Protein 8CDP (pdb70)

GO terms:
  GO:0005739 mitochondrion (C, HTP)
  GO:0005739 mitochondrion (C, IDA)
  GO:0020023 kinetoplast (C, IDA)
  GO:0000963 mitochondrial RNA processing (P, EXP)
  GO:0005739 mitochondrion (C, EXP)
  GO:0003729 mRNA binding (F, EXP)

Foldseek 3Di:
DAAAAEAEQEFQDDPDWDFAWDPVVTHTDTHGDDRRPVSLVVLLVLLVVRLVVCLVVQFKKKKKKKWAAKDFAPVLDDPPDPDDDRVSSRVSCPPPPRIDTDGFADPVCPVVCCVPQQVVDQWDWDDDAKFKKKWWWFDAPPFIKIFIAHPQGATPDIFGDKDWRYWYWYHYQQFTIMIITMTGTDDDDVVVRVVPRPARQWDDDPNATDGDDDVNRGDRAWMKMWIWIKIKDQDPPGWIKIWIWIFIATRHHNDPPHHGTHIMIMIMTISGSVVVVSDSVSVVSVVVVVSVVVVRVSRRVVCCVPPVRRDDD/DVPPDPDDDDDPPVCVVCVLVLWDADPPQARIEHEAEQQDAPDKDWDWDAPCPDVPPNPDGIDTDIHHDRSLVRVLVSLLVVVVVVLVVCQVPVWWKKKKKWKFDKDFDDPDPPPDDPDDDRPVVNVVCRVVVGMDTDGAADPVLVVLVVVLCVVVVWAQPDAFAKWKWWWFADPNQIWIFIAHPVQAGDFTFRDKHWNYKYFYQYPAGMTIIMTMTTTDDDDPPVRVVRRPDRAWDADPVGIDGPPPPPTHHIAWMKMWGWTWTWDQDPWRWIKIWIWIFIAGTDHDDPPPHDTHIMIMMMTTSDHPVVVIDSSVVSVRVSVVSVSSRVSRRVVPDPPPD

Radius of gyration: 32.25 Å; Cα contacts (8 Å, |Δi|>4): 1407; chains: 2; bounding box: 45×51×108 Å

Organism: Trypanosoma brucei brucei (strain 927/4 GUTat10.1) (NCBI:txid185431)

Nearest PDB structures (foldseek):
  8cdp-assembly1_A  TM=1.003E+00  e=1.173E-63  Trypanosoma brucei brucei
  8fn6-assembly1_1  TM=9.641E-01  e=9.365E-50  Trypanosoma brucei
  8fn4-assembly1_1  TM=9.757E-01  e=5.218E-45  Trypanosoma brucei
  8cdp-assembly1_B  TM=9.213E-01  e=4.831E-25  Trypanosoma brucei brucei
  8fn6-assembly1_2  TM=9.042E-01  e=4.157E-24  Trypanosoma brucei

InterPro domains:
  IPR057320 RESC1/2, CYTH-like domain [PF25477] (149-462)

Structure (mmCIF, N/CA/C/O backbone):
data_8CDP
#
_entry.id   8CDP
#
_cell.length_a   1.00
_cell.length_b   1.00
_cell.length_c   1.00
_cell.angle_alpha   90.00
_cell.angle_beta   90.00
_cell.angle_gamma   90.00
#
_symmetry.space_group_name_H-M   'P 1'
#
loop_
_entity.id
_entity.type
_entity.pdbx_description
1 polymer Guide_RNA_associated_protein_-_putative
2 polymer 'Mitochondrial guide RNA binding complex subunit 2'
#
loop_
_atom_site.group_PDB
_atom_site.id
_atom_site.type_symbol
_atom_site.label_atom_id
_atom_site.label_alt_id
_atom_site.label_comp_id
_atom_site.label_asym_id
_atom_site.label_entity_id
_atom_site.label_seq_id
_atom_site.pdbx_PDB_ins_code
_atom_site.Cartn_x
_atom_site.Cartn_y
_atom_site.Cartn_z
_atom_site.occupancy
_atom_site.B_iso_or_equiv
_atom_site.auth_seq_id
_atom_site.auth_comp_id
_atom_site.auth_asym_id
_atom_site.auth_atom_id
_atom_site.pdbx_PDB_model_num
ATOM 1 N N . MET A 1 154 ? 142.067 128.911 102.505 1.00 165.46 152 MET A N 1
ATOM 2 C CA . MET A 1 154 ? 142.061 130.236 101.898 1.00 165.46 152 MET A CA 1
ATOM 3 C C 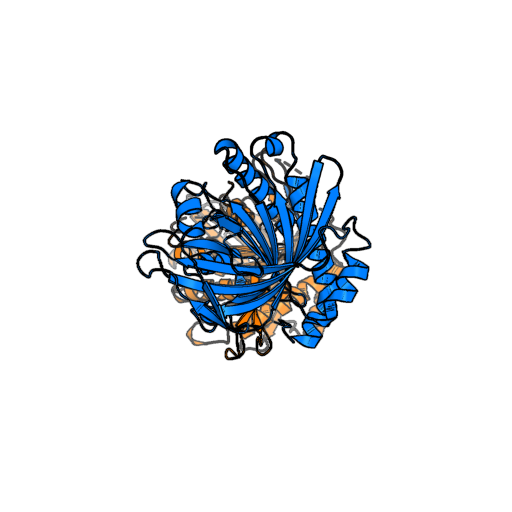. MET A 1 154 ? 140.823 131.022 102.313 1.00 165.46 152 MET A C 1
ATOM 4 O O . MET A 1 154 ? 140.837 132.252 102.338 1.00 165.46 152 MET A O 1
ATOM 9 N N . VAL A 1 155 ? 139.754 130.305 102.642 1.00 158.10 153 VAL A N 1
ATOM 10 C CA . VAL A 1 155 ? 138.493 130.930 103.029 1.00 158.10 153 VAL A CA 1
ATOM 11 C C . VAL A 1 155 ? 137.790 130.048 104.055 1.00 158.10 153 VAL A C 1
ATOM 12 O O . VAL A 1 155 ? 137.743 128.820 103.892 1.00 158.10 153 VAL A O 1
ATOM 16 N N . PRO A 1 156 ? 137.266 130.617 105.136 1.00 146.79 154 PRO A N 1
ATOM 17 C CA . PRO A 1 156 ? 136.534 129.804 106.111 1.00 146.79 154 PRO A CA 1
ATOM 18 C C . PRO A 1 156 ? 135.261 129.228 105.516 1.00 146.79 154 PRO A C 1
ATOM 19 O O . PRO A 1 156 ? 134.642 129.811 104.623 1.00 146.79 154 PRO A O 1
ATOM 23 N N . LYS A 1 157 ? 134.875 128.064 106.027 1.00 135.82 155 LYS A N 1
ATOM 24 C CA . LYS A 1 157 ? 133.647 127.397 105.625 1.00 135.82 155 LYS A CA 1
ATOM 25 C C . LYS A 1 157 ? 132.863 127.013 106.868 1.00 135.82 155 LYS A C 1
ATOM 26 O O . LYS A 1 157 ? 133.440 126.759 107.928 1.00 135.82 155 LYS A O 1
ATOM 32 N N . ALA A 1 158 ? 131.542 126.972 106.733 1.00 130.68 156 ALA A N 1
ATOM 33 C CA . ALA A 1 158 ? 130.662 126.739 107.866 1.00 130.68 156 ALA A CA 1
ATOM 34 C C . ALA A 1 158 ? 129.720 125.581 107.580 1.00 130.68 156 ALA A C 1
ATOM 35 O O . ALA A 1 158 ? 129.169 125.470 106.481 1.00 130.68 156 ALA A O 1
ATOM 37 N N . PHE A 1 159 ? 129.539 124.727 108.581 1.00 129.46 157 PHE A N 1
ATOM 38 C CA . PHE A 1 159 ? 128.609 123.609 108.528 1.00 129.46 157 PHE A CA 1
ATOM 39 C C . PHE A 1 159 ? 127.639 123.746 109.690 1.00 129.46 157 PHE A C 1
ATOM 40 O O . PHE A 1 159 ? 128.058 124.023 110.818 1.00 129.46 157 PHE A O 1
ATOM 48 N N . GLN A 1 160 ? 126.349 123.563 109.419 1.00 133.60 158 GLN A N 1
ATOM 49 C CA . GLN A 1 160 ? 125.327 123.707 110.445 1.00 133.60 158 GLN A CA 1
ATOM 50 C C . GLN A 1 160 ? 124.255 122.646 110.270 1.00 133.60 158 GLN A C 1
ATOM 51 O O . GLN A 1 160 ? 123.825 122.367 109.148 1.00 133.60 158 GLN A O 1
ATOM 57 N N . LEU A 1 161 ? 123.823 122.063 111.382 1.00 123.69 159 LEU A N 1
ATOM 58 C CA . LEU A 1 161 ? 122.656 121.186 111.417 1.00 123.69 159 LEU A CA 1
ATOM 59 C C . LEU A 1 161 ? 121.610 121.880 112.281 1.00 123.69 159 LEU A C 1
ATOM 60 O O . LEU A 1 161 ? 121.650 121.796 113.511 1.00 123.69 159 LEU A O 1
ATOM 65 N N . LEU A 1 162 ? 120.676 122.571 111.631 1.00 131.70 160 LEU A N 1
ATOM 66 C CA . LEU A 1 162 ? 119.674 123.373 112.327 1.00 131.70 160 LEU A CA 1
ATOM 67 C C . LEU A 1 162 ? 118.377 122.574 112.406 1.00 131.70 160 LEU A C 1
ATOM 68 O O . LEU A 1 162 ? 117.461 122.733 111.601 1.00 131.70 160 LEU A O 1
ATOM 73 N N . VAL A 1 163 ? 118.310 121.696 113.405 1.00 139.19 161 VAL A N 1
ATOM 74 C CA . VAL A 1 163 ? 117.111 120.899 113.622 1.00 139.19 161 VAL A CA 1
ATOM 75 C C . VAL A 1 163 ? 115.984 121.793 114.121 1.00 139.19 161 VAL A C 1
ATOM 76 O O . VAL A 1 163 ? 116.183 122.655 114.988 1.00 139.19 161 VAL A O 1
ATOM 80 N N . SER A 1 164 ? 114.793 121.601 113.564 1.00 148.63 162 SER A N 1
ATOM 81 C CA . SER A 1 164 ? 113.652 122.431 113.911 1.00 148.63 162 SER A CA 1
ATOM 82 C C . SER A 1 164 ? 113.097 122.045 115.279 1.00 148.63 162 SER A C 1
ATOM 83 O O . SER A 1 164 ? 113.432 121.004 115.850 1.00 148.63 162 SER A O 1
ATOM 86 N N . ASP A 1 165 ? 112.233 122.916 115.806 1.00 157.67 163 ASP A N 1
ATOM 87 C CA . ASP A 1 165 ? 111.541 122.699 117.078 1.00 157.67 163 ASP A CA 1
ATOM 88 C C . ASP A 1 165 ? 112.515 122.529 118.240 1.00 157.67 163 ASP A C 1
ATOM 89 O O . ASP A 1 165 ? 112.214 121.843 119.219 1.00 157.67 163 ASP A O 1
ATOM 94 N N . THR A 1 166 ? 113.686 123.149 118.144 1.00 157.40 164 THR A N 1
ATOM 95 C CA . THR A 1 166 ? 114.668 123.131 119.218 1.00 157.40 164 THR A CA 1
ATOM 96 C C . THR A 1 166 ? 115.040 124.559 119.578 1.00 157.40 164 THR A C 1
ATOM 97 O O . THR A 1 166 ? 115.236 125.399 118.696 1.00 157.40 164 THR A O 1
ATOM 101 N N . ALA A 1 167 ? 115.143 124.825 120.877 1.00 149.90 165 ALA A N 1
ATOM 102 C CA . ALA A 1 167 ? 115.460 126.154 121.394 1.00 149.90 165 ALA A CA 1
ATOM 103 C C . ALA A 1 167 ? 116.639 126.031 122.346 1.00 149.90 165 ALA A C 1
ATOM 104 O O . ALA A 1 167 ? 116.468 126.049 123.571 1.00 149.90 165 ALA A O 1
ATOM 106 N N . PRO A 1 168 ? 117.859 125.907 121.815 1.00 152.94 166 PRO A N 1
ATOM 107 C CA . PRO A 1 168 ? 119.036 125.752 122.683 1.00 152.94 166 PRO A CA 1
ATOM 108 C C . PRO A 1 168 ? 119.364 126.983 123.510 1.00 152.94 166 PRO A C 1
ATOM 109 O O . PRO A 1 168 ? 120.247 126.908 124.371 1.00 152.94 166 PRO A O 1
ATOM 113 N N . ASP A 1 169 ? 118.691 128.104 123.282 1.00 162.84 167 ASP A N 1
ATOM 114 C CA . ASP A 1 169 ? 118.997 129.360 123.946 1.00 162.84 167 ASP A CA 1
ATOM 115 C C . ASP A 1 169 ? 117.965 129.664 125.025 1.00 162.84 167 ASP A C 1
ATOM 116 O O . ASP A 1 169 ? 116.861 129.113 125.036 1.00 162.84 167 ASP A O 1
ATOM 121 N N . VAL A 1 170 ? 118.343 130.554 125.940 1.00 158.91 168 VAL A N 1
ATOM 122 C CA . VAL A 1 170 ? 117.488 130.958 127.049 1.00 158.91 168 VAL A CA 1
ATOM 123 C C . VAL A 1 170 ? 117.500 132.475 127.159 1.00 158.91 168 VAL A C 1
ATOM 124 O O . VAL A 1 170 ? 118.554 133.110 127.040 1.00 158.91 168 VAL A O 1
ATOM 128 N N . VAL A 1 171 ? 116.325 133.054 127.381 1.00 164.25 169 VAL A N 1
ATOM 129 C CA . VAL A 1 171 ? 116.195 134.498 127.529 1.00 164.25 169 VAL A CA 1
ATOM 130 C C . VAL A 1 171 ? 116.707 134.905 128.903 1.00 164.25 169 VAL A C 1
ATOM 131 O O . VAL A 1 171 ? 116.314 134.326 129.923 1.00 164.25 169 VAL A O 1
ATOM 135 N N . VAL A 1 172 ? 117.588 135.901 128.932 1.00 170.25 170 VAL A N 1
ATOM 136 C CA . VAL A 1 172 ? 118.167 136.401 130.179 1.00 170.25 170 VAL A CA 1
ATOM 137 C C . VAL A 1 172 ? 117.304 137.582 130.613 1.00 170.25 170 VAL A C 1
ATOM 138 O O . VAL A 1 172 ? 117.527 138.725 130.215 1.00 170.25 170 VAL A O 1
ATOM 142 N N . SER A 1 173 ? 116.293 137.303 131.435 1.00 179.75 171 SER A N 1
ATOM 143 C CA . SER A 1 173 ? 115.357 138.330 131.871 1.00 179.75 171 SER A CA 1
ATOM 144 C C . SER A 1 173 ? 115.834 138.913 133.196 1.00 179.75 171 SER A C 1
ATOM 145 O O . SER A 1 173 ? 115.914 138.199 134.200 1.00 179.75 171 SER A O 1
ATOM 148 N N . ARG A 1 174 ? 116.163 140.201 133.192 1.00 188.26 172 ARG A N 1
ATOM 149 C CA . ARG A 1 174 ? 116.599 140.860 134.413 1.00 188.26 172 ARG A CA 1
ATOM 150 C C . ARG A 1 174 ? 115.426 141.058 135.366 1.00 188.26 172 ARG A C 1
ATOM 151 O O . ARG A 1 174 ? 114.284 141.267 134.950 1.00 188.26 172 ARG A O 1
ATOM 159 N N . VAL A 1 175 ? 115.720 140.984 136.661 1.00 190.86 173 VAL A N 1
ATOM 160 C CA . VAL A 1 175 ? 114.733 141.201 137.712 1.00 190.86 173 VAL A CA 1
ATOM 161 C C . VAL A 1 175 ? 115.267 142.265 138.661 1.00 190.86 173 VAL A C 1
ATOM 162 O O . VAL A 1 175 ? 116.442 142.235 139.044 1.00 190.86 173 VAL A O 1
ATOM 166 N N . ASN A 1 176 ? 114.410 143.219 139.014 1.00 200.94 174 ASN A N 1
ATOM 167 C CA . ASN A 1 176 ? 114.801 144.278 139.930 1.00 200.94 174 ASN A CA 1
ATOM 168 C C . ASN A 1 176 ? 114.854 143.761 141.364 1.00 200.94 174 ASN A C 1
ATOM 169 O O . ASN A 1 176 ? 114.181 142.792 141.727 1.00 200.94 174 ASN A O 1
ATOM 174 N N . THR A 1 177 ? 115.666 144.422 142.182 1.00 203.85 175 THR A N 1
ATOM 175 C CA . THR A 1 177 ? 115.809 144.048 143.584 1.00 203.85 175 THR A CA 1
ATOM 176 C C . THR A 1 177 ? 114.932 144.922 144.474 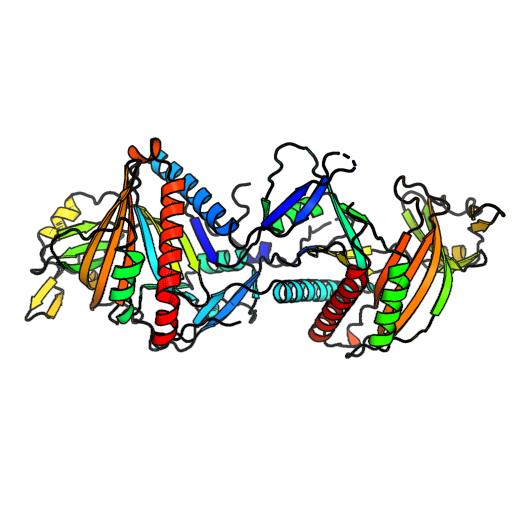1.00 203.85 175 THR A C 1
ATOM 177 O O . THR A 1 177 ? 115.434 145.678 145.305 1.00 203.85 175 THR A O 1
ATOM 181 N N . THR A 1 187 ? 126.174 143.995 140.873 1.00 201.04 185 THR A N 1
ATOM 182 C CA . THR A 1 187 ? 125.651 144.843 139.810 1.00 201.04 185 THR A CA 1
ATOM 183 C C . THR A 1 187 ? 124.280 144.360 139.352 1.00 201.04 185 THR A C 1
ATOM 184 O O . THR A 1 187 ? 123.346 144.272 140.148 1.00 201.04 185 THR A O 1
ATOM 188 N N . GLU A 1 188 ? 124.165 144.045 138.066 1.00 198.25 186 GLU A N 1
ATOM 189 C CA . GLU A 1 188 ? 122.904 143.582 137.516 1.00 198.25 186 GLU A CA 1
ATOM 190 C C . GLU A 1 188 ? 122.605 142.160 137.983 1.00 198.25 186 GLU A C 1
ATOM 191 O O . GLU A 1 188 ? 123.482 141.428 138.443 1.00 198.25 186 GLU A O 1
ATOM 197 N N . CYS A 1 189 ? 121.339 141.776 137.858 1.00 187.89 187 CYS A N 1
ATOM 198 C CA . CYS A 1 189 ? 120.882 140.445 138.226 1.00 187.89 187 CYS A CA 1
ATOM 199 C C . CYS A 1 189 ? 119.867 139.980 137.195 1.00 187.89 187 CYS A C 1
ATOM 200 O O . CYS A 1 189 ? 119.241 140.788 136.506 1.00 187.89 187 CYS A O 1
ATOM 203 N N . TYR A 1 190 ? 119.705 138.663 137.092 1.00 177.71 188 TYR A N 1
ATOM 204 C CA . TYR A 1 190 ? 118.834 138.121 136.060 1.00 177.71 188 TYR A CA 1
ATOM 205 C C . TYR A 1 190 ? 118.406 136.711 136.429 1.00 177.71 188 TYR A C 1
ATOM 206 O O . TYR A 1 190 ? 118.968 136.080 137.327 1.00 177.71 188 TYR A O 1
ATOM 215 N N . THR A 1 191 ? 117.397 136.230 135.709 1.00 172.36 189 THR A N 1
ATOM 216 C CA . THR A 1 191 ? 116.974 134.842 135.754 1.00 172.36 189 THR A CA 1
ATOM 217 C C . THR A 1 191 ? 116.762 134.348 134.329 1.00 172.36 189 THR A C 1
ATOM 218 O O . THR A 1 191 ? 116.578 135.138 133.396 1.00 172.36 189 THR A O 1
ATOM 222 N N . LEU A 1 192 ? 116.800 133.032 134.164 1.00 157.74 190 LEU A N 1
ATOM 223 C CA . LEU A 1 192 ? 116.660 132.448 132.840 1.00 157.74 190 LEU A CA 1
ATOM 224 C C . LEU A 1 192 ? 115.204 132.105 132.554 1.00 157.74 190 LEU A C 1
ATOM 225 O O . LEU A 1 192 ? 114.444 131.720 133.447 1.00 157.74 190 LEU A O 1
ATOM 230 N N . GLY A 1 193 ? 114.820 132.254 131.289 1.00 159.17 191 GLY A N 1
ATOM 231 C CA . GLY A 1 193 ? 113.473 131.937 130.868 1.00 159.17 191 GLY A CA 1
ATOM 232 C C . GLY A 1 193 ? 113.486 131.250 129.518 1.00 159.17 191 GLY A C 1
ATOM 233 O O . GLY A 1 193 ? 114.449 131.346 128.755 1.00 159.17 191 GLY A O 1
ATOM 234 N N . ALA A 1 194 ? 112.390 130.554 129.235 1.00 159.47 192 ALA A N 1
ATOM 235 C CA . ALA A 1 194 ? 112.284 129.781 128.005 1.00 159.47 192 ALA A CA 1
ATOM 236 C C . ALA A 1 194 ? 112.242 130.709 126.799 1.00 159.47 192 ALA A C 1
ATOM 237 O O . ALA A 1 194 ? 111.360 131.568 126.697 1.00 159.47 192 ALA A O 1
ATOM 239 N N . SER A 1 195 ? 113.195 130.538 125.888 1.00 164.13 193 SER A N 1
ATOM 240 C CA . SER A 1 195 ? 113.196 131.295 124.648 1.00 164.13 193 SER A CA 1
ATOM 241 C C . SER A 1 195 ? 112.132 130.749 123.698 1.00 164.13 193 SER A C 1
ATOM 242 O O . SER A 1 195 ? 111.463 129.751 123.975 1.00 164.13 193 SER A O 1
ATOM 245 N N . GLU A 1 196 ? 111.979 131.421 122.561 1.00 163.64 194 GLU A N 1
ATOM 246 C CA . GLU A 1 196 ? 110.983 131.001 121.590 1.00 163.64 194 GLU A CA 1
ATOM 247 C C . GLU A 1 196 ? 111.440 129.713 120.901 1.00 163.64 194 GLU A C 1
ATOM 248 O O . GLU A 1 196 ? 112.605 129.314 120.977 1.00 163.64 194 GLU A O 1
ATOM 254 N N . LYS A 1 197 ? 110.494 129.058 120.223 1.00 156.86 195 LYS A N 1
ATOM 255 C CA . LYS A 1 197 ? 110.700 127.688 119.762 1.00 156.86 195 LYS A CA 1
ATOM 256 C C . LYS A 1 197 ? 111.901 127.571 118.829 1.00 156.86 195 LYS A C 1
ATOM 257 O O . LYS A 1 197 ? 112.750 126.690 119.006 1.00 156.86 195 LYS A O 1
ATOM 263 N N . ASP A 1 198 ? 111.995 128.448 117.825 1.00 152.35 196 ASP A N 1
ATOM 264 C CA . ASP A 1 198 ? 113.013 128.268 116.796 1.00 152.35 196 ASP A CA 1
ATOM 265 C C . ASP A 1 198 ? 113.665 129.584 116.383 1.00 152.35 196 ASP A C 1
ATOM 266 O O . ASP A 1 198 ? 114.064 129.742 115.224 1.00 152.35 196 ASP A O 1
ATOM 271 N N . VAL A 1 199 ? 113.783 130.537 117.307 1.00 146.74 197 VAL A N 1
ATOM 272 C CA . VAL A 1 199 ? 114.467 131.786 116.987 1.00 146.74 197 VAL A CA 1
ATOM 273 C C . VAL A 1 199 ? 115.958 131.551 116.775 1.00 146.74 197 VAL A C 1
ATOM 274 O O . VAL A 1 199 ? 116.578 132.178 115.903 1.00 146.74 197 VAL A O 1
ATOM 278 N N . ALA A 1 200 ? 116.554 130.640 117.549 1.00 141.75 198 ALA A N 1
ATOM 279 C CA . ALA A 1 200 ? 117.995 130.421 117.474 1.00 141.75 198 ALA A CA 1
ATOM 280 C C . ALA A 1 200 ? 118.417 129.947 116.089 1.00 141.75 198 ALA A C 1
ATOM 281 O O . ALA A 1 200 ? 119.490 130.319 115.601 1.00 141.75 198 ALA A O 1
ATOM 283 N N . ILE A 1 201 ? 117.595 129.115 115.448 1.00 142.86 199 ILE A N 1
ATOM 284 C CA . ILE A 1 201 ? 117.909 128.643 114.101 1.00 142.86 199 ILE A CA 1
ATOM 285 C C . ILE A 1 201 ? 118.070 129.822 113.151 1.00 142.86 199 ILE A C 1
ATOM 286 O O . ILE A 1 201 ? 119.066 129.932 112.422 1.00 142.86 199 ILE A O 1
ATOM 291 N N . ARG A 1 202 ? 117.088 130.725 113.152 1.00 141.18 200 ARG A N 1
ATOM 292 C CA . ARG A 1 202 ? 117.144 131.887 112.275 1.00 141.18 200 ARG A CA 1
ATOM 293 C C . ARG A 1 202 ? 118.321 132.781 112.629 1.00 141.18 200 ARG A C 1
ATOM 294 O O . ARG A 1 202 ? 118.975 133.337 111.740 1.00 141.18 200 ARG A O 1
ATOM 302 N N . SER A 1 203 ? 118.606 132.936 113.924 1.00 137.90 201 SER A N 1
ATOM 303 C CA . SER A 1 203 ? 119.735 133.763 114.334 1.00 137.90 201 SER A CA 1
ATOM 304 C C . SER A 1 203 ? 121.046 133.214 113.784 1.00 137.90 201 SER A C 1
ATOM 305 O O . SER A 1 203 ? 121.847 133.955 113.196 1.00 137.90 201 SER A O 1
ATOM 308 N N . ARG A 1 204 ? 121.276 131.910 113.957 1.00 137.77 202 ARG A N 1
ATOM 309 C CA . ARG A 1 204 ? 122.495 131.294 113.438 1.00 137.77 202 ARG A CA 1
ATOM 310 C C . ARG A 1 204 ? 122.579 131.441 111.928 1.00 137.77 202 ARG A C 1
ATOM 311 O O . ARG A 1 204 ? 123.626 131.816 111.384 1.00 137.77 202 ARG A O 1
ATOM 319 N N . TYR A 1 205 ? 121.480 131.142 111.231 1.00 137.73 203 TYR A N 1
ATOM 320 C CA . TYR A 1 205 ? 121.497 131.203 109.776 1.00 137.73 203 TYR A CA 1
ATOM 321 C C . TYR A 1 205 ? 121.825 132.609 109.296 1.00 137.73 203 TYR A C 1
ATOM 322 O O . TYR A 1 205 ? 122.695 132.798 108.440 1.00 137.73 203 TYR A O 1
ATOM 331 N N . SER A 1 206 ? 121.141 133.612 109.849 1.00 136.81 204 SER A N 1
ATOM 332 C CA . SER A 1 206 ? 121.360 134.985 109.416 1.00 136.81 204 SER A CA 1
ATOM 333 C C . SER A 1 206 ? 122.780 135.441 109.716 1.00 136.81 204 SER A C 1
ATOM 334 O O . SER A 1 206 ? 123.429 136.065 108.867 1.00 136.81 204 SER A O 1
ATOM 337 N N . LYS A 1 207 ? 123.287 135.139 110.915 1.00 139.68 205 LYS A N 1
ATOM 338 C CA . LYS A 1 207 ? 124.626 135.595 111.268 1.00 139.68 205 LYS A CA 1
ATOM 339 C C . LYS A 1 207 ? 125.680 134.953 110.378 1.00 139.68 205 LYS A C 1
ATOM 340 O O . LYS A 1 207 ? 126.590 135.636 109.883 1.00 139.68 205 LYS A O 1
ATOM 346 N N . VAL A 1 208 ? 125.570 133.643 110.144 1.00 136.27 206 VAL A N 1
ATOM 347 C CA . VAL A 1 208 ? 126.570 132.975 109.322 1.00 136.27 206 VAL A CA 1
ATOM 348 C C . VAL A 1 208 ? 126.468 133.441 107.874 1.00 136.27 206 VAL A C 1
ATOM 349 O O . VAL A 1 208 ? 127.488 133.617 107.196 1.00 136.27 206 VAL A O 1
ATOM 353 N N . LEU A 1 209 ? 125.245 133.674 107.383 1.00 136.58 207 LEU A N 1
ATOM 354 C CA . LEU A 1 209 ? 125.080 134.195 106.031 1.00 136.58 207 LEU A CA 1
ATOM 355 C C . LEU A 1 209 ? 125.745 135.552 105.889 1.00 136.58 207 LEU A C 1
ATOM 356 O O . LEU A 1 209 ? 126.474 135.799 104.924 1.00 136.58 207 LEU A O 1
ATOM 361 N N . GLN A 1 210 ? 125.507 136.447 106.849 1.00 147.96 208 GLN A N 1
ATOM 362 C CA . GLN A 1 210 ? 126.098 137.776 106.767 1.00 147.96 208 GLN A CA 1
ATOM 363 C C . GLN A 1 210 ? 127.617 137.704 106.809 1.00 147.96 208 GLN A C 1
ATOM 364 O O . GLN A 1 210 ? 128.299 138.371 106.021 1.00 147.96 208 GLN A O 1
ATOM 370 N N . TRP A 1 211 ? 128.170 136.877 107.700 1.00 153.36 209 TRP A N 1
ATOM 371 C CA . TRP A 1 211 ? 129.623 136.824 107.805 1.00 153.36 209 TRP A CA 1
ATOM 372 C C . TRP A 1 211 ? 130.255 136.232 106.549 1.00 153.36 209 TRP A C 1
ATOM 373 O O . TRP A 1 211 ? 131.242 136.772 106.032 1.00 153.36 209 TRP A O 1
ATOM 384 N N . CYS A 1 212 ? 129.703 135.130 106.032 1.00 166.21 210 CYS A N 1
ATOM 385 C CA . CYS A 1 212 ? 130.291 134.533 104.837 1.00 166.21 210 CYS A CA 1
ATOM 386 C C . CYS A 1 212 ? 130.094 135.418 103.613 1.00 166.21 210 CYS A C 1
ATOM 387 O O . CYS A 1 212 ? 130.965 135.460 102.738 1.00 166.21 210 CYS A O 1
ATOM 390 N N . CYS A 1 213 ? 128.969 136.133 103.528 1.00 164.97 211 CYS A N 1
ATOM 391 C CA . CYS A 1 213 ? 128.785 137.082 102.437 1.00 164.97 211 CYS A CA 1
ATOM 392 C C . CYS A 1 213 ? 129.798 138.213 102.522 1.00 164.97 211 CYS A C 1
ATOM 393 O O . CYS A 1 213 ? 130.303 138.677 101.494 1.00 164.97 211 CYS A O 1
ATOM 396 N N . LEU A 1 214 ? 130.104 138.675 103.737 1.00 164.66 212 LEU A N 1
ATOM 397 C CA . LEU A 1 214 ? 131.174 139.653 103.899 1.00 164.66 212 LEU A CA 1
ATOM 398 C C . LEU A 1 214 ? 132.506 139.088 103.422 1.00 164.66 212 LEU A C 1
ATOM 399 O O . LEU A 1 214 ? 133.275 139.778 102.740 1.00 164.66 212 LEU A O 1
ATOM 404 N N . ASN A 1 215 ? 132.792 137.833 103.773 1.00 165.12 213 ASN A N 1
ATOM 405 C CA . ASN A 1 215 ? 134.017 137.190 103.303 1.00 165.12 213 ASN A CA 1
ATOM 406 C C . ASN A 1 215 ? 134.078 137.179 101.781 1.00 165.12 213 ASN A C 1
ATOM 407 O O . ASN A 1 215 ? 135.114 137.496 101.185 1.00 165.12 213 ASN A O 1
ATOM 412 N N . MET A 1 216 ? 132.970 136.812 101.137 1.00 169.67 214 MET A N 1
ATOM 413 C CA . MET A 1 216 ? 132.914 136.818 99.678 1.00 169.67 214 MET A CA 1
ATOM 414 C C . MET A 1 216 ? 133.149 138.216 99.124 1.00 169.67 214 MET A C 1
ATOM 415 O O . MET A 1 216 ? 133.891 138.396 98.152 1.00 169.67 214 MET A O 1
ATOM 420 N N . SER A 1 217 ? 132.512 139.219 99.730 1.00 175.94 215 SER A N 1
ATOM 421 C CA . SER A 1 217 ? 132.641 140.587 99.242 1.00 175.94 215 SER A CA 1
ATOM 422 C C . SER A 1 217 ? 134.083 141.060 99.318 1.00 175.94 215 SER A C 1
ATOM 423 O O . SER A 1 217 ? 134.578 141.721 98.398 1.00 175.94 215 SER A O 1
ATOM 426 N N . ASN A 1 218 ? 134.777 140.731 100.408 1.00 176.74 216 ASN A N 1
ATOM 427 C CA . ASN A 1 218 ? 136.192 141.071 100.490 1.00 176.74 216 ASN A CA 1
ATOM 428 C C . ASN A 1 218 ? 137.019 140.271 99.492 1.00 176.74 216 ASN A C 1
ATOM 429 O O . ASN A 1 218 ? 138.143 140.667 99.162 1.00 176.74 216 ASN A O 1
ATOM 434 N N . LEU A 1 219 ? 136.488 139.153 99.001 1.00 176.57 217 LEU A N 1
ATOM 435 C CA . LEU A 1 219 ? 137.167 138.324 98.015 1.00 176.57 217 LEU A CA 1
ATOM 436 C C . LEU A 1 219 ? 136.636 138.530 96.602 1.00 176.57 217 LEU A C 1
ATOM 437 O O . LEU A 1 219 ? 137.047 137.806 95.691 1.00 176.57 217 LEU A O 1
ATOM 442 N N . GLN A 1 220 ? 135.748 139.507 96.407 1.00 184.08 218 GLN A N 1
ATOM 443 C CA . GLN A 1 220 ? 135.116 139.821 95.118 1.00 184.08 218 GLN A CA 1
ATOM 444 C C . GLN A 1 220 ? 134.745 138.558 94.341 1.00 184.08 218 GLN A C 1
ATOM 445 O O . GLN A 1 220 ? 135.009 138.420 93.145 1.00 184.08 218 GLN A O 1
ATOM 451 N N . MET A 1 221 ? 134.098 137.630 95.038 1.00 183.83 219 MET A N 1
ATOM 452 C CA . MET A 1 221 ? 133.651 136.374 94.457 1.00 183.83 219 MET A CA 1
ATOM 453 C C . MET A 1 221 ? 132.133 136.359 94.366 1.00 183.83 219 MET A C 1
ATOM 454 O O . MET A 1 221 ? 131.443 136.793 95.293 1.00 183.83 219 MET A O 1
ATOM 459 N N . ASP A 1 222 ? 131.616 135.874 93.242 1.00 177.08 220 ASP A N 1
ATOM 460 C CA . ASP A 1 222 ? 130.181 135.691 93.107 1.00 177.08 220 ASP A CA 1
ATOM 461 C C . ASP A 1 222 ? 129.720 134.507 93.953 1.00 177.08 220 ASP A C 1
ATOM 462 O O . ASP A 1 222 ? 130.505 133.633 94.329 1.00 177.08 220 ASP A O 1
ATOM 467 N N . GLY A 1 223 ? 128.421 134.486 94.252 1.00 164.38 221 GLY A N 1
ATOM 468 C CA . GLY A 1 223 ? 127.860 133.426 95.063 1.00 164.38 221 GLY A CA 1
ATOM 469 C C . GLY A 1 223 ? 126.396 133.211 94.752 1.00 164.38 221 GLY A C 1
ATOM 470 O O . GLY A 1 223 ? 125.755 134.013 94.069 1.00 164.38 221 GLY A O 1
ATOM 471 N N . GLU A 1 224 ? 125.873 132.104 95.270 1.00 151.15 222 GLU A N 1
ATOM 472 C CA . GLU A 1 224 ? 124.484 131.734 95.045 1.00 151.15 222 GLU A CA 1
ATOM 473 C C . GLU A 1 224 ? 123.934 131.083 96.303 1.00 151.15 222 GLU A C 1
ATOM 474 O O . GLU A 1 224 ? 124.574 130.195 96.875 1.00 151.15 222 GLU A O 1
ATOM 480 N N . LEU A 1 225 ? 122.762 131.538 96.733 1.00 140.77 223 LEU A N 1
ATOM 481 C CA . LEU A 1 225 ? 122.063 130.922 97.851 1.00 140.77 223 LEU A CA 1
ATOM 482 C C . LEU A 1 225 ? 121.130 129.853 97.298 1.00 140.77 223 LEU A C 1
ATOM 483 O O . LEU A 1 225 ? 120.107 130.170 96.682 1.00 140.77 223 LEU A O 1
ATOM 488 N N . TYR A 1 226 ? 121.487 128.589 97.507 1.00 139.79 224 TYR A N 1
ATOM 489 C CA . TYR A 1 226 ? 120.800 127.458 96.898 1.00 139.79 224 TYR A CA 1
ATOM 490 C C . TYR A 1 226 ? 120.072 126.682 97.985 1.00 139.79 224 TYR A C 1
ATOM 491 O O . TYR A 1 226 ? 120.694 126.230 98.949 1.00 139.79 224 TYR A O 1
ATOM 500 N N . VAL A 1 227 ? 118.765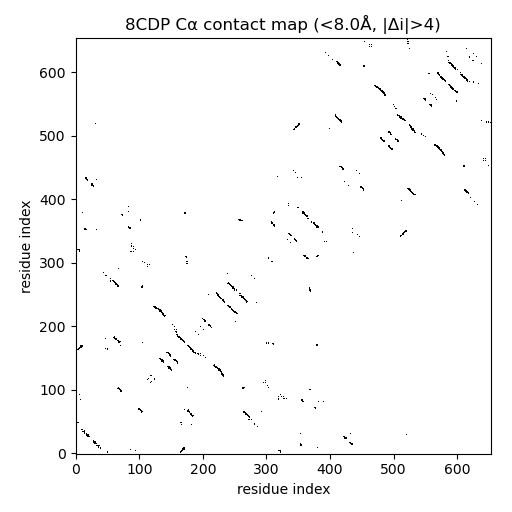 126.509 97.824 1.00 132.21 225 VAL A N 1
ATOM 501 C CA . VAL A 1 227 ? 117.946 125.803 98.799 1.00 132.21 225 VAL A CA 1
ATOM 502 C C . VAL A 1 227 ? 117.216 124.684 98.077 1.00 132.21 225 VAL A C 1
ATOM 503 O O . VAL A 1 227 ? 116.577 124.924 97.050 1.00 132.21 225 VAL A O 1
ATOM 507 N N . ASP A 1 228 ? 117.300 123.472 98.611 1.00 134.34 226 ASP A N 1
ATOM 508 C CA . ASP A 1 228 ? 116.609 122.339 98.016 1.00 134.34 226 ASP A CA 1
ATOM 509 C C . ASP A 1 228 ? 115.930 121.511 99.098 1.00 134.34 226 ASP A C 1
ATOM 510 O O . ASP A 1 228 ? 116.254 121.603 100.285 1.00 134.34 226 ASP A O 1
ATOM 515 N N . PHE A 1 229 ? 114.951 120.722 98.670 1.00 133.70 227 PHE A N 1
ATOM 516 C CA . PHE A 1 229 ? 114.083 119.980 99.572 1.00 133.70 227 PHE A CA 1
ATOM 517 C C . PHE A 1 229 ? 114.294 118.490 99.368 1.00 133.70 227 PHE A C 1
ATOM 518 O O . PHE A 1 229 ? 114.208 117.993 98.241 1.00 133.70 227 PHE A O 1
ATOM 526 N N . GLY A 1 230 ? 114.563 117.786 100.458 1.00 139.29 228 GLY A N 1
ATOM 527 C CA . GLY A 1 230 ? 114.794 116.359 100.388 1.00 139.29 228 GLY A CA 1
ATOM 528 C C . GLY A 1 230 ? 115.074 115.821 101.771 1.00 139.29 228 GLY A C 1
ATOM 529 O O . GLY A 1 230 ? 115.034 116.554 102.759 1.00 139.29 228 GLY A O 1
ATOM 530 N N . LYS A 1 231 ? 115.380 114.534 101.832 1.00 131.06 229 LYS A N 1
ATOM 531 C CA . LYS A 1 231 ? 115.592 113.866 103.108 1.00 131.06 229 LYS A CA 1
ATOM 532 C C . LYS A 1 231 ? 117.081 113.747 103.403 1.00 131.06 229 LYS A C 1
ATOM 533 O O . LYS A 1 231 ? 117.865 113.345 102.537 1.00 131.06 229 LYS A O 1
ATOM 539 N N . LEU A 1 232 ? 117.464 114.105 104.624 1.00 125.88 230 LEU A N 1
ATOM 540 C CA . LEU A 1 232 ? 118.831 113.936 105.101 1.00 125.88 230 LEU A CA 1
ATOM 541 C C . LEU A 1 232 ? 118.873 112.670 105.947 1.00 125.88 230 LEU A C 1
ATOM 542 O O . LEU A 1 232 ? 118.334 112.641 107.058 1.00 125.88 230 LEU A O 1
ATOM 547 N N . LEU A 1 233 ? 119.508 111.628 105.422 1.00 129.13 231 LEU A N 1
ATOM 548 C CA . LEU A 1 233 ? 119.592 110.334 106.082 1.00 129.13 231 LEU A CA 1
ATOM 549 C C . LEU A 1 233 ? 120.996 110.162 106.639 1.00 129.13 231 LEU A C 1
ATOM 550 O O . LEU A 1 233 ? 121.971 110.164 105.881 1.00 129.13 231 LEU A O 1
ATOM 555 N N . LEU A 1 234 ? 121.095 110.011 107.954 1.00 140.42 232 LEU A N 1
ATOM 556 C CA . LEU A 1 234 ? 122.388 109.824 108.588 1.00 140.42 232 LEU A CA 1
ATOM 557 C C . LEU A 1 234 ? 122.762 108.349 108.578 1.00 140.42 232 LEU A C 1
ATOM 558 O O . LEU A 1 234 ? 121.904 107.475 108.736 1.00 140.42 232 LEU A O 1
ATOM 563 N N . LYS A 1 235 ? 124.045 108.075 108.379 1.00 143.83 233 LYS A N 1
ATOM 564 C CA . LYS A 1 235 ? 124.513 106.700 108.423 1.00 143.83 233 LYS A CA 1
ATOM 565 C C . LYS A 1 235 ? 124.329 106.141 109.831 1.00 143.83 233 LYS A C 1
ATOM 566 O O . LYS A 1 235 ? 124.468 106.877 110.813 1.00 143.83 233 LYS A O 1
ATOM 572 N N . PRO A 1 236 ? 124.011 104.852 109.968 1.00 140.51 234 PRO A N 1
ATOM 573 C CA . PRO A 1 236 ? 123.833 104.284 111.313 1.00 140.51 234 PRO A CA 1
ATOM 574 C C . PRO A 1 236 ? 125.079 104.361 112.174 1.00 140.51 234 PRO A C 1
ATOM 575 O O . PRO A 1 236 ? 124.974 104.241 113.400 1.00 140.51 234 PRO A O 1
ATOM 579 N N . SER A 1 237 ? 126.251 104.563 111.579 1.00 142.12 235 SER A N 1
ATOM 580 C CA . SER A 1 237 ? 127.492 104.659 112.334 1.00 142.12 235 SER A CA 1
ATOM 581 C C . SER A 1 237 ? 127.671 106.002 113.027 1.00 142.12 235 SER A C 1
ATOM 582 O O . SER A 1 237 ? 128.701 106.207 113.677 1.00 142.12 235 SER A O 1
ATOM 585 N N . VAL A 1 238 ? 126.715 106.924 112.900 1.00 145.07 236 VAL A N 1
ATOM 586 C CA . VAL A 1 238 ? 126.852 108.216 113.565 1.00 145.07 236 VAL A CA 1
ATOM 587 C C . VAL A 1 238 ? 126.707 108.062 115.075 1.00 145.07 236 VAL A C 1
ATOM 588 O O . VAL A 1 238 ? 127.385 108.748 115.849 1.00 145.07 236 VAL A O 1
ATOM 592 N N . MET A 1 239 ? 125.831 107.164 115.520 1.00 154.70 237 MET A N 1
ATOM 593 C CA . MET A 1 239 ? 125.627 106.963 116.947 1.00 154.70 237 MET A CA 1
ATOM 594 C C . MET A 1 239 ? 126.842 106.299 117.579 1.00 154.70 237 MET A C 1
ATOM 595 O O . MET A 1 239 ? 127.476 105.424 116.983 1.00 154.70 237 MET A O 1
ATOM 600 N N . ARG A 1 240 ? 127.165 106.722 118.797 1.00 153.70 238 ARG A N 1
ATOM 601 C CA . ARG A 1 240 ? 128.209 106.102 119.599 1.00 153.70 238 ARG A CA 1
ATOM 602 C C . ARG A 1 240 ? 127.589 105.570 120.881 1.00 153.70 238 ARG A C 1
ATOM 603 O O . ARG A 1 240 ? 126.814 106.274 121.537 1.00 153.70 238 ARG A O 1
ATOM 611 N N . LYS A 1 241 ? 127.919 104.325 121.222 1.00 155.54 239 LYS A N 1
ATOM 612 C CA . LYS A 1 241 ? 127.432 103.658 122.427 1.00 155.54 239 LYS A CA 1
ATOM 613 C C . LYS A 1 241 ? 125.913 103.533 122.449 1.00 155.54 239 LYS A C 1
ATOM 614 O O . LYS A 1 241 ? 125.322 103.337 123.516 1.00 155.54 239 LYS A O 1
ATOM 620 N N . ASN A 1 242 ? 125.272 103.644 121.285 1.00 155.30 240 ASN A N 1
ATOM 621 C CA . ASN A 1 242 ? 123.824 103.489 121.147 1.00 155.30 240 ASN A CA 1
ATOM 622 C C . ASN A 1 242 ? 123.075 104.481 122.040 1.00 155.30 240 ASN A C 1
ATOM 623 O O . ASN A 1 242 ? 122.345 104.109 122.959 1.00 155.30 240 ASN A O 1
ATOM 628 N N . ARG A 1 243 ? 123.273 105.764 121.750 1.00 150.62 241 ARG A N 1
ATOM 629 C CA . ARG A 1 243 ? 122.590 106.846 122.448 1.00 150.62 241 ARG A CA 1
ATOM 630 C C . ARG A 1 243 ? 121.574 107.477 121.506 1.00 150.62 241 ARG A C 1
ATOM 631 O O . ARG A 1 243 ? 121.951 108.068 120.489 1.00 150.62 241 ARG A O 1
ATOM 639 N N . ARG A 1 244 ? 120.291 107.350 121.847 1.00 149.33 242 ARG A N 1
ATOM 640 C CA . ARG A 1 244 ? 119.251 107.985 121.044 1.00 149.33 242 ARG A CA 1
ATOM 641 C C . ARG A 1 244 ? 119.348 109.502 121.119 1.00 149.33 242 ARG A C 1
ATOM 642 O O . ARG A 1 244 ? 119.005 110.202 120.160 1.00 149.33 242 ARG A O 1
ATOM 650 N N . ILE A 1 245 ? 119.809 110.026 122.250 1.00 142.02 243 ILE A N 1
ATOM 651 C CA . ILE A 1 245 ? 119.823 111.458 122.519 1.00 142.02 243 ILE A CA 1
ATOM 652 C C . ILE A 1 245 ? 121.270 111.919 122.599 1.00 142.02 243 ILE A C 1
ATOM 653 O O . ILE A 1 245 ? 122.078 111.325 123.323 1.00 142.02 243 ILE A O 1
ATOM 658 N N . VAL A 1 246 ? 121.599 112.974 121.854 1.00 142.72 244 VAL A N 1
ATOM 659 C CA . VAL A 1 246 ? 122.971 113.458 121.766 1.00 142.72 244 VAL A CA 1
ATOM 660 C C . VAL A 1 246 ? 122.947 114.975 121.640 1.00 142.72 244 VAL A C 1
ATOM 661 O O . VAL A 1 246 ? 121.957 115.564 121.200 1.00 142.72 244 VAL A O 1
ATOM 665 N N . SER A 1 247 ? 124.046 115.608 122.046 1.00 148.95 245 SER A N 1
ATOM 666 C CA . SER A 1 247 ? 124.165 117.055 121.945 1.00 148.95 245 SER A CA 1
ATOM 667 C C . SER A 1 247 ? 124.286 117.491 120.490 1.00 148.95 245 SER A C 1
ATOM 668 O O . SER A 1 247 ? 124.938 116.829 119.678 1.00 148.95 245 SER A O 1
ATOM 671 N N . SER A 1 248 ? 123.650 118.619 120.166 1.00 150.95 246 SER A N 1
ATOM 672 C CA . SER A 1 248 ? 123.673 119.120 118.794 1.00 150.95 246 SER A CA 1
ATOM 673 C C . SER A 1 248 ? 125.085 119.490 118.357 1.00 150.95 246 SER A C 1
ATOM 674 O O . SER A 1 248 ? 125.476 119.230 117.213 1.00 150.95 246 SER A O 1
ATOM 677 N N . TYR A 1 249 ? 125.859 120.113 119.249 1.00 152.05 247 TYR A N 1
ATOM 678 C CA . TYR A 1 249 ? 127.240 120.459 118.924 1.00 152.05 247 TYR A CA 1
ATOM 679 C C . TYR A 1 249 ? 128.048 119.209 118.594 1.00 152.05 247 TYR A C 1
ATOM 680 O O . TYR A 1 249 ? 128.785 119.168 117.598 1.00 152.05 247 TYR A O 1
ATOM 689 N N . THR A 1 250 ? 127.907 118.171 119.421 1.00 151.22 248 THR A N 1
ATOM 690 C CA . THR A 1 250 ? 128.597 116.915 119.160 1.00 151.22 248 THR A CA 1
ATOM 691 C C . THR A 1 250 ? 128.116 116.284 117.862 1.00 151.22 248 THR A C 1
ATOM 692 O O . THR A 1 250 ? 128.916 115.732 117.102 1.00 151.22 248 THR A O 1
ATOM 696 N N . LEU A 1 251 ? 126.811 116.355 117.590 1.00 141.58 249 LEU A N 1
ATOM 697 C CA . LEU A 1 251 ? 126.288 115.778 116.356 1.00 141.58 249 LEU A CA 1
ATOM 698 C C . LEU A 1 251 ? 126.874 116.468 115.132 1.00 141.58 249 LEU A C 1
ATOM 699 O O . LEU A 1 251 ? 127.255 115.807 114.160 1.00 141.58 249 LEU A O 1
ATOM 704 N N . GLN A 1 252 ? 126.959 117.799 115.163 1.00 143.07 250 GLN A N 1
ATOM 705 C CA . GLN A 1 252 ? 127.537 118.521 114.035 1.00 143.07 250 GLN A CA 1
ATOM 706 C C . GLN A 1 252 ? 129.018 118.202 113.872 1.00 143.07 250 GLN A C 1
ATOM 707 O O . GLN A 1 252 ? 129.493 117.981 112.748 1.00 143.07 250 GLN A O 1
ATOM 713 N N . GLN A 1 253 ? 129.766 118.177 114.978 1.00 148.52 251 GLN A N 1
ATOM 714 C CA . GLN A 1 253 ? 131.186 117.860 114.877 1.00 148.52 251 GLN A CA 1
ATOM 715 C C . GLN A 1 253 ? 131.408 116.424 114.417 1.00 148.52 251 GLN A C 1
ATOM 716 O O . GLN A 1 253 ? 132.441 116.123 113.809 1.00 148.52 251 GLN A O 1
ATOM 722 N N . ARG A 1 254 ? 130.456 115.532 114.694 1.00 147.71 252 ARG A N 1
ATOM 723 C CA . ARG A 1 254 ? 130.549 114.166 114.190 1.00 147.71 252 ARG A CA 1
ATOM 724 C C . ARG A 1 254 ? 130.242 114.110 112.701 1.00 147.71 252 ARG A C 1
ATOM 725 O O . ARG A 1 254 ? 130.895 113.374 111.954 1.00 147.71 252 ARG A O 1
ATOM 733 N N . LEU A 1 255 ? 129.237 114.864 112.255 1.00 142.75 253 LEU A N 1
ATOM 734 C CA . LEU A 1 255 ? 128.891 114.854 110.839 1.00 142.75 253 LEU A CA 1
ATOM 735 C C . LEU A 1 255 ? 130.006 115.452 109.994 1.00 142.75 253 LEU A C 1
ATOM 736 O O . LEU A 1 255 ? 130.223 115.032 108.852 1.00 142.75 253 LEU A O 1
ATOM 741 N N . GLN A 1 256 ? 130.723 116.437 110.535 1.00 148.30 254 GLN A N 1
ATOM 742 C CA . GLN A 1 256 ? 131.729 117.118 109.725 1.00 148.30 254 GLN A CA 1
ATOM 743 C C . GLN A 1 256 ? 132.954 116.249 109.456 1.00 148.30 254 GLN A C 1
ATOM 744 O O . GLN A 1 256 ? 133.620 116.432 108.432 1.00 148.30 254 GLN A O 1
ATOM 750 N N . VAL A 1 257 ? 133.276 115.312 110.352 1.00 147.02 255 VAL A N 1
ATOM 751 C CA . VAL A 1 257 ? 134.597 114.687 110.310 1.00 147.02 255 VAL A CA 1
ATOM 752 C C . VAL A 1 257 ? 134.738 113.749 109.113 1.00 147.02 255 VAL A C 1
ATOM 753 O O . VAL A 1 257 ? 135.777 113.740 108.442 1.00 147.02 255 VAL A O 1
ATOM 757 N N . ASN A 1 258 ? 133.711 112.947 108.817 1.00 149.12 256 ASN A N 1
ATOM 758 C CA . ASN A 1 258 ? 133.873 111.857 107.865 1.00 149.12 256 ASN A CA 1
ATOM 759 C C . ASN A 1 258 ? 132.719 111.676 106.889 1.00 149.12 256 ASN A C 1
ATOM 760 O O . ASN A 1 258 ? 132.647 110.625 106.243 1.00 149.12 256 ASN A O 1
ATOM 765 N N . HIS A 1 259 ? 131.821 112.652 106.762 1.00 147.24 257 HIS A N 1
ATOM 766 C CA . HIS A 1 259 ? 130.700 112.583 105.829 1.00 147.24 257 HIS A CA 1
ATOM 767 C C . HIS A 1 259 ? 129.840 111.346 106.080 1.00 147.24 257 HIS A C 1
ATOM 768 O O . HIS A 1 259 ? 129.829 110.422 105.257 1.00 147.24 257 HIS A O 1
ATOM 775 N N . PRO A 1 260 ? 129.127 111.271 107.207 1.00 143.35 258 PRO A N 1
ATOM 776 C CA . PRO A 1 260 ? 128.193 110.158 107.404 1.00 143.35 258 PRO A CA 1
ATOM 777 C C . PRO A 1 260 ? 126.804 110.494 106.892 1.00 143.35 258 PRO A C 1
ATOM 778 O O . PRO A 1 260 ? 125.904 109.650 106.905 1.00 143.35 258 PRO A O 1
ATOM 782 N N . TYR A 1 261 ? 126.619 111.734 106.451 1.00 141.73 259 TYR A N 1
ATOM 783 C CA . TYR A 1 261 ? 125.304 112.178 106.014 1.00 141.73 259 TYR A CA 1
ATOM 784 C C . TYR A 1 261 ? 125.082 111.850 104.544 1.00 141.73 259 TYR A C 1
ATOM 785 O O . TYR A 1 261 ? 126.022 111.815 103.746 1.00 141.73 259 TYR A O 1
ATOM 794 N N . THR A 1 262 ? 123.823 111.603 104.193 1.00 134.30 260 THR A N 1
ATOM 795 C CA . THR A 1 262 ? 123.424 111.309 102.823 1.00 134.30 260 THR A CA 1
ATOM 796 C C . THR A 1 262 ? 122.233 112.185 102.475 1.00 134.30 260 THR A C 1
ATOM 797 O O . THR A 1 262 ? 121.184 112.096 103.121 1.00 134.30 260 THR A O 1
ATOM 801 N N . TRP A 1 263 ? 122.389 113.026 101.460 1.00 130.99 261 TRP A N 1
ATOM 802 C CA . TRP A 1 263 ? 121.342 113.949 101.049 1.00 130.99 261 TRP A CA 1
ATOM 803 C C . TRP A 1 263 ? 120.588 113.355 99.869 1.00 130.99 261 TRP A C 1
ATOM 804 O O . TRP A 1 263 ? 121.197 113.002 98.854 1.00 130.99 261 TRP A O 1
ATOM 815 N N . VAL A 1 264 ? 119.270 113.247 99.998 1.00 131.57 262 VAL A N 1
ATOM 816 C CA . VAL A 1 264 ? 118.438 112.702 98.931 1.00 131.57 262 VAL A CA 1
ATOM 817 C C . VAL A 1 264 ? 117.435 113.771 98.520 1.00 131.57 262 VAL A C 1
ATOM 818 O O . VAL A 1 264 ? 116.392 113.920 99.173 1.00 131.57 262 VAL A O 1
ATOM 822 N N . PRO A 1 265 ? 117.723 114.559 97.487 1.00 138.34 263 PRO A N 1
ATOM 823 C CA . PRO A 1 265 ? 116.742 115.541 97.014 1.00 138.34 263 PRO A CA 1
ATOM 824 C C . PRO A 1 265 ? 115.554 114.863 96.357 1.00 138.34 263 PRO A C 1
ATOM 825 O O . PRO A 1 265 ? 115.703 114.226 95.311 1.00 138.34 263 PRO A O 1
ATOM 829 N N . THR A 1 266 ? 114.373 114.992 96.952 1.00 137.54 264 THR A N 1
ATOM 830 C CA . THR A 1 266 ? 113.185 114.359 96.402 1.00 137.54 264 THR A CA 1
ATOM 831 C C . THR A 1 266 ? 111.952 115.058 96.951 1.00 137.54 264 THR A C 1
ATOM 832 O O . THR A 1 266 ? 112.022 115.830 97.910 1.00 137.54 264 THR A O 1
ATOM 836 N N . LEU A 1 267 ? 110.817 114.766 96.324 1.00 130.31 265 LEU A N 1
ATOM 837 C CA . LEU A 1 267 ? 109.525 115.314 96.708 1.00 130.31 265 LEU A CA 1
ATOM 838 C C . LEU A 1 267 ? 108.448 114.534 95.965 1.00 130.31 265 LEU A C 1
ATOM 839 O O . LEU A 1 267 ? 108.640 114.181 94.795 1.00 130.31 265 LEU A O 1
ATOM 844 N N . PRO A 1 268 ? 107.318 114.232 96.605 1.00 135.29 266 PRO A N 1
ATOM 845 C CA . PRO A 1 268 ? 106.327 113.350 95.976 1.00 135.29 266 PRO A CA 1
ATOM 846 C C . PRO A 1 268 ? 105.787 113.919 94.674 1.00 135.29 266 PRO A C 1
ATOM 847 O O . PRO A 1 268 ? 105.663 115.132 94.500 1.00 135.29 266 PRO A O 1
ATOM 851 N N . GLU A 1 269 ? 105.466 113.010 93.751 1.00 152.14 267 GLU A N 1
ATOM 852 C CA . GLU A 1 269 ? 104.981 113.414 92.437 1.00 152.14 267 GLU A CA 1
ATOM 853 C C . GLU A 1 269 ? 103.640 114.131 92.530 1.00 152.14 267 GLU A C 1
ATOM 854 O O . GLU A 1 269 ? 103.409 115.120 91.825 1.00 152.14 267 GLU A O 1
ATOM 860 N N . SER A 1 270 ? 102.743 113.649 93.391 1.00 153.18 268 SER A N 1
ATOM 861 C CA . SER A 1 270 ? 101.401 114.212 93.482 1.00 153.18 268 SER A CA 1
ATOM 862 C C . SER A 1 270 ? 101.377 115.610 94.085 1.00 153.18 268 SER A C 1
ATOM 863 O O . SER A 1 270 ? 100.330 116.264 94.039 1.00 153.18 268 SER A O 1
ATOM 866 N N . CYS A 1 271 ? 102.490 116.082 94.649 1.00 154.41 269 CYS A N 1
ATOM 867 C CA . CYS A 1 271 ? 102.492 117.376 95.322 1.00 154.41 269 CYS A CA 1
ATOM 868 C C . CYS A 1 271 ? 102.616 118.549 94.361 1.00 154.41 269 CYS A C 1
ATOM 869 O O . CYS A 1 271 ? 102.523 119.695 94.807 1.00 154.41 269 CYS A O 1
ATOM 872 N N . LEU A 1 272 ? 102.853 118.297 93.073 1.00 154.60 270 LEU A N 1
ATOM 873 C CA . LEU A 1 272 ? 103.176 119.381 92.149 1.00 154.60 270 LEU A CA 1
ATOM 874 C C . LEU A 1 272 ? 102.026 120.373 92.023 1.00 154.60 270 LEU A C 1
ATOM 875 O O . LEU A 1 272 ? 102.227 121.594 92.089 1.00 154.60 270 LEU A O 1
ATOM 880 N N . SER A 1 273 ? 100.806 119.862 91.842 1.00 158.67 271 SER A N 1
ATOM 881 C CA . SER A 1 273 ? 99.651 120.742 91.719 1.00 158.67 271 SER A CA 1
ATOM 882 C C . SER A 1 273 ? 99.433 121.539 92.996 1.00 158.67 271 SER A C 1
ATOM 883 O O . SER A 1 273 ? 99.124 122.735 92.946 1.00 158.67 271 SER A O 1
ATOM 886 N N . LYS A 1 274 ? 99.585 120.891 94.152 1.00 153.31 272 LYS A N 1
ATOM 887 C CA . LYS A 1 274 ? 99.397 121.591 95.417 1.00 153.31 272 LYS A CA 1
ATOM 888 C C . LYS A 1 274 ? 100.434 122.691 95.595 1.00 153.31 272 LYS A C 1
ATOM 889 O O . LYS A 1 274 ? 100.110 123.786 96.067 1.00 153.31 272 LYS A O 1
ATOM 895 N N . ILE A 1 275 ? 101.687 122.423 95.221 1.00 150.81 273 ILE A N 1
ATOM 896 C CA . ILE A 1 275 ? 102.721 123.451 95.316 1.00 150.81 273 ILE A CA 1
ATOM 897 C C . ILE A 1 275 ? 102.389 124.623 94.405 1.00 150.81 273 ILE A C 1
ATOM 898 O O . ILE A 1 275 ? 102.498 125.790 94.800 1.00 150.81 273 ILE A O 1
ATOM 903 N N . GLN A 1 276 ? 101.980 124.334 93.169 1.00 160.64 274 GLN A N 1
ATOM 904 C CA . GLN A 1 276 ? 101.697 125.423 92.239 1.00 160.64 274 GLN A CA 1
ATOM 905 C C . GLN A 1 276 ? 100.510 126.259 92.705 1.00 160.64 274 GLN A C 1
ATOM 906 O O . GLN A 1 276 ? 100.541 127.491 92.612 1.00 160.64 274 GLN A O 1
ATOM 912 N N . GLU A 1 277 ? 99.459 125.612 93.211 1.00 161.74 275 GLU A N 1
ATOM 913 C CA . GLU A 1 277 ? 98.250 126.343 93.578 1.00 161.74 275 GLU A CA 1
ATOM 914 C C . GLU A 1 277 ? 98.384 127.058 94.919 1.00 161.74 275 GLU A C 1
ATOM 915 O O . GLU A 1 277 ? 97.782 128.120 95.114 1.00 161.74 275 GLU A O 1
ATOM 921 N N . GLN A 1 278 ? 99.153 126.505 95.855 1.00 157.18 276 GLN A N 1
ATOM 922 C CA . GLN A 1 278 ? 99.181 127.036 97.210 1.00 157.18 276 GLN A CA 1
ATOM 923 C C . GLN A 1 278 ? 100.519 127.644 97.607 1.00 157.18 276 GLN A C 1
ATOM 924 O O . GLN A 1 278 ? 100.590 128.303 98.649 1.00 157.18 276 GLN A O 1
ATOM 930 N N . PHE A 1 279 ? 101.576 127.440 96.825 1.00 152.07 277 PHE A N 1
ATOM 931 C CA . PHE A 1 279 ? 102.856 128.077 97.112 1.00 152.07 277 PHE A CA 1
ATOM 932 C C . PHE A 1 279 ? 103.289 129.015 95.995 1.00 152.07 277 PHE A C 1
ATOM 933 O O . PHE A 1 279 ? 103.596 130.181 96.262 1.00 152.07 277 PHE A O 1
ATOM 941 N N . LEU A 1 280 ? 103.326 128.542 94.748 1.00 158.98 278 LEU A N 1
ATOM 942 C CA . LEU A 1 280 ? 103.789 129.388 93.653 1.00 158.98 278 LEU A CA 1
ATOM 943 C C . LEU A 1 280 ? 102.801 130.509 93.356 1.00 158.98 278 LEU A C 1
ATOM 944 O O . LEU A 1 280 ? 103.189 131.678 93.254 1.00 158.98 278 LEU A O 1
ATOM 949 N N . GLN A 1 281 ? 101.516 130.168 93.204 1.00 166.66 279 GLN A N 1
ATOM 950 C CA . GLN A 1 281 ? 100.525 131.187 92.860 1.00 166.66 279 GLN A CA 1
ATOM 951 C C . GLN A 1 281 ? 100.336 132.218 93.967 1.00 166.66 279 GLN A C 1
ATOM 952 O O . GLN A 1 281 ? 100.372 133.424 93.666 1.00 166.66 279 GLN A O 1
ATOM 958 N N . PRO A 1 282 ? 100.114 131.844 95.236 1.00 164.55 280 PRO A N 1
ATOM 959 C CA . PRO A 1 282 ? 99.963 132.885 96.269 1.00 164.55 280 PRO A CA 1
ATOM 960 C C . PRO A 1 282 ? 101.184 133.771 96.413 1.00 164.55 280 PRO A C 1
ATOM 961 O O . PRO A 1 282 ? 101.049 134.974 96.665 1.00 164.55 280 PRO A O 1
ATOM 965 N N . GLU A 1 283 ? 102.378 133.209 96.260 1.00 163.63 281 GLU A N 1
ATOM 966 C CA . GLU A 1 283 ? 103.582 134.018 96.258 1.00 163.63 281 GLU A CA 1
ATOM 967 C C . GLU A 1 283 ? 103.693 134.766 94.930 1.00 163.63 281 GLU A C 1
ATOM 968 O O . GLU A 1 283 ? 102.951 134.509 93.979 1.00 163.63 281 GLU A O 1
ATOM 974 N N . GLY A 1 284 ? 104.639 135.704 94.871 1.00 167.74 282 GLY A N 1
ATOM 975 C CA . GLY A 1 284 ? 104.843 136.451 93.640 1.00 167.74 282 GLY A CA 1
ATOM 976 C C . GLY A 1 284 ? 105.406 135.595 92.522 1.00 167.74 282 GLY A C 1
ATOM 977 O O . GLY A 1 284 ? 105.547 136.055 91.386 1.00 167.74 282 GLY A O 1
ATOM 978 N N . PHE A 1 285 ? 105.755 134.347 92.834 1.00 163.61 283 PHE A N 1
ATOM 979 C CA . PHE A 1 285 ? 106.260 133.387 91.860 1.00 163.61 283 PHE A CA 1
ATOM 980 C C . PHE A 1 285 ? 105.359 133.287 90.638 1.00 163.61 283 PHE A C 1
ATOM 981 O O . PHE A 1 285 ? 104.176 132.955 90.754 1.00 163.61 283 PHE A O 1
ATOM 989 N N . ALA A 1 286 ? 105.913 133.573 89.470 1.00 161.78 284 ALA A N 1
ATOM 990 C CA . ALA A 1 286 ? 105.216 133.470 88.200 1.00 161.78 284 ALA A CA 1
ATOM 991 C C . ALA A 1 286 ? 106.062 132.658 87.237 1.00 161.78 284 ALA A C 1
ATOM 992 O O . ALA A 1 286 ? 107.294 132.759 87.242 1.00 161.78 284 ALA A O 1
ATOM 994 N N . PRO A 1 287 ? 105.434 131.831 86.405 1.00 163.34 285 PRO A N 1
ATOM 995 C CA . PRO A 1 287 ? 106.205 131.021 85.456 1.00 163.34 285 PRO A CA 1
ATOM 996 C C . PRO A 1 287 ? 106.956 131.889 84.459 1.00 163.34 285 PRO A C 1
ATOM 997 O O . PRO A 1 287 ? 106.457 132.919 84.001 1.00 163.34 285 PRO A O 1
ATOM 1001 N N . ILE A 1 288 ? 108.170 131.458 84.129 1.00 173.76 286 ILE A N 1
ATOM 1002 C CA . ILE A 1 288 ? 109.004 132.100 83.128 1.00 173.76 286 ILE A CA 1
ATOM 1003 C C . ILE A 1 288 ? 109.522 131.025 82.179 1.00 173.76 286 ILE A C 1
ATOM 1004 O O . ILE A 1 288 ? 109.183 129.849 82.298 1.00 173.76 286 ILE A O 1
ATOM 1009 N N . GLY A 1 289 ? 110.349 131.444 81.229 1.00 189.78 287 GLY A N 1
ATOM 1010 C CA . GLY A 1 289 ? 110.891 130.514 80.262 1.00 189.78 287 GLY A CA 1
ATOM 1011 C C . GLY A 1 289 ? 109.847 130.069 79.253 1.00 189.78 287 GLY A C 1
ATOM 1012 O O . GLY A 1 289 ? 108.764 130.650 79.126 1.00 189.78 287 GLY A O 1
ATOM 1013 N N . LYS A 1 290 ? 110.187 129.009 78.525 1.00 200.29 288 LYS A N 1
ATOM 1014 C CA . LYS A 1 290 ? 109.341 128.471 77.462 1.00 200.29 288 LYS A CA 1
ATOM 1015 C C . LYS A 1 290 ? 108.922 127.057 77.853 1.00 200.29 288 LYS A C 1
ATOM 1016 O O . LYS A 1 290 ? 109.572 126.080 77.472 1.00 200.29 288 LYS A O 1
ATOM 1022 N N . GLY A 1 291 ? 107.826 126.956 78.602 1.00 196.68 289 GLY A N 1
ATOM 1023 C CA . GLY A 1 291 ? 107.303 125.652 78.977 1.00 196.68 289 GLY A CA 1
ATOM 1024 C C . GLY A 1 291 ? 108.316 124.842 79.760 1.00 196.68 289 GLY A C 1
ATOM 1025 O O . GLY A 1 291 ? 108.900 125.312 80.743 1.00 196.68 289 GLY A O 1
ATOM 1026 N N . VAL A 1 292 ? 108.533 123.606 79.320 1.00 186.27 290 VAL A N 1
ATOM 1027 C CA . VAL A 1 292 ? 109.482 122.690 79.940 1.00 186.27 290 VAL A CA 1
ATOM 1028 C C . VAL A 1 292 ? 110.650 122.498 78.986 1.00 186.27 290 VAL A C 1
ATOM 1029 O O . VAL A 1 292 ? 110.449 122.237 77.794 1.00 186.27 290 VAL A O 1
ATOM 1033 N N . GLN A 1 293 ? 111.865 122.628 79.506 1.00 184.27 291 GLN A N 1
ATOM 1034 C CA . GLN A 1 293 ? 113.080 122.483 78.717 1.00 184.27 291 GLN A CA 1
ATOM 1035 C C . GLN A 1 293 ? 113.823 121.232 79.159 1.00 184.27 291 GLN A C 1
ATOM 1036 O O . GLN A 1 293 ? 114.076 121.043 80.353 1.00 184.27 291 GLN A O 1
ATOM 1042 N N . LEU A 1 294 ? 114.172 120.383 78.196 1.00 181.95 292 LEU A N 1
ATOM 1043 C CA . LEU A 1 294 ? 114.898 119.153 78.473 1.00 181.95 292 LEU A CA 1
ATOM 1044 C C . LEU A 1 294 ? 116.395 119.408 78.367 1.00 181.95 292 LEU A C 1
ATOM 1045 O O . LEU A 1 294 ? 116.869 119.951 77.365 1.00 181.95 292 LEU A O 1
ATOM 1050 N N . THR A 1 295 ? 117.134 119.020 79.403 1.00 179.22 293 THR A N 1
ATOM 1051 C CA . THR A 1 295 ? 118.575 119.210 79.438 1.00 179.22 293 THR A CA 1
ATOM 1052 C C . THR A 1 295 ? 119.236 117.975 80.027 1.00 179.22 293 THR A C 1
ATOM 1053 O O . THR A 1 295 ? 118.618 117.220 80.783 1.00 179.22 293 THR A O 1
ATOM 1057 N N . TYR A 1 296 ? 120.501 117.777 79.670 1.00 179.12 294 TYR A N 1
ATOM 1058 C CA . TYR A 1 296 ? 121.315 116.683 80.187 1.00 179.12 294 TYR A CA 1
ATOM 1059 C C . TYR A 1 296 ? 122.395 117.282 81.078 1.00 179.12 294 TYR A C 1
ATOM 1060 O O . TYR A 1 296 ? 123.243 118.043 80.604 1.00 179.12 294 TYR A O 1
ATOM 1069 N N . SER A 1 297 ? 122.362 116.945 82.361 1.00 174.52 295 SER A N 1
ATOM 1070 C CA . SER A 1 297 ? 123.379 117.399 83.298 1.00 174.52 295 SER A CA 1
ATOM 1071 C C . SER A 1 297 ? 124.417 116.302 83.480 1.00 174.52 295 SER A C 1
ATOM 1072 O O . SER A 1 297 ? 124.076 115.175 83.851 1.00 174.52 295 SER A O 1
ATOM 1075 N N . GLY A 1 298 ? 125.676 116.630 83.220 1.00 170.58 296 GLY A N 1
ATOM 1076 C CA . GLY A 1 298 ? 126.746 115.661 83.319 1.00 170.58 296 GLY A CA 1
ATOM 1077 C C . GLY A 1 298 ? 127.881 116.180 84.174 1.00 170.58 296 GLY A C 1
ATOM 1078 O O . GLY A 1 298 ? 128.094 117.385 84.299 1.00 170.58 296 GLY A O 1
ATOM 1079 N N . THR A 1 299 ? 128.611 115.243 84.767 1.00 174.18 297 THR A N 1
ATOM 1080 C CA . THR A 1 299 ? 129.756 115.554 85.607 1.00 174.18 297 THR A CA 1
ATOM 1081 C C . THR A 1 299 ? 130.991 114.889 85.019 1.00 174.18 297 THR A C 1
ATOM 1082 O O . THR A 1 299 ? 131.000 113.673 84.798 1.00 174.18 297 THR A O 1
ATOM 1086 N N . ILE A 1 300 ? 132.022 115.686 84.762 1.00 180.87 298 ILE A N 1
ATOM 1087 C CA . ILE A 1 300 ? 133.258 115.209 84.158 1.00 180.87 298 ILE A CA 1
ATOM 1088 C C . ILE A 1 300 ? 134.351 115.313 85.209 1.00 180.87 298 ILE A C 1
ATOM 1089 O O . ILE A 1 300 ? 134.746 116.418 85.602 1.00 180.87 298 ILE A O 1
ATOM 1094 N N . LYS A 1 301 ? 134.841 114.167 85.666 1.00 192.60 299 LYS A N 1
ATOM 1095 C CA . LYS A 1 301 ? 135.959 114.148 86.594 1.00 192.60 299 LYS A CA 1
ATOM 1096 C C . LYS A 1 301 ? 137.266 114.250 85.824 1.00 192.60 299 LYS A C 1
ATOM 1097 O O . LYS A 1 301 ? 137.449 113.600 84.791 1.00 192.60 299 LYS A O 1
ATOM 1103 N N . ARG A 1 302 ? 138.177 115.076 86.330 1.00 196.50 300 ARG A N 1
ATOM 1104 C CA . ARG A 1 302 ? 139.461 115.263 85.671 1.00 196.50 300 ARG A CA 1
ATOM 1105 C C . ARG A 1 302 ? 140.597 114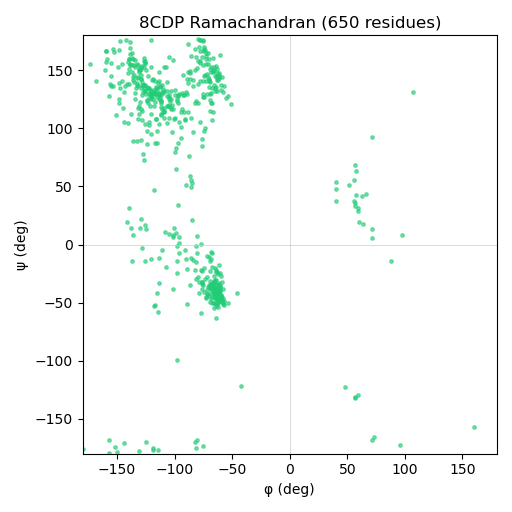.977 86.641 1.00 196.50 300 ARG A C 1
ATOM 1106 O O . ARG A 1 302 ? 140.368 114.447 87.733 1.00 196.50 300 ARG A O 1
ATOM 1114 N N . SER A 1 303 ? 141.826 115.311 86.244 1.00 199.69 301 SER A N 1
ATOM 1115 C CA . SER A 1 303 ? 142.989 114.967 87.054 1.00 199.69 301 SER A CA 1
ATOM 1116 C C . SER A 1 303 ? 142.911 115.603 88.436 1.00 199.69 301 SER A C 1
ATOM 1117 O O . SER A 1 303 ? 143.183 114.948 89.449 1.00 199.69 301 SER A O 1
ATOM 1120 N N . LYS A 1 304 ? 142.540 116.882 88.501 1.00 198.98 302 LYS A N 1
ATOM 1121 C CA . LYS A 1 304 ? 142.469 117.590 89.770 1.00 198.98 302 LYS A CA 1
ATOM 1122 C C . LYS A 1 304 ? 141.147 118.307 90.010 1.00 198.98 302 LYS A C 1
ATOM 1123 O O . LYS A 1 304 ? 140.971 118.891 91.084 1.00 198.98 302 LYS A O 1
ATOM 1129 N N . ASP A 1 305 ? 140.216 118.282 89.059 1.00 192.04 303 ASP A N 1
ATOM 1130 C CA . ASP A 1 305 ? 138.984 119.047 89.175 1.00 192.04 303 ASP A CA 1
ATOM 1131 C C . ASP A 1 305 ? 137.805 118.197 88.723 1.00 192.04 303 ASP A C 1
ATOM 1132 O O . ASP A 1 305 ? 137.967 117.155 88.084 1.00 192.04 303 ASP A O 1
ATOM 1137 N N . GLN A 1 306 ? 136.605 118.663 89.067 1.00 183.11 304 GLN A N 1
ATOM 1138 C CA . GLN A 1 306 ? 135.351 117.971 88.767 1.00 183.11 304 GLN A CA 1
ATOM 1139 C C . GLN A 1 306 ? 134.405 118.973 88.108 1.00 183.11 304 GLN A C 1
ATOM 1140 O O . GLN A 1 306 ? 133.636 119.655 88.791 1.00 183.11 304 GLN A O 1
ATOM 1146 N N . LEU A 1 307 ? 134.461 119.056 86.783 1.00 179.20 305 LEU A N 1
ATOM 1147 C CA . LEU A 1 307 ? 133.656 120.021 86.053 1.00 179.20 305 LEU A CA 1
ATOM 1148 C C . LEU A 1 307 ? 132.223 119.523 85.889 1.00 179.20 305 LEU A C 1
ATOM 1149 O O . LEU A 1 307 ? 131.939 118.325 85.955 1.00 179.20 305 LEU A O 1
ATOM 1154 N N . HIS A 1 308 ? 131.314 120.468 85.664 1.00 172.93 306 HIS A N 1
ATOM 1155 C CA . HIS A 1 308 ? 129.920 120.174 85.370 1.00 172.93 306 HIS A CA 1
ATOM 1156 C C . HIS A 1 308 ? 129.585 120.724 83.992 1.00 172.93 306 HIS A C 1
ATOM 1157 O O . HIS A 1 308 ? 130.073 121.789 83.605 1.00 172.93 306 HIS A O 1
ATOM 1164 N N . VAL A 1 309 ? 128.763 119.993 83.247 1.00 175.71 307 VAL A N 1
ATOM 1165 C CA . VAL A 1 309 ? 128.454 120.338 81.866 1.00 175.71 307 VAL A CA 1
ATOM 1166 C C . VAL A 1 309 ? 126.955 120.186 81.649 1.00 175.71 307 VAL A C 1
ATOM 1167 O O . VAL A 1 309 ? 126.331 119.254 82.168 1.00 175.71 307 VAL A O 1
ATOM 1171 N N . ASP A 1 310 ? 126.374 121.115 80.897 1.00 187.15 308 ASP A N 1
ATOM 1172 C CA . ASP A 1 310 ? 124.973 121.040 80.515 1.00 187.15 308 ASP A CA 1
ATOM 1173 C C . ASP A 1 310 ? 124.863 120.833 79.010 1.00 187.15 308 ASP A C 1
ATOM 1174 O O . ASP A 1 310 ? 125.626 121.419 78.235 1.00 187.15 308 ASP A O 1
ATOM 1179 N N . LEU A 1 311 ? 123.911 119.998 78.605 1.00 189.07 309 LEU A N 1
ATOM 1180 C CA . LEU A 1 311 ? 123.726 119.630 77.212 1.00 189.07 309 LEU A CA 1
ATOM 1181 C C . LEU A 1 311 ? 122.274 119.833 76.812 1.00 189.07 309 LEU A C 1
ATOM 1182 O O . LEU A 1 311 ? 121.358 119.618 77.610 1.00 189.07 309 LEU A O 1
ATOM 1187 N N . ASP A 1 312 ? 122.075 120.227 75.558 1.00 196.92 310 ASP A N 1
ATOM 1188 C CA . ASP A 1 312 ? 120.741 120.444 75.015 1.00 196.92 310 ASP A CA 1
ATOM 1189 C C . ASP A 1 312 ? 120.128 119.106 74.609 1.00 196.92 310 ASP A C 1
ATOM 1190 O O . ASP A 1 312 ? 120.631 118.032 74.950 1.00 196.92 310 ASP A O 1
ATOM 1195 N N . ASN A 1 313 ? 119.015 119.162 73.872 1.00 198.92 311 ASN A N 1
ATOM 1196 C CA . ASN A 1 313 ? 118.402 117.940 73.365 1.00 198.92 311 ASN A CA 1
ATOM 1197 C C . ASN A 1 313 ? 119.346 117.202 72.426 1.00 198.92 311 ASN A C 1
ATOM 1198 O O . ASN A 1 313 ? 119.451 115.972 72.481 1.00 198.92 311 ASN A O 1
ATOM 1203 N N . LYS A 1 314 ? 120.037 117.937 71.553 1.00 200.41 312 LYS A N 1
ATOM 1204 C CA . LYS A 1 314 ? 121.023 117.323 70.671 1.00 200.41 312 LYS A CA 1
ATOM 1205 C C . LYS A 1 314 ? 122.250 116.841 71.432 1.00 200.41 312 LYS A C 1
ATOM 1206 O O . LYS A 1 314 ? 122.952 115.945 70.951 1.00 200.41 312 LYS A O 1
ATOM 1212 N N . GLY A 1 315 ? 122.518 117.402 72.605 1.00 195.45 313 GLY A N 1
ATOM 1213 C CA . GLY A 1 315 ? 123.692 117.051 73.371 1.00 195.45 313 GLY A CA 1
ATOM 1214 C C . GLY A 1 315 ? 124.866 117.989 73.220 1.00 195.45 313 GLY A C 1
ATOM 1215 O O . GLY A 1 315 ? 125.953 117.672 73.715 1.00 195.45 313 GLY A O 1
ATOM 1216 N N . LYS A 1 316 ? 124.690 119.123 72.548 1.00 196.89 314 LYS A N 1
ATOM 1217 C CA . LYS A 1 316 ? 125.761 120.100 72.437 1.00 196.89 314 LYS A CA 1
ATOM 1218 C C . LYS A 1 316 ? 126.042 120.729 73.797 1.00 196.89 314 LYS A C 1
ATOM 1219 O O . LYS A 1 316 ? 125.162 120.826 74.655 1.00 196.89 314 LYS A O 1
ATOM 1225 N N . VAL A 1 317 ? 127.284 121.169 73.985 1.00 193.41 315 VAL A N 1
ATOM 1226 C CA . VAL A 1 317 ? 127.723 121.696 75.272 1.00 193.41 315 VAL A CA 1
ATOM 1227 C C . VAL A 1 317 ? 127.128 123.079 75.492 1.00 193.41 315 VAL A C 1
ATOM 1228 O O . VAL A 1 317 ? 127.620 124.075 74.950 1.00 193.41 315 VAL A O 1
ATOM 1232 N N . LEU A 1 318 ? 126.060 123.146 76.289 1.00 187.16 316 LEU A N 1
ATOM 1233 C CA . LEU A 1 318 ? 125.418 124.427 76.560 1.00 187.16 316 LEU A CA 1
ATOM 1234 C C . LEU A 1 318 ? 126.266 125.284 77.491 1.00 187.16 316 LEU A C 1
ATOM 1235 O O . LEU A 1 318 ? 126.453 126.482 77.249 1.00 187.16 316 LEU A O 1
ATOM 1240 N N . ALA A 1 319 ? 126.791 124.690 78.560 1.00 180.18 317 ALA A N 1
ATOM 1241 C CA . ALA A 1 319 ? 127.551 125.457 79.535 1.00 180.18 317 ALA A CA 1
ATOM 1242 C C . ALA A 1 319 ? 128.512 124.537 80.272 1.00 180.18 317 ALA A C 1
ATOM 1243 O O . ALA A 1 319 ? 128.203 123.372 80.536 1.00 180.18 317 ALA A O 1
ATOM 1245 N N . VAL A 1 320 ? 129.679 125.087 80.601 1.00 172.99 318 VAL A N 1
ATOM 1246 C CA . VAL A 1 320 ? 130.702 124.407 81.387 1.00 172.99 318 VAL A CA 1
ATOM 1247 C C . VAL A 1 320 ? 130.939 125.219 82.650 1.00 172.99 318 VAL A C 1
ATOM 1248 O O . VAL A 1 320 ? 131.190 126.428 82.578 1.00 172.99 318 VAL A O 1
ATOM 1252 N N . ASN A 1 321 ? 130.864 124.559 83.802 1.00 168.35 319 ASN A N 1
ATOM 1253 C CA . ASN A 1 321 ? 130.996 125.220 85.089 1.00 168.35 319 ASN A CA 1
ATOM 1254 C C . ASN A 1 321 ? 131.988 124.465 85.959 1.00 168.35 319 ASN A C 1
ATOM 1255 O O . ASN A 1 321 ? 132.131 123.244 85.855 1.00 168.35 319 ASN A O 1
ATOM 1260 N N . SER A 1 322 ? 132.684 125.208 86.813 1.00 162.53 320 SER A N 1
ATOM 1261 C CA . SER A 1 322 ? 133.634 124.598 87.725 1.00 162.53 320 SER A CA 1
ATOM 1262 C C . SER A 1 322 ? 132.897 123.965 88.901 1.00 162.53 320 SER A C 1
ATOM 1263 O O . SER A 1 322 ? 131.675 124.067 89.036 1.00 162.53 320 SER A O 1
ATOM 1266 N N . ALA A 1 323 ? 133.659 123.295 89.760 1.00 155.01 321 ALA A N 1
ATOM 1267 C CA . ALA A 1 323 ? 133.066 122.635 90.912 1.00 155.01 321 ALA A CA 1
ATOM 1268 C C . ALA A 1 323 ? 132.525 123.663 91.896 1.00 155.01 321 ALA A C 1
ATOM 1269 O O . ALA A 1 323 ? 133.185 124.658 92.208 1.00 155.01 321 ALA A O 1
ATOM 1271 N N . TRP A 1 324 ? 131.309 123.419 92.380 1.00 141.07 322 TRP A N 1
ATOM 1272 C CA . TRP A 1 324 ? 130.729 124.273 93.406 1.00 141.07 322 TRP A CA 1
ATOM 1273 C C . TRP A 1 324 ? 131.562 124.208 94.679 1.00 141.07 322 TRP A C 1
ATOM 1274 O O . TRP A 1 324 ? 131.917 123.123 95.148 1.00 141.07 322 TRP A O 1
ATOM 1285 N N . VAL A 1 325 ? 131.871 125.374 95.241 1.00 139.24 323 VAL A N 1
ATOM 1286 C CA . VAL A 1 325 ? 132.537 125.449 96.534 1.00 139.24 323 VAL A CA 1
ATOM 1287 C C . VAL A 1 325 ? 131.531 125.973 97.546 1.00 139.24 323 VAL A C 1
ATOM 1288 O O . VAL A 1 325 ? 131.027 127.092 97.409 1.00 139.24 323 VAL A O 1
ATOM 1292 N N . ASN A 1 326 ? 131.218 125.165 98.554 1.00 132.32 324 ASN A N 1
ATOM 1293 C CA . ASN A 1 326 ? 130.219 125.552 99.541 1.00 132.32 324 ASN A CA 1
ATOM 1294 C C . ASN A 1 326 ? 130.891 126.250 100.715 1.00 132.32 324 ASN A C 1
ATOM 1295 O O . ASN A 1 326 ? 131.662 125.632 101.456 1.00 132.32 324 ASN A O 1
ATOM 1300 N N . LEU A 1 327 ? 130.600 127.538 100.885 1.00 135.51 325 LEU A N 1
ATOM 1301 C CA . LEU A 1 327 ? 131.147 128.286 102.007 1.00 135.51 325 LEU A CA 1
ATOM 1302 C C . LEU A 1 327 ? 130.267 128.216 103.244 1.00 135.51 325 LEU A C 1
ATOM 1303 O O . LEU A 1 327 ? 130.761 128.445 104.354 1.00 135.51 325 LEU A O 1
ATOM 1308 N N . GLN A 1 328 ? 128.986 127.901 103.082 1.00 130.25 326 GLN A N 1
ATOM 1309 C CA . GLN A 1 328 ? 128.065 127.765 104.199 1.00 130.25 326 GLN A CA 1
ATOM 1310 C C . GLN A 1 328 ? 127.025 126.721 103.835 1.00 130.25 326 GLN A C 1
ATOM 1311 O O . GLN A 1 328 ? 126.322 126.871 102.833 1.00 130.25 326 GLN A O 1
ATOM 1317 N N . THR A 1 329 ? 126.931 125.669 104.643 1.00 127.02 327 THR A N 1
ATOM 1318 C CA . THR A 1 329 ? 126.041 124.547 104.367 1.00 127.02 327 THR A CA 1
ATOM 1319 C C . THR A 1 329 ? 125.188 124.287 105.599 1.00 127.02 327 THR A C 1
ATOM 1320 O O . THR A 1 329 ? 125.687 123.774 106.605 1.00 127.02 327 THR A O 1
ATOM 1324 N N . ALA A 1 330 ? 123.910 124.635 105.521 1.00 126.15 328 ALA A N 1
ATOM 1325 C CA . ALA A 1 330 ? 122.972 124.405 106.606 1.00 126.15 328 ALA A CA 1
ATOM 1326 C C . ALA A 1 330 ? 122.010 123.280 106.246 1.00 126.15 328 ALA A C 1
ATOM 1327 O O . ALA A 1 330 ? 121.723 123.027 105.074 1.00 126.15 328 ALA A O 1
ATOM 1329 N N . TRP A 1 331 ? 121.509 122.602 107.278 1.00 125.83 329 TRP A N 1
ATOM 1330 C CA . TRP A 1 331 ? 120.590 121.474 107.103 1.00 125.83 329 TRP A CA 1
ATOM 1331 C C . TRP A 1 331 ? 119.420 121.658 108.065 1.00 125.83 329 TRP A C 1
ATOM 1332 O O . TRP A 1 331 ? 119.451 121.165 109.194 1.00 125.83 329 TRP A O 1
ATOM 1343 N N . CYS A 1 332 ? 118.388 122.363 107.613 1.00 135.59 330 CYS A N 1
ATOM 1344 C CA . CYS A 1 332 ? 117.143 122.390 108.365 1.00 135.59 330 CYS A CA 1
ATOM 1345 C C . CYS A 1 332 ? 116.503 121.010 108.313 1.00 135.59 330 CYS A C 1
ATOM 1346 O O . CYS A 1 332 ? 116.373 120.417 107.239 1.00 135.59 330 CYS A O 1
ATOM 1349 N N . THR A 1 333 ? 116.112 120.494 109.473 1.00 137.77 331 THR A N 1
ATOM 1350 C CA . THR A 1 333 ? 115.602 119.135 109.577 1.00 137.77 331 THR A CA 1
ATOM 1351 C C . THR A 1 333 ? 114.268 119.155 110.303 1.00 137.77 331 THR A C 1
ATOM 1352 O O . THR A 1 333 ? 114.114 119.860 111.305 1.00 137.77 331 THR A O 1
ATOM 1356 N N . HIS A 1 334 ? 113.308 118.385 109.798 1.00 145.84 332 HIS A N 1
ATOM 1357 C CA . HIS A 1 334 ? 111.959 118.366 110.338 1.00 145.84 332 HIS A CA 1
ATOM 1358 C C . HIS A 1 334 ? 111.516 116.928 110.559 1.00 145.84 332 HIS A C 1
ATOM 1359 O O . HIS A 1 334 ? 111.960 116.010 109.866 1.00 145.84 332 HIS A O 1
ATOM 1366 N N . ALA A 1 335 ? 110.637 116.744 111.545 1.00 143.76 333 ALA A N 1
ATOM 1367 C CA . ALA A 1 335 ? 110.163 115.407 111.884 1.00 143.76 333 ALA A CA 1
ATOM 1368 C C . ALA A 1 335 ? 109.376 114.789 110.734 1.00 143.76 333 ALA A C 1
ATOM 1369 O O . ALA A 1 335 ? 109.779 113.770 110.163 1.00 143.76 333 ALA A O 1
ATOM 1371 N N . LYS A 1 336 ? 108.249 115.400 110.376 1.00 144.18 334 LYS A N 1
ATOM 1372 C CA . LYS A 1 336 ? 107.348 114.821 109.387 1.00 144.18 334 LYS A CA 1
ATOM 1373 C C . LYS A 1 336 ? 107.685 115.258 107.967 1.00 144.18 334 LYS A C 1
ATOM 1374 O O . LYS A 1 336 ? 107.815 114.419 107.071 1.00 144.18 334 LYS A O 1
ATOM 1380 N N . GLY A 1 337 ? 107.827 116.557 107.746 1.00 143.93 335 GLY A N 1
ATOM 1381 C CA . GLY A 1 337 ? 108.017 117.077 106.414 1.00 143.93 335 GLY A CA 1
ATOM 1382 C C . GLY A 1 337 ? 109.404 116.809 105.883 1.00 143.93 335 GLY A C 1
ATOM 1383 O O . GLY A 1 337 ? 110.323 116.390 106.602 1.00 143.93 335 GLY A O 1
ATOM 1384 N N . PRO A 1 338 ? 109.572 117.041 104.583 1.00 141.00 336 PRO A N 1
ATOM 1385 C CA . PRO A 1 338 ? 110.896 116.885 103.977 1.00 141.00 336 PRO A CA 1
ATOM 1386 C C . PRO A 1 338 ? 111.884 117.876 104.562 1.00 141.00 336 PRO A C 1
ATOM 1387 O O . PRO A 1 338 ? 111.542 119.019 104.869 1.00 141.00 336 PRO A O 1
ATOM 1391 N N . ASP A 1 339 ? 113.121 117.425 104.714 1.00 144.59 337 ASP A N 1
ATOM 1392 C CA . ASP A 1 339 ? 114.170 118.290 105.214 1.00 144.59 337 ASP A CA 1
ATOM 1393 C C . ASP A 1 339 ? 114.518 119.348 104.172 1.00 144.59 337 ASP A C 1
ATOM 1394 O O . ASP A 1 339 ? 114.245 119.199 102.978 1.00 144.59 337 ASP A O 1
ATOM 1399 N N . VAL A 1 340 ? 115.129 120.432 104.639 1.00 134.82 338 VAL A N 1
ATOM 1400 C CA . VAL A 1 340 ? 115.497 121.552 103.784 1.00 134.82 338 VAL A CA 1
ATOM 1401 C C . VAL A 1 340 ? 116.992 121.778 103.921 1.00 134.82 338 VAL A C 1
ATOM 1402 O O . VAL A 1 340 ? 117.486 122.019 105.029 1.00 134.82 338 VAL A O 1
ATOM 1406 N N . ARG A 1 341 ? 117.712 121.705 102.807 1.00 128.54 339 ARG A N 1
ATOM 1407 C CA . ARG A 1 341 ? 119.139 121.985 102.793 1.00 128.54 339 ARG A CA 1
ATOM 1408 C C . ARG A 1 341 ? 119.369 123.352 102.170 1.00 128.54 339 ARG A C 1
ATOM 1409 O O . ARG A 1 341 ? 118.926 123.612 101.045 1.00 128.54 339 ARG A O 1
ATOM 1417 N N . LEU A 1 342 ? 120.063 124.217 102.902 1.00 126.07 340 LEU A N 1
ATOM 1418 C CA . LEU A 1 342 ? 120.346 125.579 102.476 1.00 126.07 340 LEU A CA 1
ATOM 1419 C C . LEU A 1 342 ? 121.853 125.755 102.406 1.00 126.07 340 LEU A C 1
ATOM 1420 O O . LEU A 1 342 ? 122.564 125.425 103.361 1.00 126.07 340 LEU A O 1
ATOM 1425 N N . LEU A 1 343 ? 122.339 126.274 101.283 1.00 126.96 341 LEU A N 1
ATOM 1426 C CA . LEU A 1 343 ? 123.766 126.354 101.030 1.00 126.96 341 LEU A CA 1
ATOM 1427 C C . LEU A 1 343 ? 124.095 127.709 100.432 1.00 126.96 341 LEU A C 1
ATOM 1428 O O . LEU A 1 343 ? 123.256 128.345 99.790 1.00 126.96 341 LEU A O 1
ATOM 1433 N N . LEU A 1 344 ? 125.334 128.135 100.636 1.00 131.61 342 LEU A N 1
ATOM 1434 C CA . LEU A 1 344 ? 125.910 129.262 99.920 1.00 131.61 342 LEU A CA 1
ATOM 1435 C C . LEU A 1 344 ? 127.085 128.733 99.114 1.00 131.61 342 LEU A C 1
ATOM 1436 O O . LEU A 1 344 ? 128.014 128.143 99.678 1.00 131.61 342 LEU A O 1
ATOM 1441 N N . ARG A 1 345 ? 127.040 128.935 97.801 1.00 140.01 343 ARG A N 1
ATOM 1442 C CA . ARG A 1 345 ? 127.961 128.284 96.887 1.00 140.01 343 ARG A CA 1
ATOM 1443 C C . ARG A 1 345 ? 128.663 129.321 96.023 1.00 140.01 343 ARG A C 1
ATOM 1444 O O . ARG A 1 345 ? 128.165 130.429 95.814 1.00 140.01 343 ARG A O 1
ATOM 1452 N N . SER A 1 346 ? 129.837 128.945 95.524 1.00 147.62 344 SER A N 1
ATOM 1453 C CA . SER A 1 346 ? 130.613 129.804 94.644 1.00 147.62 344 SER A CA 1
ATOM 1454 C C . SER A 1 346 ? 131.216 128.975 93.521 1.00 147.62 344 SER A C 1
ATOM 1455 O O . SER A 1 346 ? 131.437 127.770 93.664 1.00 147.62 344 SER A O 1
ATOM 1458 N N . ARG A 1 347 ? 131.479 129.635 92.400 1.00 150.70 345 ARG A N 1
ATOM 1459 C CA . ARG A 1 347 ? 132.098 128.997 91.239 1.00 150.70 345 ARG A CA 1
ATOM 1460 C C . ARG A 1 347 ? 133.384 129.720 90.879 1.00 150.70 345 ARG A C 1
ATOM 1461 O O . ARG A 1 347 ? 133.329 130.841 90.338 1.00 150.70 345 ARG A O 1
ATOM 1469 N N . PRO A 1 348 ? 134.551 129.150 91.162 1.00 161.25 346 PRO A N 1
ATOM 1470 C CA . PRO A 1 348 ? 135.802 129.748 90.694 1.00 161.25 346 PRO A CA 1
ATOM 1471 C C . PRO A 1 348 ? 135.815 129.836 89.180 1.00 161.25 346 PRO A C 1
ATOM 1472 O O . PRO A 1 348 ? 135.260 128.963 88.496 1.00 161.25 346 PRO A O 1
ATOM 1476 N N . PRO A 1 349 ? 136.266 130.947 88.555 1.00 179.37 347 PRO A N 1
ATOM 1477 C CA . PRO A 1 349 ? 136.098 131.102 87.106 1.00 179.37 347 PRO A CA 1
ATOM 1478 C C . PRO A 1 349 ? 136.669 129.901 86.337 1.00 179.37 347 PRO A C 1
ATOM 1479 O O . PRO A 1 349 ? 137.822 129.573 86.555 1.00 179.37 347 PRO A O 1
ATOM 1483 N N . ILE A 1 350 ? 135.885 129.278 85.439 1.00 193.00 348 ILE A N 1
ATOM 1484 C CA . ILE A 1 350 ? 136.457 128.232 84.528 1.00 193.00 348 ILE A CA 1
ATOM 1485 C C . ILE A 1 350 ? 137.583 128.878 83.731 1.00 193.00 348 ILE A C 1
ATOM 1486 O O . ILE A 1 350 ? 137.347 129.927 83.122 1.00 193.00 348 ILE A O 1
ATOM 1491 N N . ARG A 1 351 ? 138.737 128.234 83.682 1.00 219.04 349 ARG A N 1
ATOM 1492 C CA . ARG A 1 351 ? 139.812 128.781 82.830 1.00 219.04 349 ARG A CA 1
ATOM 1493 C C . ARG A 1 351 ? 139.271 128.714 81.407 1.00 219.04 349 ARG A C 1
ATOM 1494 O O . ARG A 1 351 ? 138.655 127.701 81.054 1.00 219.04 349 ARG A O 1
ATOM 1502 N N . ARG A 1 352 ? 139.608 129.675 80.567 1.00 226.29 350 ARG A N 1
ATOM 1503 C CA . ARG A 1 352 ? 138.932 129.785 79.245 1.00 226.29 350 ARG A CA 1
ATOM 1504 C C . ARG A 1 352 ? 139.112 128.562 78.342 1.00 226.29 350 ARG A C 1
ATOM 1505 O O . ARG A 1 352 ? 138.121 128.177 77.692 1.00 226.29 350 ARG A O 1
ATOM 1513 N N . GLN A 1 353 ? 140.280 127.935 78.316 1.00 223.33 351 GLN A N 1
ATOM 1514 C CA . GLN A 1 353 ? 140.473 126.863 77.312 1.00 223.33 351 GLN A CA 1
ATOM 1515 C C . GLN A 1 353 ? 139.429 125.811 77.629 1.00 223.33 351 GLN A C 1
ATOM 1516 O O . GLN A 1 353 ? 138.828 125.335 76.694 1.00 223.33 351 GLN A O 1
ATOM 1522 N N . ASP A 1 354 ? 139.149 125.557 78.899 1.00 222.65 352 ASP A N 1
ATOM 1523 C CA . ASP A 1 354 ? 138.266 124.418 79.234 1.00 222.65 352 ASP A CA 1
ATOM 1524 C C . ASP A 1 354 ? 136.906 124.646 78.591 1.00 222.65 352 ASP A C 1
ATOM 1525 O O . ASP A 1 354 ? 136.347 123.665 78.072 1.00 222.65 352 ASP A O 1
ATOM 1530 N N . VAL A 1 355 ? 136.397 125.870 78.592 1.00 223.25 353 VAL A N 1
ATOM 1531 C CA . VAL A 1 355 ? 135.044 126.010 77.998 1.00 223.25 353 VAL A CA 1
ATOM 1532 C C . VAL A 1 355 ? 135.165 125.608 76.530 1.00 223.25 353 VAL A C 1
ATOM 1533 O O . VAL A 1 355 ? 134.312 124.833 76.049 1.00 223.25 353 VAL A O 1
ATOM 1537 N N . GLU A 1 356 ? 136.240 126.045 75.880 1.00 226.77 354 GLU A N 1
ATOM 1538 C CA . GLU A 1 356 ? 136.453 125.652 74.465 1.00 226.77 354 GLU A CA 1
ATOM 1539 C C . GLU A 1 356 ? 136.679 124.140 74.436 1.00 226.77 354 GLU A C 1
ATOM 1540 O O . GLU A 1 356 ? 135.956 123.440 73.700 1.00 226.77 354 GLU A O 1
ATOM 1546 N N . LEU A 1 357 ? 137.650 123.663 75.205 1.00 221.53 355 LEU A N 1
ATOM 1547 C CA . LEU A 1 357 ? 137.981 122.221 75.109 1.00 221.53 355 LEU A CA 1
ATOM 1548 C C . LEU A 1 357 ? 136.741 121.339 75.113 1.00 221.53 355 LEU A C 1
ATOM 1549 O O . LEU A 1 357 ? 136.698 120.389 74.312 1.00 221.53 355 LEU A O 1
ATOM 1554 N N . PHE A 1 358 ? 135.762 121.651 75.951 1.00 213.43 356 PHE A N 1
ATOM 1555 C CA . PHE A 1 358 ? 134.650 120.682 76.109 1.00 213.43 356 PHE A CA 1
ATOM 1556 C C . PHE A 1 358 ? 133.527 120.956 75.108 1.00 213.43 356 PHE A C 1
ATOM 1557 O O . PHE A 1 358 ? 132.687 120.071 74.923 1.00 213.43 356 PHE A O 1
ATOM 1565 N N . ALA A 1 359 ? 133.558 122.099 74.440 1.00 212.58 357 ALA A N 1
ATOM 1566 C CA . ALA A 1 359 ? 132.556 122.372 73.415 1.00 212.58 357 ALA A CA 1
ATOM 1567 C C . ALA A 1 359 ? 132.886 121.647 72.116 1.00 212.58 357 ALA A C 1
ATOM 1568 O O . ALA A 1 359 ? 131.993 121.101 71.457 1.00 212.58 357 ALA A O 1
ATOM 1570 N N . SER A 1 360 ? 134.164 121.634 71.730 1.00 215.19 358 SER A N 1
ATOM 1571 C CA . SER A 1 360 ? 134.555 120.987 70.481 1.00 215.19 358 SER A CA 1
ATOM 1572 C C . SER A 1 360 ? 134.369 119.475 70.555 1.00 215.19 358 SER A C 1
ATOM 1573 O O . SER A 1 360 ? 133.757 118.870 69.668 1.00 215.19 358 SER A O 1
ATOM 1576 N N . THR A 1 361 ? 134.888 118.851 71.605 1.00 212.37 359 THR A N 1
ATOM 1577 C CA . THR A 1 361 ? 134.840 117.397 71.704 1.00 212.37 359 THR A CA 1
ATOM 1578 C C . THR A 1 361 ? 133.432 116.939 72.066 1.00 212.37 359 THR A C 1
ATOM 1579 O O . THR A 1 361 ? 132.864 117.421 73.053 1.00 212.37 359 THR A O 1
ATOM 1583 N N . PRO A 1 362 ? 132.837 116.023 71.301 1.00 201.42 360 PRO A N 1
ATOM 1584 C CA . PRO A 1 362 ? 131.510 115.508 71.664 1.00 201.42 360 PRO A CA 1
ATOM 1585 C C . PRO A 1 362 ? 131.550 114.697 72.948 1.00 201.42 360 PRO A C 1
ATOM 1586 O O . PRO A 1 362 ? 132.171 113.630 72.999 1.00 201.42 360 PRO A O 1
ATOM 1590 N N . ILE A 1 363 ? 130.896 115.200 73.995 1.00 201.25 361 ILE A N 1
ATOM 1591 C CA . ILE A 1 363 ? 130.913 114.512 75.282 1.00 201.25 361 ILE A CA 1
ATOM 1592 C C . ILE A 1 363 ? 130.133 113.206 75.201 1.00 201.25 361 ILE A C 1
ATOM 1593 O O . ILE A 1 363 ? 130.601 112.155 75.654 1.00 201.25 361 ILE A O 1
ATOM 1598 N N . ILE A 1 364 ? 128.935 113.249 74.617 1.00 198.46 362 ILE A N 1
ATOM 1599 C CA . ILE A 1 364 ? 128.062 112.087 74.544 1.00 198.46 362 ILE A CA 1
ATOM 1600 C C . ILE A 1 364 ? 127.648 111.862 73.097 1.00 198.46 362 ILE A C 1
ATOM 1601 O O . ILE A 1 364 ? 127.736 112.755 72.251 1.00 198.46 362 ILE A O 1
ATOM 1606 N N . LYS A 1 365 ? 127.197 110.640 72.821 1.00 196.83 363 LYS A N 1
ATOM 1607 C CA . LYS A 1 365 ? 126.731 110.241 71.494 1.00 196.83 363 LYS A CA 1
ATOM 1608 C C . LYS A 1 365 ? 125.322 109.675 71.635 1.00 196.83 363 LYS A C 1
ATOM 1609 O O . LYS A 1 365 ? 125.144 108.544 72.096 1.00 196.83 363 LYS A O 1
ATOM 1615 N N . LEU A 1 366 ? 124.326 110.464 71.244 1.00 198.67 364 LEU A N 1
ATOM 1616 C CA . LEU A 1 366 ? 122.946 110.007 71.300 1.00 198.67 364 LEU A CA 1
ATOM 1617 C C . LEU A 1 366 ? 122.698 108.933 70.249 1.00 198.67 364 LEU A C 1
ATOM 1618 O O . LEU A 1 366 ? 123.200 109.020 69.124 1.00 198.67 364 LEU A O 1
ATOM 1623 N N . ALA A 1 367 ? 121.924 107.917 70.621 1.00 206.50 365 ALA A N 1
ATOM 1624 C CA . ALA A 1 367 ? 121.535 106.849 69.705 1.00 206.50 365 ALA A CA 1
ATOM 1625 C C . ALA A 1 367 ? 120.184 106.317 70.160 1.00 206.50 365 ALA A C 1
ATOM 1626 O O . ALA A 1 367 ? 120.099 105.676 71.211 1.00 206.50 365 ALA A O 1
ATOM 1628 N N . ASP A 1 368 ? 119.146 106.572 69.362 0.00 207.74 366 ASP A N 1
ATOM 1629 C CA . ASP A 1 368 ? 117.756 106.213 69.672 0.00 207.74 366 ASP A CA 1
ATOM 1630 C C . ASP A 1 368 ? 117.432 106.449 71.147 0.00 207.74 366 ASP A C 1
ATOM 1631 O O . ASP A 1 368 ? 116.966 105.562 71.865 0.00 207.74 366 ASP A O 1
ATOM 1636 N N . ASP A 1 369 ? 117.697 107.678 71.594 0.00 208.28 367 ASP A N 1
ATOM 1637 C CA . ASP A 1 369 ? 117.444 108.130 72.962 0.00 208.28 367 ASP A CA 1
ATOM 1638 C C . ASP A 1 369 ? 118.269 107.368 73.996 0.00 208.28 367 ASP A C 1
ATOM 1639 O O . ASP A 1 369 ? 117.950 107.394 75.189 0.00 208.28 367 ASP A O 1
ATOM 1644 N N . ASP A 1 370 ? 119.325 106.686 73.565 1.00 209.29 368 ASP A N 1
ATOM 1645 C CA . ASP A 1 370 ? 120.265 106.031 74.463 1.00 209.29 368 ASP A CA 1
ATOM 1646 C C . ASP A 1 370 ? 121.611 106.733 74.372 1.00 209.29 368 ASP A C 1
ATOM 1647 O O . ASP A 1 370 ? 122.086 107.044 73.275 1.00 209.29 368 ASP A O 1
ATOM 1652 N N . VAL A 1 371 ? 122.222 106.980 75.525 1.00 202.58 369 VAL A N 1
ATOM 1653 C CA . VAL A 1 371 ? 123.433 107.784 75.618 1.00 202.58 369 VAL A CA 1
ATOM 1654 C C . VAL A 1 371 ? 124.618 106.856 75.840 1.00 202.58 369 VAL A C 1
ATOM 1655 O O . VAL A 1 371 ? 124.636 106.076 76.800 1.00 202.58 369 VAL A O 1
ATOM 1659 N N . ALA A 1 372 ? 125.605 106.944 74.954 1.00 199.26 370 ALA A N 1
ATOM 1660 C CA . ALA A 1 372 ? 126.859 106.217 75.086 1.00 199.26 370 ALA A CA 1
ATOM 1661 C C . ALA A 1 372 ? 127.999 107.222 75.141 1.00 199.26 370 ALA A C 1
ATOM 1662 O O . ALA A 1 372 ? 128.103 108.094 74.272 1.00 199.26 370 ALA A O 1
ATOM 1664 N N . ASP A 1 373 ? 128.843 107.103 76.162 1.00 196.44 371 ASP A N 1
ATOM 1665 C CA . ASP A 1 373 ? 129.942 108.042 76.337 1.00 196.44 371 ASP A CA 1
ATOM 1666 C C . ASP A 1 373 ? 130.936 107.917 75.190 1.00 196.44 371 ASP A C 1
ATOM 1667 O O . ASP A 1 373 ? 131.313 106.809 74.795 1.00 196.44 371 ASP A O 1
ATOM 1672 N N . VAL A 1 374 ? 131.359 109.059 74.656 1.00 195.29 372 VAL A N 1
ATOM 1673 C CA . VAL A 1 374 ? 132.383 109.122 73.623 1.00 195.29 372 VAL A CA 1
ATOM 1674 C C . VAL A 1 374 ? 133.474 110.127 73.988 1.00 195.29 372 VAL A C 1
ATOM 1675 O O . VAL A 1 374 ? 134.270 110.516 73.141 1.00 195.29 372 VAL A O 1
ATOM 1679 N N . LEU A 1 375 ? 133.505 110.553 75.244 1.00 197.46 373 LEU A N 1
ATOM 1680 C CA . LEU A 1 375 ? 134.527 111.487 75.688 1.00 197.46 373 LEU A CA 1
ATOM 1681 C C . LEU A 1 375 ? 135.905 110.837 75.594 1.00 197.46 373 LEU A C 1
ATOM 1682 O O . LEU A 1 375 ? 136.067 109.669 75.968 1.00 197.46 373 LEU A O 1
ATOM 1687 N N . PRO A 1 376 ? 136.905 111.546 75.080 1.00 201.05 374 PRO A N 1
ATOM 1688 C CA . PRO A 1 376 ? 138.280 111.052 75.152 1.00 201.05 374 PRO A CA 1
ATOM 1689 C C . PRO A 1 376 ? 138.667 110.755 76.588 1.00 201.05 374 PRO A C 1
ATOM 1690 O O . PRO A 1 376 ? 138.535 111.622 77.466 1.00 201.05 374 PRO A O 1
ATOM 1694 N N . PRO A 1 377 ? 139.134 109.537 76.868 1.00 201.91 375 PRO A N 1
ATOM 1695 C CA . PRO A 1 377 ? 139.386 109.148 78.266 1.00 201.91 375 PRO A CA 1
ATOM 1696 C C . PRO A 1 377 ? 140.386 110.038 78.980 1.00 201.91 375 PRO A C 1
ATOM 1697 O O . PRO A 1 377 ? 140.264 110.234 80.196 1.00 201.91 375 PRO A O 1
ATOM 1701 N N . GLU A 1 378 ? 141.373 110.582 78.267 1.00 207.51 376 GLU A N 1
ATOM 1702 C CA . GLU A 1 378 ? 142.341 111.468 78.901 1.00 207.51 376 GLU A CA 1
ATOM 1703 C C . GLU A 1 378 ? 141.700 112.745 79.425 1.00 207.51 376 GLU A C 1
ATOM 1704 O O . GLU A 1 378 ? 142.253 113.373 80.334 1.00 207.51 376 GLU A O 1
ATOM 1710 N N . HIS A 1 379 ? 140.554 113.142 78.880 1.00 199.24 377 HIS A N 1
ATOM 1711 C CA . HIS A 1 379 ? 139.829 114.316 79.363 1.00 199.24 377 HIS A CA 1
ATOM 1712 C C . HIS A 1 379 ? 138.840 113.944 80.463 1.00 199.24 377 HIS A C 1
ATOM 1713 O O . HIS A 1 379 ? 137.662 114.293 80.413 1.00 199.24 377 HIS A O 1
ATOM 1720 N N . GLY A 1 380 ? 139.322 113.230 81.474 1.00 192.38 378 GLY A N 1
ATOM 1721 C CA . GLY A 1 380 ? 138.468 112.816 82.564 1.00 192.38 378 GLY A CA 1
ATOM 1722 C C . GLY A 1 380 ? 137.486 111.731 82.147 1.00 192.38 378 GLY A C 1
ATOM 1723 O O . GLY A 1 380 ? 137.580 111.127 81.079 1.00 192.38 378 GLY A O 1
ATOM 1724 N N . GLN A 1 381 ? 136.521 111.495 83.032 1.00 182.62 379 GLN A N 1
ATOM 1725 C CA . GLN A 1 381 ? 135.483 110.499 82.814 1.00 182.62 379 GLN A CA 1
ATOM 1726 C C . GLN A 1 381 ? 134.125 111.102 83.135 1.00 182.62 379 GLN A C 1
ATOM 1727 O O . GLN A 1 381 ? 133.995 111.901 84.066 1.00 182.62 379 GLN A O 1
ATOM 1733 N N . LEU A 1 382 ? 133.116 110.711 82.360 1.00 173.84 380 LEU A N 1
ATOM 1734 C CA . LEU A 1 382 ? 131.739 111.133 82.605 1.00 173.84 380 LEU A CA 1
ATOM 1735 C C . LEU A 1 382 ? 131.219 110.321 83.782 1.00 173.84 380 LEU A C 1
ATOM 1736 O O . LEU A 1 382 ? 130.588 109.275 83.621 1.00 173.84 380 LEU A O 1
ATOM 1741 N N . VAL A 1 383 ? 131.505 110.804 84.992 1.00 171.08 381 VAL A N 1
ATOM 1742 C CA . VAL A 1 383 ? 131.147 110.041 86.183 1.00 171.08 381 VAL A CA 1
ATOM 1743 C C . VAL A 1 383 ? 129.639 110.059 86.406 1.00 171.08 381 VAL A C 1
ATOM 1744 O O . VAL A 1 383 ? 129.046 109.045 86.791 1.00 171.08 381 VAL A O 1
ATOM 1748 N N . TYR A 1 384 ? 128.994 111.197 86.166 1.00 168.29 382 TYR A N 1
ATOM 1749 C CA . TYR A 1 384 ? 127.567 111.345 86.403 1.00 168.29 382 TYR A CA 1
ATOM 1750 C C . TYR A 1 384 ? 126.905 111.970 85.186 1.00 168.29 382 TYR A C 1
ATOM 1751 O O . TYR A 1 384 ? 127.493 112.826 84.520 1.00 168.29 382 TYR A O 1
ATOM 1760 N N . LEU A 1 385 ? 125.683 111.530 84.899 1.00 166.19 383 LEU A N 1
ATOM 1761 C CA . LEU A 1 385 ? 124.901 112.071 83.797 1.00 166.19 383 LEU A CA 1
ATOM 1762 C C . LEU A 1 385 ? 123.428 111.823 84.074 1.00 166.19 383 LEU A C 1
ATOM 1763 O O . LEU A 1 385 ? 123.051 110.741 84.528 1.00 166.19 383 LEU A O 1
ATOM 1768 N N . SER A 1 386 ? 122.597 112.823 83.793 1.00 171.18 384 SER A N 1
ATOM 1769 C CA . SER A 1 386 ? 121.174 112.701 84.065 1.00 171.18 384 SER A CA 1
ATOM 1770 C C . SER A 1 386 ? 120.379 113.519 83.059 1.00 171.18 384 SER A C 1
ATOM 1771 O O . SER A 1 386 ? 120.865 114.520 82.526 1.00 171.18 384 SER A O 1
ATOM 1774 N N . GLU A 1 387 ? 119.149 113.080 82.813 1.00 176.91 385 GLU A N 1
ATOM 1775 C CA . GLU A 1 387 ? 118.185 113.810 82.007 1.00 176.91 385 GLU A CA 1
ATOM 1776 C C . GLU A 1 387 ? 117.331 114.687 82.911 1.00 176.91 385 GLU A C 1
ATOM 1777 O O . GLU A 1 387 ? 116.768 114.211 83.902 1.00 176.91 385 GLU A O 1
ATOM 1783 N N . ASP A 1 388 ? 117.238 115.969 82.565 1.00 175.69 386 ASP A N 1
ATOM 1784 C CA . ASP A 1 388 ? 116.547 116.959 83.377 1.00 175.69 386 ASP A CA 1
ATOM 1785 C C . ASP A 1 388 ? 115.408 117.591 82.590 1.00 175.69 386 ASP A C 1
ATOM 1786 O O . ASP A 1 388 ? 115.590 118.006 81.442 1.00 175.69 386 ASP A O 1
ATOM 1791 N N . GLU A 1 389 ? 114.237 117.665 83.216 1.00 176.69 387 GLU A N 1
ATOM 1792 C CA . GLU A 1 389 ? 113.125 118.476 82.733 1.00 176.69 387 GLU A CA 1
ATOM 1793 C C . GLU A 1 389 ? 112.984 119.647 83.697 1.00 176.69 387 GLU A C 1
ATOM 1794 O O . GLU A 1 389 ? 112.641 119.451 84.867 1.00 176.69 387 GLU A O 1
ATOM 1800 N N . THR A 1 390 ? 113.250 120.855 83.211 1.00 175.45 388 THR A N 1
ATOM 1801 C CA . THR A 1 390 ? 113.370 122.034 84.057 1.00 175.45 388 THR A CA 1
ATOM 1802 C C . THR A 1 390 ? 112.234 123.008 83.778 1.00 175.45 388 THR A C 1
ATOM 1803 O O . THR A 1 390 ? 111.982 123.362 82.622 1.00 175.45 388 THR A O 1
ATOM 1807 N N . ARG A 1 391 ? 111.555 123.434 84.840 1.00 168.75 389 ARG A N 1
ATOM 1808 C CA . ARG A 1 391 ? 110.576 124.509 84.784 1.00 168.75 389 ARG A CA 1
ATOM 1809 C C . ARG A 1 391 ? 111.029 125.619 85.719 1.00 168.75 389 ARG A C 1
ATOM 1810 O O . ARG A 1 391 ? 111.358 125.361 86.882 1.00 168.75 389 ARG A O 1
ATOM 1818 N N . LEU A 1 392 ? 111.053 126.846 85.214 1.00 161.67 390 LEU A N 1
ATOM 1819 C CA . LEU A 1 392 ? 111.563 127.988 85.958 1.00 161.67 390 LEU A CA 1
ATOM 1820 C C . LEU A 1 392 ? 110.424 128.922 86.336 1.00 161.67 390 LEU A C 1
ATOM 1821 O O . LEU A 1 392 ? 109.566 129.236 85.504 1.00 161.67 390 LEU A O 1
ATOM 1826 N N . PHE A 1 393 ? 110.419 129.356 87.593 1.00 159.56 391 PHE A N 1
ATOM 1827 C CA . PHE A 1 393 ? 109.550 130.419 88.070 1.00 159.56 391 PHE A CA 1
ATOM 1828 C C . PHE A 1 393 ? 110.435 131.475 88.709 1.00 159.56 391 PHE A C 1
ATOM 1829 O O . PHE A 1 393 ? 111.500 131.161 89.239 1.00 159.56 391 PHE A O 1
ATOM 1837 N N . GLU A 1 394 ? 110.003 132.730 88.660 1.00 170.09 392 GLU A N 1
ATOM 1838 C CA . GLU A 1 394 ? 110.853 133.813 89.128 1.00 170.09 392 GLU A CA 1
ATOM 1839 C C . GLU A 1 394 ? 110.018 134.822 89.902 1.00 170.09 392 GLU A C 1
ATOM 1840 O O . GLU A 1 394 ? 108.820 134.989 89.662 1.00 170.09 392 GLU A O 1
ATOM 1846 N N . ARG A 1 395 ? 110.669 135.494 90.850 1.00 176.05 393 ARG A N 1
ATOM 1847 C CA . ARG A 1 395 ? 110.030 136.582 91.583 1.00 176.05 393 ARG A CA 1
ATOM 1848 C C . ARG A 1 395 ? 111.081 137.634 91.884 1.00 176.05 393 ARG A C 1
ATOM 1849 O O . ARG A 1 395 ? 112.060 137.351 92.586 1.00 176.05 393 ARG A O 1
ATOM 1857 N N . VAL A 1 396 ? 110.888 138.833 91.345 1.00 182.61 394 VAL A N 1
ATOM 1858 C CA . VAL A 1 396 ? 111.747 139.972 91.642 1.00 182.61 394 VAL A CA 1
ATOM 1859 C C . VAL A 1 396 ? 110.992 140.856 92.626 1.00 182.61 394 VAL A C 1
ATOM 1860 O O . VAL A 1 396 ? 110.143 141.660 92.232 1.00 182.61 394 VAL A O 1
ATOM 1864 N N . SER A 1 397 ? 111.285 140.694 93.912 1.00 199.86 395 SER A N 1
ATOM 1865 C CA . SER A 1 397 ? 110.631 141.498 94.930 1.00 199.86 395 SER A CA 1
ATOM 1866 C C . SER A 1 397 ? 111.268 142.879 95.006 1.00 199.86 395 SER A C 1
ATOM 1867 O O . SER A 1 397 ? 112.241 143.180 94.310 1.00 199.86 395 SER A O 1
ATOM 1870 N N . ASP A 1 398 ? 110.701 143.725 95.863 1.00 214.36 396 ASP A N 1
ATOM 1871 C CA . ASP A 1 398 ? 111.262 145.048 96.089 1.00 214.36 396 ASP A CA 1
ATOM 1872 C C . ASP A 1 398 ? 112.684 144.938 96.628 1.00 214.36 396 ASP A C 1
ATOM 1873 O O . ASP A 1 398 ? 113.114 143.882 97.102 1.00 214.36 396 ASP A O 1
ATOM 1878 N N . ARG A 1 399 ? 113.419 146.045 96.536 1.00 219.01 397 ARG A N 1
ATOM 1879 C CA . ARG A 1 399 ? 114.818 146.202 96.931 1.00 219.01 397 ARG A CA 1
ATOM 1880 C C . ARG A 1 399 ? 115.759 145.462 95.985 1.00 219.01 397 ARG A C 1
ATOM 1881 O O . ARG A 1 399 ? 116.938 145.295 96.320 1.00 219.01 397 ARG A O 1
ATOM 1889 N N . GLY A 1 400 ? 115.289 145.017 94.825 1.00 209.55 398 GLY A N 1
ATOM 1890 C CA . GLY A 1 400 ? 116.159 144.421 93.824 1.00 209.55 398 GLY A CA 1
ATOM 1891 C C . GLY A 1 400 ? 116.796 143.100 94.201 1.00 209.55 398 GLY A C 1
ATOM 1892 O O . GLY A 1 400 ? 117.993 142.904 93.954 1.00 209.55 398 GLY A O 1
ATOM 1893 N N . VAL A 1 401 ? 116.030 142.187 94.792 1.00 194.90 399 VAL A N 1
ATOM 1894 C CA . VAL A 1 401 ? 116.496 140.837 95.088 1.00 194.90 399 VAL A CA 1
ATOM 1895 C C . VAL A 1 401 ? 115.580 139.854 94.369 1.00 194.90 399 VAL A C 1
ATOM 1896 O O . VAL A 1 401 ? 114.349 139.959 94.451 1.00 194.90 399 VAL A O 1
ATOM 1900 N N . THR A 1 402 ? 116.181 138.917 93.642 1.00 174.78 400 THR A N 1
ATOM 1901 C CA . THR A 1 402 ? 115.437 137.982 92.812 1.00 174.78 400 THR A CA 1
ATOM 1902 C C . THR A 1 402 ? 115.566 136.568 93.359 1.00 174.78 400 THR A C 1
ATOM 1903 O O . THR A 1 402 ? 116.658 136.133 93.735 1.00 174.78 400 THR A O 1
ATOM 1907 N N . ILE A 1 403 ? 114.446 135.850 93.401 1.00 164.67 401 ILE A N 1
ATOM 1908 C CA . ILE A 1 403 ? 114.425 134.462 93.849 1.00 164.67 401 ILE A CA 1
ATOM 1909 C C . ILE A 1 403 ? 113.772 133.607 92.772 1.00 164.67 401 ILE A C 1
ATOM 1910 O O . ILE A 1 403 ? 112.700 133.950 92.258 1.00 164.67 401 ILE A O 1
ATOM 1915 N N . THR A 1 404 ? 114.419 132.494 92.439 1.00 155.84 402 THR A N 1
ATOM 1916 C CA . THR A 1 404 ? 114.015 131.628 91.343 1.00 155.84 402 THR A CA 1
ATOM 1917 C C . THR A 1 404 ? 113.677 130.245 91.878 1.00 155.84 402 THR A C 1
ATOM 1918 O O . THR A 1 404 ? 114.461 129.657 92.629 1.00 155.84 402 THR A O 1
ATOM 1922 N N . VAL A 1 405 ? 112.515 129.734 91.486 1.00 153.04 403 VAL A N 1
ATOM 1923 C CA . VAL A 1 405 ? 112.075 128.387 91.824 1.00 153.04 403 VAL A CA 1
ATOM 1924 C C . VAL A 1 405 ? 112.329 127.519 90.599 1.00 153.04 403 VAL A C 1
ATOM 1925 O O . VAL A 1 405 ? 111.642 127.637 89.581 1.00 153.04 403 VAL A O 1
ATOM 1929 N N . ARG A 1 406 ? 113.329 126.652 90.693 1.00 154.26 404 ARG A N 1
ATOM 1930 C CA . ARG A 1 406 ? 113.645 125.704 89.635 1.00 154.26 404 ARG A CA 1
ATOM 1931 C C . ARG A 1 406 ? 113.090 124.340 90.021 1.00 154.26 404 ARG A C 1
ATOM 1932 O O . ARG A 1 406 ? 113.495 123.768 91.039 1.00 154.26 404 ARG A O 1
ATOM 1940 N N . GLU A 1 407 ? 112.149 123.834 89.229 1.00 164.37 405 GLU A N 1
ATOM 1941 C CA . GLU A 1 407 ? 111.593 122.504 89.429 1.00 164.37 405 GLU A CA 1
ATOM 1942 C C . GLU A 1 407 ? 112.192 121.576 88.382 1.00 164.37 405 GLU A C 1
ATOM 1943 O O . GLU A 1 407 ? 112.007 121.789 87.179 1.00 164.37 405 GLU A O 1
ATOM 1949 N N . VAL A 1 408 ? 112.910 120.556 88.838 1.00 164.65 406 VAL A N 1
ATOM 1950 C CA . VAL A 1 408 ? 113.651 119.658 87.962 1.00 164.65 406 VAL A CA 1
ATOM 1951 C C . VAL A 1 408 ? 113.149 118.240 88.182 1.00 164.65 406 VAL A C 1
ATOM 1952 O O . VAL A 1 408 ? 113.245 117.705 89.293 1.00 164.65 406 VAL A O 1
ATOM 1956 N N . LYS A 1 409 ? 112.616 117.635 87.128 1.00 162.96 407 LYS A N 1
ATOM 1957 C CA . LYS A 1 409 ? 112.369 116.199 87.102 1.00 162.96 407 LYS A CA 1
ATOM 1958 C C . LYS A 1 409 ? 113.612 115.546 86.514 1.00 162.96 407 LYS A C 1
ATOM 1959 O O . LYS A 1 409 ? 113.887 115.688 85.318 1.00 162.96 407 LYS A O 1
ATOM 1965 N N . ARG A 1 410 ? 114.382 114.862 87.355 1.00 160.36 408 ARG A N 1
ATOM 1966 C CA . ARG A 1 410 ? 115.689 114.352 86.975 1.00 160.36 408 ARG A CA 1
ATOM 1967 C C . ARG A 1 410 ? 115.693 112.833 87.021 1.00 160.36 408 ARG A C 1
ATOM 1968 O O . ARG A 1 410 ? 115.208 112.228 87.982 1.00 160.36 408 ARG A O 1
ATOM 1976 N N . GLN A 1 411 ? 116.241 112.225 85.972 1.00 160.80 409 GLN A N 1
ATOM 1977 C CA . GLN A 1 411 ? 116.391 110.776 85.892 1.00 160.80 409 GLN A CA 1
ATOM 1978 C C . GLN A 1 411 ? 117.824 110.481 85.475 1.00 160.80 409 GLN A C 1
ATOM 1979 O O . GLN A 1 411 ? 118.219 110.822 84.343 1.00 160.80 409 GLN A O 1
ATOM 1985 N N . PRO A 1 412 ? 118.643 109.891 86.341 1.00 160.35 410 PRO A N 1
ATOM 1986 C CA . PRO A 1 412 ? 120.030 109.613 85.961 1.00 160.35 410 PRO A CA 1
ATOM 1987 C C . PRO A 1 412 ? 120.115 108.525 84.904 1.00 160.35 410 PRO A C 1
ATOM 1988 O O . PRO A 1 412 ? 119.266 107.635 84.821 1.00 160.35 410 PRO A O 1
ATOM 1992 N N . LEU A 1 413 ? 121.159 108.613 84.083 1.00 162.46 411 LEU A N 1
ATOM 1993 C CA . LEU A 1 413 ? 121.437 107.633 83.042 1.00 162.46 411 LEU A CA 1
ATOM 1994 C C . LEU A 1 413 ? 122.762 106.925 83.264 1.00 162.46 411 LEU A C 1
ATOM 1995 O O . LEU A 1 413 ? 122.812 105.690 83.254 1.00 162.46 411 LEU A O 1
ATOM 2000 N N . ILE A 1 414 ? 123.840 107.676 83.463 1.00 164.03 412 ILE A N 1
ATOM 2001 C CA . ILE A 1 414 ? 125.153 107.122 83.764 1.00 164.03 412 ILE A CA 1
ATOM 2002 C C . ILE A 1 414 ? 125.494 107.502 85.195 1.00 164.03 412 ILE A C 1
ATOM 2003 O O . ILE A 1 414 ? 125.603 108.691 85.521 1.00 164.03 412 ILE A O 1
ATOM 2008 N N . ILE A 1 415 ? 125.664 106.495 86.051 1.00 161.33 413 ILE A N 1
ATOM 2009 C CA . ILE A 1 415 ? 125.903 106.706 87.470 1.00 161.33 413 ILE A CA 1
ATOM 2010 C C . ILE A 1 415 ? 127.172 105.972 87.878 1.00 161.33 413 ILE A C 1
ATOM 2011 O O . ILE A 1 415 ? 127.595 105.006 87.241 1.00 161.33 413 ILE A O 1
ATOM 2016 N N . LEU A 1 416 ? 127.781 106.455 88.958 1.00 165.46 414 LEU A N 1
ATOM 2017 C CA . LEU A 1 416 ? 128.996 105.865 89.503 1.00 165.46 414 LEU A CA 1
ATOM 2018 C C . LEU A 1 416 ? 128.734 104.989 90.719 1.00 165.46 414 LEU A C 1
ATOM 2019 O O . LEU A 1 416 ? 129.374 103.945 90.875 1.00 165.46 414 LEU A O 1
ATOM 2024 N N . ARG A 1 417 ? 127.805 105.386 91.583 1.00 172.55 415 ARG A N 1
ATOM 2025 C CA . ARG A 1 417 ? 127.475 104.639 92.784 1.00 172.55 415 ARG A CA 1
ATOM 2026 C C . ARG A 1 417 ? 125.982 104.347 92.818 1.00 172.55 415 ARG A C 1
ATOM 2027 O O . ARG A 1 417 ? 125.177 105.030 92.180 1.00 172.55 415 ARG A O 1
ATOM 2035 N N . ASP A 1 418 ? 125.619 103.318 93.579 1.00 178.95 416 ASP A N 1
ATOM 2036 C CA . ASP A 1 418 ? 124.252 102.819 93.621 1.00 178.95 416 ASP A CA 1
ATOM 2037 C C . ASP A 1 418 ? 123.369 103.574 94.608 1.00 178.95 416 ASP A C 1
ATOM 2038 O O . ASP A 1 418 ? 122.352 103.028 95.052 1.00 178.95 416 ASP A O 1
ATOM 2043 N N . GLU A 1 419 ? 123.732 104.800 94.979 1.00 172.63 417 GLU A N 1
ATOM 2044 C CA . GLU A 1 419 ? 122.889 105.621 95.835 1.00 172.63 417 GLU A CA 1
ATOM 2045 C C . GLU A 1 419 ? 122.020 106.598 95.055 1.00 172.63 417 GLU A C 1
ATOM 2046 O O . GLU A 1 419 ? 121.171 107.263 95.657 1.00 172.63 417 GLU A O 1
ATOM 2052 N N . GLU A 1 420 ? 122.215 106.707 93.740 1.00 169.48 418 GLU A N 1
ATOM 2053 C CA . GLU A 1 420 ? 121.455 107.630 92.892 1.00 169.48 418 GLU A CA 1
ATOM 2054 C C . GLU A 1 420 ? 121.055 106.882 91.620 1.00 169.48 418 GLU A C 1
ATOM 2055 O O . GLU A 1 420 ? 121.781 106.902 90.623 1.00 169.48 418 GLU A O 1
ATOM 2061 N N . GLU A 1 421 ? 119.895 106.219 91.657 1.00 174.70 419 GLU A N 1
ATOM 2062 C CA . GLU A 1 421 ? 119.490 105.421 90.505 1.00 174.70 419 GLU A CA 1
ATOM 2063 C C . GLU A 1 421 ? 117.996 105.503 90.207 1.00 174.70 419 GLU A C 1
ATOM 2064 O O . GLU A 1 421 ? 117.470 104.628 89.510 1.00 174.70 419 GLU A O 1
ATOM 2070 N N . ASP A 1 422 ? 117.297 106.516 90.697 1.00 167.19 420 ASP A N 1
ATOM 2071 C CA . ASP A 1 422 ? 115.852 106.587 90.560 1.00 167.19 420 ASP A CA 1
ATOM 2072 C C . ASP A 1 422 ? 115.418 107.982 90.147 1.00 167.19 420 ASP A C 1
ATOM 2073 O O . ASP A 1 422 ? 116.124 108.964 90.400 1.00 167.19 420 ASP A O 1
ATOM 2078 N N . PRO A 1 423 ? 114.260 108.103 89.495 1.00 154.49 421 PRO A N 1
ATOM 2079 C CA . PRO A 1 423 ? 113.731 109.433 89.172 1.00 154.49 421 PRO A CA 1
ATOM 2080 C C . PRO A 1 423 ? 113.452 110.233 90.434 1.00 154.49 421 PRO A C 1
ATOM 2081 O O . PRO A 1 423 ? 113.038 109.687 91.458 1.00 154.49 421 PRO A O 1
ATOM 2085 N N . ARG A 1 424 ? 113.681 111.541 90.354 1.00 155.68 422 ARG A N 1
ATOM 2086 C CA . ARG A 1 424 ? 113.511 112.404 91.512 1.00 155.68 422 ARG A CA 1
ATOM 2087 C C . ARG A 1 424 ? 112.998 113.767 91.070 1.00 155.68 422 ARG A C 1
ATOM 2088 O O . ARG A 1 424 ? 113.430 114.303 90.045 1.00 155.68 422 ARG A O 1
ATOM 2096 N N . VAL A 1 425 ? 112.081 114.323 91.855 1.00 147.69 423 VAL A N 1
ATOM 2097 C CA . VAL A 1 425 ? 111.527 115.650 91.618 1.00 147.69 423 VAL A CA 1
ATOM 2098 C C . VAL A 1 425 ? 112.146 116.596 92.634 1.00 147.69 423 VAL A C 1
ATOM 2099 O O . VAL A 1 425 ? 111.999 116.399 93.847 1.00 147.69 423 VAL A O 1
ATOM 2103 N N . GLU A 1 426 ? 112.837 117.621 92.145 1.00 161.96 424 GLU A N 1
ATOM 2104 C CA . GLU A 1 426 ? 113.558 118.562 92.986 1.00 161.96 424 GLU A CA 1
ATOM 2105 C C . GLU A 1 426 ? 112.971 119.955 92.819 1.00 161.96 424 GLU A C 1
ATOM 2106 O O . GLU A 1 426 ? 112.618 120.359 91.707 1.00 161.96 424 GLU A O 1
ATOM 2112 N N . TYR A 1 427 ? 112.873 120.686 93.924 1.00 142.74 425 TYR A N 1
ATOM 2113 C CA . TYR A 1 427 ? 112.500 122.092 93.911 1.00 142.74 425 TYR A CA 1
ATOM 2114 C C . TYR A 1 427 ? 113.608 122.885 94.582 1.00 142.74 425 TYR A C 1
ATOM 2115 O O . TYR A 1 427 ? 113.991 122.582 95.716 1.00 142.74 425 TYR A O 1
ATOM 2124 N N . SER A 1 428 ? 114.123 123.895 93.887 1.00 144.47 426 SER A N 1
ATOM 2125 C CA . SER A 1 428 ? 115.251 124.664 94.389 1.00 144.47 426 SER A CA 1
ATOM 2126 C C . SER A 1 428 ? 114.934 126.150 94.346 1.00 144.47 426 SER A C 1
ATOM 2127 O O . SER A 1 428 ? 114.524 126.674 93.307 1.00 144.47 426 SER A O 1
ATOM 2130 N N . LEU A 1 429 ? 115.135 126.818 95.473 1.00 142.76 427 LEU A N 1
ATOM 2131 C CA . LEU A 1 429 ? 115.052 128.269 95.565 1.00 142.76 427 LEU A CA 1
ATOM 2132 C C . LEU A 1 429 ? 116.464 128.827 95.464 1.00 142.76 427 LEU A C 1
ATOM 2133 O O . LEU A 1 429 ? 117.334 128.477 96.268 1.00 142.76 427 LEU A O 1
ATOM 2138 N N . SER A 1 430 ? 116.693 129.686 94.478 1.00 153.48 428 SER A N 1
ATOM 2139 C CA . SER A 1 430 ? 118.024 130.204 94.215 1.00 153.48 428 SER A CA 1
ATOM 2140 C C . SER A 1 430 ? 117.985 131.721 94.132 1.00 153.48 428 SER A C 1
ATOM 2141 O O . SER A 1 430 ? 116.969 132.322 93.781 1.00 153.48 428 SER A O 1
ATOM 2144 N N . ALA A 1 431 ? 119.116 132.334 94.465 1.00 148.80 429 ALA A N 1
ATOM 2145 C CA . ALA A 1 431 ? 119.284 133.775 94.360 1.00 148.80 429 ALA A CA 1
ATOM 2146 C C . ALA A 1 431 ? 120.716 134.048 93.921 1.00 148.80 429 ALA A C 1
ATOM 2147 O O . ALA A 1 431 ? 121.453 133.132 93.546 1.00 148.80 429 ALA A O 1
ATOM 2149 N N . HIS A 1 432 ? 121.113 135.315 93.960 1.00 155.79 430 HIS A N 1
ATOM 2150 C CA . HIS A 1 432 ? 122.471 135.710 93.621 1.00 155.79 430 HIS A CA 1
ATOM 2151 C C . HIS A 1 432 ? 122.973 136.720 94.637 1.00 155.79 430 HIS A C 1
ATOM 2152 O O . HIS A 1 432 ? 122.209 137.560 95.120 1.00 155.79 430 HIS A O 1
ATOM 2159 N N . ILE A 1 433 ? 124.261 136.637 94.953 1.00 161.07 431 ILE A N 1
ATOM 2160 C CA . ILE A 1 433 ? 124.896 137.575 95.875 1.00 161.07 431 ILE A CA 1
ATOM 2161 C C . ILE A 1 433 ? 126.125 138.161 95.190 1.00 161.07 431 ILE A C 1
ATOM 2162 O O . ILE A 1 433 ? 127.258 137.800 95.539 1.00 161.07 431 ILE A O 1
ATOM 2167 N N . PRO A 1 434 ? 125.955 139.046 94.208 1.00 173.23 432 PRO A N 1
ATOM 2168 C CA . PRO A 1 434 ? 127.121 139.636 93.544 1.00 173.23 432 PRO A CA 1
ATOM 2169 C C . PRO A 1 434 ? 127.945 140.462 94.517 1.00 173.23 432 PRO A C 1
ATOM 2170 O O . PRO A 1 434 ? 127.428 141.011 95.491 1.00 173.23 432 PRO A O 1
ATOM 2174 N N . ALA A 1 435 ? 129.249 140.535 94.245 1.00 187.93 433 ALA A N 1
ATOM 2175 C CA . ALA A 1 435 ? 130.144 141.279 95.125 1.00 187.93 433 ALA A CA 1
ATOM 2176 C C . ALA A 1 435 ? 129.758 142.751 95.191 1.00 187.93 433 ALA A C 1
ATOM 2177 O O . ALA A 1 435 ? 129.723 143.343 96.276 1.00 187.93 433 ALA A O 1
ATOM 2179 N N . ASN A 1 436 ? 129.461 143.358 94.041 1.00 195.00 434 ASN A N 1
ATOM 2180 C CA . ASN A 1 436 ? 129.082 144.767 94.029 1.00 195.00 434 ASN A CA 1
ATOM 2181 C C . ASN A 1 436 ? 127.698 144.978 94.630 1.00 195.00 434 ASN A C 1
ATOM 2182 O O . ASN A 1 436 ? 127.488 145.921 95.403 1.00 195.00 434 ASN A O 1
ATOM 2187 N N . ALA A 1 437 ? 126.741 144.112 94.290 1.00 196.34 435 ALA A N 1
ATOM 2188 C CA . ALA A 1 437 ? 125.367 144.312 94.738 1.00 196.34 435 ALA A CA 1
ATOM 2189 C C . ALA A 1 437 ? 125.221 144.072 96.236 1.00 196.34 435 ALA A C 1
ATOM 2190 O O . ALA A 1 437 ? 124.431 144.751 96.902 1.00 196.34 435 ALA A O 1
ATOM 2192 N N . ALA A 1 438 ? 125.974 143.113 96.784 1.00 195.13 436 ALA A N 1
ATOM 2193 C CA . ALA A 1 438 ? 125.819 142.760 98.192 1.00 195.13 436 ALA A CA 1
ATOM 2194 C C . ALA A 1 438 ? 126.147 143.928 99.112 1.00 195.13 436 ALA A C 1
ATOM 2195 O O . ALA A 1 438 ? 125.653 143.981 100.244 1.00 195.13 436 ALA A O 1
ATOM 2197 N N . LYS A 1 439 ? 126.977 144.866 98.651 1.00 202.00 437 LYS A N 1
ATOM 2198 C CA . LYS A 1 439 ? 127.294 146.034 99.466 1.00 202.00 437 LYS A CA 1
ATOM 2199 C C . LYS A 1 439 ? 126.046 146.859 99.751 1.00 202.00 437 LYS A C 1
ATOM 2200 O O . LYS A 1 439 ? 125.866 147.365 100.865 1.00 202.00 437 LYS A O 1
ATOM 2206 N N . ALA A 1 440 ? 125.172 147.005 98.758 1.00 194.33 438 ALA A N 1
ATOM 2207 C CA . ALA A 1 440 ? 123.919 147.728 98.913 1.00 194.33 438 ALA A CA 1
ATOM 2208 C C . ALA A 1 440 ? 122.734 146.802 99.156 1.00 194.33 438 ALA A C 1
ATOM 2209 O O . ALA A 1 440 ? 121.587 147.259 99.126 1.00 194.33 438 ALA A O 1
ATOM 2211 N N . THR A 1 441 ? 122.981 145.517 99.394 1.00 183.89 439 THR A N 1
ATOM 2212 C CA . THR A 1 441 ? 121.926 144.531 99.583 1.00 183.89 439 THR A CA 1
ATOM 2213 C C . THR A 1 441 ? 121.990 143.974 100.998 1.00 183.89 439 THR A C 1
ATOM 2214 O O . THR A 1 441 ? 123.056 143.547 101.455 1.00 183.89 439 THR A O 1
ATOM 2218 N N . ASP A 1 442 ? 120.851 143.979 101.686 1.00 170.51 440 ASP A N 1
ATOM 2219 C CA . ASP A 1 442 ? 120.752 143.396 103.021 1.00 170.51 440 ASP A CA 1
ATOM 2220 C C . ASP A 1 442 ? 120.503 141.901 102.868 1.00 170.51 440 ASP A C 1
ATOM 2221 O O . ASP A 1 442 ? 119.366 141.463 102.673 1.00 170.51 440 ASP A O 1
ATOM 2226 N N . VAL A 1 443 ? 121.576 141.113 102.953 1.00 158.77 441 VAL A N 1
ATOM 2227 C CA . VAL A 1 443 ? 121.465 139.667 102.785 1.00 158.77 441 VAL A CA 1
ATOM 2228 C C . VAL A 1 443 ? 120.634 139.048 103.899 1.00 158.77 441 VAL A C 1
ATOM 2229 O O . VAL A 1 443 ? 120.134 137.924 103.761 1.00 158.77 441 VAL A O 1
ATOM 2233 N N . ARG A 1 444 ? 120.490 139.755 105.022 1.00 162.06 442 ARG A N 1
ATOM 2234 C CA . ARG A 1 444 ? 119.612 139.301 106.096 1.00 162.06 442 ARG A CA 1
ATOM 2235 C C . ARG A 1 444 ? 118.206 139.031 105.577 1.00 162.06 442 ARG A C 1
ATOM 2236 O O . ARG A 1 444 ? 117.626 137.967 105.829 1.00 162.06 442 ARG A O 1
ATOM 2244 N N . ALA A 1 445 ? 117.644 139.995 104.844 1.00 161.68 443 ALA A N 1
ATOM 2245 C CA . ALA A 1 445 ? 116.291 139.842 104.324 1.00 161.68 443 ALA A CA 1
ATOM 2246 C C . ALA A 1 445 ? 116.203 138.685 103.340 1.00 161.68 443 ALA A C 1
ATOM 2247 O O . ALA A 1 445 ? 115.231 137.922 103.357 1.00 161.68 443 ALA A O 1
ATOM 2249 N N . VAL A 1 446 ? 117.207 138.540 102.473 1.00 152.10 444 VAL A N 1
ATOM 2250 C CA . VAL A 1 446 ? 117.193 137.455 101.494 1.00 152.10 444 VAL A CA 1
ATOM 2251 C C . VAL A 1 446 ? 117.196 136.106 102.200 1.00 152.10 444 VAL A C 1
ATOM 2252 O O . VAL A 1 446 ? 116.411 135.208 101.871 1.00 152.10 444 VAL A O 1
ATOM 2256 N N . GLY A 1 447 ? 118.080 135.948 103.187 1.00 151.73 445 GLY A N 1
ATOM 2257 C CA . GLY A 1 447 ? 118.147 134.691 103.910 1.00 151.73 445 GLY A CA 1
ATOM 2258 C C . GLY A 1 447 ? 116.868 134.382 104.662 1.00 151.73 445 GLY A C 1
ATOM 2259 O O . GLY A 1 447 ? 116.380 133.249 104.634 1.00 151.73 445 GLY A O 1
ATOM 2260 N N . LEU A 1 448 ? 116.305 135.385 105.341 1.00 153.87 446 LEU A N 1
ATOM 2261 C CA . LEU A 1 448 ? 115.069 135.158 106.081 1.00 153.87 446 LEU A CA 1
ATOM 2262 C C . LEU A 1 448 ? 113.918 134.813 105.144 1.00 153.87 446 LEU A C 1
ATOM 2263 O O . LEU A 1 448 ? 113.107 133.931 105.450 1.00 153.87 446 LEU A O 1
ATOM 2268 N N . THR A 1 449 ? 113.831 135.492 103.998 1.00 147.12 447 THR A N 1
ATOM 2269 C CA . THR A 1 449 ? 112.785 135.183 103.031 1.00 147.12 447 THR A CA 1
ATOM 2270 C C . THR A 1 449 ? 112.930 133.764 102.502 1.00 147.12 447 THR A C 1
ATOM 2271 O O . THR A 1 449 ? 111.940 133.028 102.394 1.00 147.12 447 THR A O 1
ATOM 2275 N N . ALA A 1 450 ? 114.157 133.362 102.163 1.00 143.69 448 ALA A N 1
ATOM 2276 C CA . ALA A 1 450 ? 114.378 132.006 101.678 1.00 143.69 448 ALA A CA 1
ATOM 2277 C C . ALA A 1 450 ? 113.993 130.979 102.733 1.00 143.69 448 ALA A C 1
ATOM 2278 O O . ALA A 1 450 ? 113.326 129.982 102.427 1.00 143.69 448 ALA A O 1
ATOM 2280 N N . PHE A 1 451 ? 114.392 131.214 103.984 1.00 145.77 449 PHE A N 1
ATOM 2281 C CA . PHE A 1 451 ? 114.061 130.282 105.057 1.00 145.77 449 PHE A CA 1
ATOM 2282 C C . PHE A 1 451 ? 112.553 130.177 105.246 1.00 145.77 449 PHE A C 1
ATOM 2283 O O . PHE A 1 451 ? 112.010 129.077 105.403 1.00 145.77 449 PHE A O 1
ATOM 2291 N N . GLU A 1 452 ? 111.859 131.316 105.237 1.00 147.14 450 GLU A N 1
ATOM 2292 C CA . GLU A 1 452 ? 110.417 131.300 105.453 1.00 147.14 450 GLU A CA 1
ATOM 2293 C C . GLU A 1 452 ? 109.700 130.587 104.312 1.00 147.14 450 GLU A C 1
ATOM 2294 O O . GLU A 1 452 ? 108.759 129.818 104.540 1.00 147.14 450 GLU A O 1
ATOM 2300 N N . LEU A 1 453 ? 110.130 130.834 103.073 1.00 142.23 451 LEU A N 1
ATOM 2301 C CA . LEU A 1 453 ? 109.527 130.162 101.928 1.00 142.23 451 LEU A CA 1
ATOM 2302 C C . LEU A 1 453 ? 109.752 128.657 101.999 1.00 142.23 451 LEU A C 1
ATOM 2303 O O . LEU A 1 453 ? 108.844 127.858 101.730 1.00 142.23 451 LEU A O 1
ATOM 2308 N N . ALA A 1 454 ? 110.974 128.255 102.358 1.00 144.37 452 ALA A N 1
ATOM 2309 C CA . ALA A 1 454 ? 111.274 126.837 102.492 1.00 144.37 452 ALA A CA 1
ATOM 2310 C C . ALA A 1 454 ? 110.402 126.195 103.559 1.00 144.37 452 ALA A C 1
ATOM 2311 O O . ALA A 1 454 ? 109.852 125.107 103.352 1.00 144.37 452 ALA A O 1
ATOM 2313 N N . GLY A 1 455 ? 110.256 126.862 104.705 1.00 144.95 453 GLY A N 1
ATOM 2314 C CA . GLY A 1 455 ? 109.393 126.340 105.747 1.00 144.95 453 GLY A CA 1
ATOM 2315 C C . GLY A 1 455 ? 107.948 126.222 105.311 1.00 144.95 453 GLY A C 1
ATOM 2316 O O . GLY A 1 455 ? 107.287 125.220 105.603 1.00 144.95 453 GLY A O 1
ATOM 2317 N N . ARG A 1 456 ? 107.439 127.229 104.597 1.00 147.63 454 ARG A N 1
ATOM 2318 C CA . ARG A 1 456 ? 106.059 127.175 104.129 1.00 147.63 454 ARG A CA 1
ATOM 2319 C C . ARG A 1 456 ? 105.845 126.004 103.180 1.00 147.63 454 ARG A C 1
ATOM 2320 O O . ARG A 1 456 ? 104.868 125.257 103.310 1.00 147.63 454 ARG A O 1
ATOM 2328 N N . LEU A 1 457 ? 106.753 125.820 102.219 1.00 144.07 455 LEU A N 1
ATOM 2329 C CA . LEU A 1 457 ? 106.561 124.739 101.257 1.00 144.07 455 LEU A CA 1
ATOM 2330 C C . LEU A 1 457 ? 106.721 123.377 101.922 1.00 144.07 455 LEU A C 1
ATOM 2331 O O . LEU A 1 457 ? 105.999 122.426 101.591 1.00 144.07 455 LEU A O 1
ATOM 2336 N N . ALA A 1 458 ? 107.658 123.263 102.867 1.00 147.49 456 ALA A N 1
ATOM 2337 C CA . ALA A 1 458 ? 107.808 122.015 103.604 1.00 147.49 456 ALA A CA 1
ATOM 2338 C C . ALA A 1 458 ? 106.544 121.685 104.384 1.00 147.49 456 ALA A C 1
ATOM 2339 O O . ALA A 1 458 ? 106.089 120.536 104.386 1.00 147.49 456 ALA A O 1
ATOM 2341 N N . GLY A 1 459 ? 105.960 122.681 105.052 1.00 150.81 457 GLY A N 1
ATOM 2342 C CA . GLY A 1 459 ? 104.703 122.453 105.740 1.00 150.81 457 GLY A CA 1
ATOM 2343 C C . GLY A 1 459 ? 103.578 122.084 104.796 1.00 150.81 457 GLY A C 1
ATOM 2344 O O . GLY A 1 459 ? 102.703 121.288 105.147 1.00 150.81 457 GLY A O 1
ATOM 2345 N N . LEU A 1 460 ? 103.578 122.660 103.592 1.00 151.87 458 LEU A N 1
ATOM 2346 C CA . LEU A 1 460 ? 102.554 122.318 102.611 1.00 151.87 458 LEU A CA 1
ATOM 2347 C C . LEU A 1 460 ? 102.664 120.864 102.170 1.00 151.87 458 LEU A C 1
ATOM 2348 O O . LEU A 1 460 ? 101.650 120.167 102.052 1.00 151.87 458 LEU A O 1
ATOM 2353 N N . VAL A 1 461 ? 103.885 120.385 101.921 1.00 149.02 459 VAL A N 1
ATOM 2354 C CA . VAL A 1 461 ? 104.067 119.059 101.335 1.00 149.02 459 VAL A CA 1
ATOM 2355 C C . VAL A 1 461 ? 104.340 117.980 102.374 1.00 149.02 459 VAL A C 1
ATOM 2356 O O . VAL A 1 461 ? 104.547 116.817 101.998 1.00 149.02 459 VAL A O 1
ATOM 2360 N N . ALA A 1 462 ? 104.354 118.325 103.665 1.00 154.95 460 ALA A N 1
ATOM 2361 C CA . ALA A 1 462 ? 104.662 117.339 104.697 1.00 154.95 460 ALA A CA 1
ATOM 2362 C C . ALA A 1 462 ? 103.680 116.174 104.691 1.00 154.95 460 ALA A C 1
ATOM 2363 O O . ALA A 1 462 ? 104.088 115.012 104.808 1.00 154.95 460 ALA A O 1
ATOM 2365 N N . GLU A 1 463 ? 102.383 116.464 104.578 1.00 159.43 461 GLU A N 1
ATOM 2366 C CA . GLU A 1 463 ? 101.379 115.410 104.684 1.00 159.43 461 GLU A CA 1
ATOM 2367 C C . GLU A 1 463 ? 101.544 114.378 103.577 1.00 159.43 461 GLU A C 1
ATOM 2368 O O . GLU A 1 463 ? 101.567 113.169 103.835 1.00 159.43 461 GLU A O 1
ATOM 2374 N N . ASP A 1 464 ? 101.683 114.838 102.333 1.00 151.53 462 ASP A N 1
ATOM 2375 C CA . ASP A 1 464 ? 101.825 113.896 101.230 1.00 151.53 462 ASP A CA 1
ATOM 2376 C C . ASP A 1 464 ? 103.199 113.240 101.220 1.00 151.53 462 ASP A C 1
ATOM 2377 O O . ASP A 1 464 ? 103.328 112.095 100.772 1.00 151.53 462 ASP A O 1
ATOM 2382 N N . PHE A 1 465 ? 104.232 113.931 101.711 1.00 145.49 463 PHE A N 1
ATOM 2383 C CA . PHE A 1 465 ? 105.534 113.289 101.846 1.00 145.49 463 PHE A CA 1
ATOM 2384 C C . PHE A 1 465 ? 105.463 112.116 102.812 1.00 145.49 463 PHE A C 1
ATOM 2385 O O . PHE A 1 465 ? 106.016 111.044 102.544 1.00 145.49 463 PHE A O 1
ATOM 2393 N N . VAL A 1 466 ? 104.786 112.305 103.945 1.00 143.49 464 VAL A N 1
ATOM 2394 C CA . VAL A 1 466 ? 104.606 111.211 104.892 1.00 143.49 464 VAL A CA 1
ATOM 2395 C C . VAL A 1 466 ? 103.752 110.108 104.280 1.00 143.49 464 VAL A C 1
ATOM 2396 O O . VAL A 1 466 ? 104.059 108.918 104.421 1.00 143.49 464 VAL A O 1
ATOM 2400 N N . ARG A 1 467 ? 102.673 110.480 103.587 1.00 148.50 465 ARG A N 1
ATOM 2401 C CA . ARG A 1 467 ? 101.774 109.476 103.028 1.00 148.50 465 ARG A CA 1
ATOM 2402 C C . ARG A 1 467 ? 102.476 108.601 101.996 1.00 148.50 465 ARG A C 1
ATOM 2403 O O . ARG A 1 467 ? 102.308 107.377 101.995 1.00 148.50 465 ARG A O 1
ATOM 2411 N N . GLU A 1 468 ? 103.268 109.206 101.112 1.00 142.95 466 GLU A N 1
ATOM 2412 C CA . GLU A 1 468 ? 103.878 108.441 100.031 1.00 142.95 466 GLU A CA 1
ATOM 2413 C C . GLU A 1 468 ? 105.195 107.788 100.433 1.00 142.95 466 GLU A C 1
ATOM 2414 O O . GLU A 1 468 ? 105.499 106.684 99.971 1.00 142.95 466 GLU A O 1
ATOM 2420 N N . TYR A 1 469 ? 105.984 108.437 101.288 1.00 138.91 467 TYR A N 1
ATOM 2421 C CA . TYR A 1 469 ? 107.320 107.945 101.591 1.00 138.91 467 TYR A CA 1
ATOM 2422 C C . TYR A 1 469 ? 107.446 107.331 102.979 1.00 138.91 467 TYR A C 1
ATOM 2423 O O . TYR A 1 469 ? 108.391 106.573 103.217 1.00 138.91 467 TYR A O 1
ATOM 2432 N N . GLY A 1 470 ? 106.531 107.639 103.895 1.00 140.89 468 GLY A N 1
ATOM 2433 C CA . GLY A 1 470 ? 106.519 107.000 105.193 1.00 140.89 468 GLY A CA 1
ATOM 2434 C C . GLY A 1 470 ? 107.636 107.393 106.132 1.00 140.89 468 GLY A C 1
ATOM 2435 O O . GLY A 1 470 ? 107.736 106.813 107.219 1.00 140.89 468 GLY A O 1
ATOM 2436 N N . CYS A 1 471 ? 108.475 108.356 105.762 1.00 147.05 469 CYS A N 1
ATOM 2437 C CA . CYS A 1 471 ? 109.576 108.790 106.619 1.00 147.05 469 CYS A CA 1
ATOM 2438 C C . CYS A 1 471 ? 109.017 109.661 107.733 1.00 147.05 469 CYS A C 1
ATOM 2439 O O . CYS A 1 471 ? 108.899 110.879 107.588 1.00 147.05 469 CYS A O 1
ATOM 2442 N N . GLU A 1 472 ? 108.674 109.036 108.856 1.00 154.19 470 GLU A N 1
ATOM 2443 C CA . GLU A 1 472 ? 108.167 109.743 110.026 1.00 154.19 470 GLU A CA 1
ATOM 2444 C C . GLU A 1 472 ? 109.064 109.394 111.205 1.00 154.19 470 GLU A C 1
ATOM 2445 O O . GLU A 1 472 ? 108.894 108.342 111.828 1.00 154.19 470 GLU A O 1
ATOM 2451 N N . ALA A 1 473 ? 110.014 110.274 111.508 1.00 153.35 471 ALA A N 1
ATOM 2452 C CA . ALA A 1 473 ? 110.996 110.033 112.559 1.00 153.35 471 ALA A CA 1
ATOM 2453 C C . ALA A 1 473 ? 110.343 110.290 113.911 1.00 153.35 471 ALA A C 1
ATOM 2454 O O . ALA A 1 473 ? 110.114 111.443 114.290 1.00 153.35 471 ALA A O 1
ATOM 2456 N N . LYS A 1 474 ? 110.042 109.216 114.637 1.00 153.29 472 LYS A N 1
ATOM 2457 C CA . LYS A 1 474 ? 109.421 109.292 115.956 1.00 153.29 472 LYS A CA 1
ATOM 2458 C C . LYS A 1 474 ? 110.379 108.688 116.973 1.00 153.29 472 LYS A C 1
ATOM 2459 O O . LYS A 1 474 ? 110.734 107.509 116.874 1.00 153.29 472 LYS A O 1
ATOM 2465 N N . LEU A 1 475 ? 110.794 109.492 117.945 1.00 149.52 473 LEU A N 1
ATOM 2466 C CA . LEU A 1 475 ? 111.676 109.015 119.002 1.00 149.52 473 LEU A CA 1
ATOM 2467 C C . LEU A 1 475 ? 110.950 108.986 120.341 1.00 149.52 473 LEU A C 1
ATOM 2468 O O . LEU A 1 475 ? 110.510 110.022 120.840 1.00 149.52 473 LEU A O 1
ATOM 2473 N N . GLU B 2 103 ? 133.298 133.788 122.039 1.00 168.76 134 GLU B N 1
ATOM 2474 C CA . GLU B 2 103 ? 133.302 134.677 120.883 1.00 168.76 134 GLU B CA 1
ATOM 2475 C C . GLU B 2 103 ? 132.303 134.219 119.829 1.00 168.76 134 GLU B C 1
ATOM 2476 O O . GLU B 2 103 ? 131.164 133.873 120.144 1.00 168.76 134 GLU B O 1
ATOM 2482 N N . ALA B 2 104 ? 132.739 134.221 118.571 1.00 168.12 135 ALA B N 1
ATOM 2483 C CA . ALA B 2 104 ? 131.891 133.824 117.458 1.00 168.12 135 ALA B CA 1
ATOM 2484 C C . ALA B 2 104 ? 131.800 132.315 117.283 1.00 168.12 135 ALA B C 1
ATOM 2485 O O . ALA B 2 104 ? 130.901 131.842 116.579 1.00 168.12 135 ALA B O 1
ATOM 2487 N N . ASP B 2 105 ? 132.694 131.550 117.905 1.00 167.08 136 ASP B N 1
ATOM 2488 C CA . ASP B 2 105 ? 132.724 130.096 117.769 1.00 167.08 136 ASP B CA 1
ATOM 2489 C C . ASP B 2 105 ? 132.013 129.404 118.923 1.00 167.08 136 ASP B C 1
ATOM 2490 O O . ASP B 2 105 ? 132.414 128.319 119.353 1.00 167.08 136 ASP B O 1
ATOM 2495 N N . GLU B 2 106 ? 130.951 130.012 119.445 1.00 164.21 137 GLU B N 1
ATOM 2496 C CA . GLU B 2 106 ? 130.192 129.422 120.539 1.00 164.21 137 GLU B CA 1
ATOM 2497 C C . GLU B 2 106 ? 129.198 128.371 120.065 1.00 164.21 137 GLU B C 1
ATOM 2498 O O . GLU B 2 106 ? 128.501 127.781 120.897 1.00 164.21 137 GLU B O 1
ATOM 2504 N N . TYR B 2 107 ? 129.115 128.129 118.761 1.00 150.76 138 TYR B N 1
ATOM 2505 C CA . TYR B 2 107 ? 128.267 127.096 118.190 1.00 150.76 138 TYR B CA 1
ATOM 2506 C C . TYR B 2 107 ? 129.129 126.115 117.410 1.00 150.76 138 TYR B C 1
ATOM 2507 O O . TYR B 2 107 ? 130.340 126.295 117.262 1.00 150.76 138 TYR B O 1
ATOM 2516 N N . GLY B 2 108 ? 128.487 125.067 116.902 1.00 149.44 139 GLY B N 1
ATOM 2517 C CA . GLY B 2 108 ? 129.187 124.058 116.133 1.00 149.44 139 GLY B CA 1
ATOM 2518 C C . GLY B 2 108 ? 129.338 124.425 114.673 1.00 149.44 139 GLY B C 1
ATOM 2519 O O . GLY B 2 108 ? 128.973 123.646 113.788 1.00 149.44 139 GLY B O 1
ATOM 2520 N N . ASP B 2 109 ? 129.873 125.609 114.411 1.00 144.49 140 ASP B N 1
ATOM 2521 C CA . ASP B 2 109 ? 130.038 126.126 113.062 1.00 144.49 140 ASP B CA 1
ATOM 2522 C C . ASP B 2 109 ? 131.518 126.357 112.782 1.00 144.49 140 ASP B C 1
ATOM 2523 O O . ASP B 2 109 ? 132.386 126.023 113.591 1.00 144.49 140 ASP B O 1
ATOM 2528 N N . TRP B 2 110 ? 131.793 126.935 111.613 1.00 145.39 141 TRP B N 1
ATOM 2529 C CA . TRP B 2 110 ? 133.147 127.321 111.217 1.00 145.39 141 TRP B CA 1
ATOM 2530 C C . TRP B 2 110 ? 134.106 126.133 111.226 1.00 145.39 141 TRP B C 1
ATOM 2531 O O . TRP B 2 110 ? 135.248 126.237 111.676 1.00 145.39 141 TRP B O 1
ATOM 2542 N N . GLY B 2 111 ? 133.641 124.998 110.724 1.00 148.73 142 GLY B N 1
ATOM 2543 C CA . GLY B 2 111 ? 134.488 123.836 110.562 1.00 148.73 142 GLY B CA 1
ATOM 2544 C C . GLY B 2 111 ? 134.386 122.871 111.725 1.00 148.73 142 GLY B C 1
ATOM 2545 O O . GLY B 2 111 ? 133.550 122.998 112.624 1.00 148.73 142 GLY B O 1
ATOM 2546 N N . ALA B 2 112 ? 135.267 121.876 111.688 1.00 158.13 143 ALA B N 1
ATOM 2547 C CA . ALA B 2 112 ? 135.367 120.861 112.730 1.00 158.13 143 ALA B CA 1
ATOM 2548 C C . ALA B 2 112 ? 136.735 120.987 113.386 1.00 158.13 143 ALA B C 1
ATOM 2549 O O . ALA B 2 112 ? 137.754 120.638 112.781 1.00 158.13 143 ALA B O 1
ATOM 2551 N N . GLU B 2 113 ? 136.756 121.489 114.615 1.00 168.19 144 GLU B N 1
ATOM 2552 C CA . GLU B 2 113 ? 138.013 121.613 115.335 1.00 168.19 144 GLU B CA 1
ATOM 2553 C C . GLU B 2 113 ? 138.499 120.235 115.782 1.00 168.19 144 GLU B C 1
ATOM 2554 O O . GLU B 2 113 ? 137.692 119.390 116.184 1.00 168.19 144 GLU B O 1
ATOM 2560 N N . PRO B 2 114 ? 139.803 119.971 115.703 1.00 169.56 145 PRO B N 1
ATOM 2561 C CA . PRO B 2 114 ? 140.300 118.610 115.936 1.00 169.56 145 PRO B CA 1
ATOM 2562 C C . PRO B 2 114 ? 140.101 118.160 117.376 1.00 169.56 145 PRO B C 1
ATOM 2563 O O . PRO B 2 114 ? 140.140 118.958 118.314 1.00 169.56 145 PRO B O 1
ATOM 2567 N N . GLY B 2 115 ? 139.902 116.856 117.539 1.00 165.19 146 GLY B N 1
ATOM 2568 C CA . GLY B 2 115 ? 139.743 116.281 118.865 1.00 165.19 146 GLY B CA 1
ATOM 2569 C C . GLY B 2 115 ? 138.536 116.795 119.617 1.00 165.19 146 GLY B C 1
ATOM 2570 O O . GLY B 2 115 ? 138.630 117.077 120.818 1.00 165.19 146 GLY B O 1
ATOM 2571 N N . PHE B 2 116 ? 137.398 116.931 118.934 1.00 161.01 147 PHE B N 1
ATOM 2572 C CA . PHE B 2 116 ? 136.201 117.434 119.597 1.00 161.01 147 PHE B CA 1
ATOM 2573 C C . PHE B 2 116 ? 135.694 116.467 120.657 1.00 161.01 147 PHE B C 1
ATOM 2574 O O . PHE B 2 116 ? 135.133 116.901 121.669 1.00 161.01 147 PHE B O 1
ATOM 2582 N N . GLU B 2 117 ? 135.878 115.162 120.447 1.00 163.44 148 GLU B N 1
ATOM 2583 C CA . GLU B 2 117 ? 135.391 114.187 121.417 1.00 163.44 148 GLU B CA 1
ATOM 2584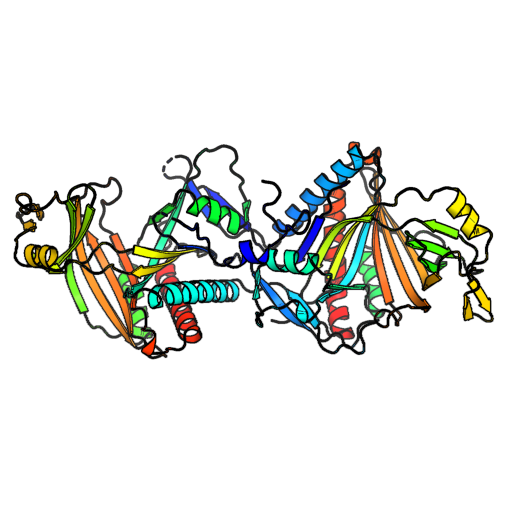 C C . GLU B 2 117 ? 136.101 114.322 122.757 1.00 163.44 148 GLU B C 1
ATOM 2585 O O . GLU B 2 117 ? 135.482 114.113 123.806 1.00 163.44 148 GLU B O 1
ATOM 2591 N N . ASP B 2 118 ? 137.391 114.663 122.743 1.00 168.74 149 ASP B N 1
ATOM 2592 C CA . ASP B 2 118 ? 138.119 114.856 123.993 1.00 168.74 149 ASP B CA 1
ATOM 2593 C C . ASP B 2 118 ? 137.543 116.021 124.789 1.00 168.74 149 ASP B C 1
ATOM 2594 O O . ASP B 2 118 ? 137.326 115.915 126.000 1.00 168.74 149 ASP B O 1
ATOM 2599 N N . ARG B 2 119 ? 137.290 117.147 124.120 1.00 164.15 150 ARG B N 1
ATOM 2600 C CA . ARG B 2 119 ? 136.776 118.318 124.821 1.00 164.15 150 ARG B CA 1
ATOM 2601 C C . ARG B 2 119 ? 135.303 118.155 125.175 1.00 164.15 150 ARG B C 1
ATOM 2602 O O . ARG B 2 119 ? 134.857 118.630 126.226 1.00 164.15 150 ARG B O 1
ATOM 2610 N N . ARG B 2 120 ? 134.533 117.486 124.318 1.00 163.37 151 ARG B N 1
ATOM 2611 C CA . ARG B 2 120 ? 133.089 117.389 124.479 1.00 163.37 151 ARG B CA 1
ATOM 2612 C C . ARG B 2 120 ? 132.649 116.057 125.076 1.00 163.37 151 ARG B C 1
ATOM 2613 O O . ARG B 2 120 ? 131.460 115.727 125.020 1.00 163.37 151 ARG B O 1
ATOM 2621 N N . GLU B 2 121 ? 133.579 115.281 125.637 1.00 164.76 152 GLU B N 1
ATOM 2622 C CA . GLU B 2 121 ? 133.190 114.031 126.280 1.00 164.76 152 GLU B CA 1
ATOM 2623 C C . GLU B 2 121 ? 132.267 114.289 127.465 1.00 164.76 152 GLU B C 1
ATOM 2624 O O . GLU B 2 121 ? 131.270 113.583 127.652 1.00 164.76 152 GLU B O 1
ATOM 2630 N N . LEU B 2 122 ? 132.583 115.298 128.273 1.00 163.14 153 LEU B N 1
ATOM 2631 C CA . LEU B 2 122 ? 131.727 115.702 129.385 1.00 163.14 153 LEU B CA 1
ATOM 2632 C C . LEU B 2 122 ? 130.883 116.905 128.967 1.00 163.14 153 LEU B C 1
ATOM 2633 O O . LEU B 2 122 ? 131.021 118.017 129.474 1.00 163.14 153 LEU B O 1
ATOM 2638 N N . ASP B 2 123 ? 130.002 116.658 127.997 1.00 169.48 154 ASP B N 1
ATOM 2639 C CA . ASP B 2 123 ? 129.104 117.707 127.529 1.00 169.48 154 ASP B CA 1
ATOM 2640 C C . ASP B 2 123 ? 127.955 117.954 128.498 1.00 169.48 154 ASP B C 1
ATOM 2641 O O . ASP B 2 123 ? 127.480 119.089 128.612 1.00 169.48 154 ASP B O 1
ATOM 2646 N N . PHE B 2 124 ? 127.500 116.913 129.197 1.00 158.48 155 PHE B N 1
ATOM 2647 C CA . PHE B 2 124 ? 126.367 117.032 130.107 1.00 158.48 155 PHE B CA 1
ATOM 2648 C C . PHE B 2 124 ? 126.667 117.886 131.332 1.00 158.48 155 PHE B C 1
ATOM 2649 O O . PHE B 2 124 ? 125.731 118.252 132.051 1.00 158.48 155 PHE B O 1
ATOM 2657 N N . MET B 2 125 ? 127.932 118.211 131.589 1.00 162.99 156 MET B N 1
ATOM 2658 C CA . MET B 2 125 ? 128.298 119.027 132.741 1.00 162.99 156 MET B CA 1
ATOM 2659 C C . MET B 2 125 ? 129.581 119.797 132.451 1.00 162.99 156 MET B C 1
ATOM 2660 O O . MET B 2 125 ? 130.071 119.772 131.319 1.00 162.99 156 MET B O 1
ATOM 2665 N N . GLU B 2 126 ? 130.127 120.502 133.441 1.00 162.90 157 GLU B N 1
ATOM 2666 C CA . GLU B 2 126 ? 131.286 121.348 133.180 1.00 162.90 157 GLU B CA 1
ATOM 2667 C C . GLU B 2 126 ? 132.305 121.298 134.310 1.00 162.90 157 GLU B C 1
ATOM 2668 O O . GLU B 2 126 ? 132.098 121.897 135.369 1.00 162.90 157 GLU B O 1
ATOM 2674 N N . LEU B 2 127 ? 133.409 120.591 134.089 1.00 167.33 158 LEU B N 1
ATOM 2675 C CA . LEU B 2 127 ? 134.466 120.436 135.079 1.00 167.33 158 LEU B CA 1
ATOM 2676 C C . LEU B 2 127 ? 135.742 121.103 134.589 1.00 167.33 158 LEU B C 1
ATOM 2677 O O . LEU B 2 127 ? 136.087 121.003 133.407 1.00 167.33 158 LEU B O 1
ATOM 2682 N N . SER B 2 128 ? 136.436 121.779 135.501 1.00 176.07 159 SER B N 1
ATOM 2683 C CA . SER B 2 128 ? 137.771 122.287 135.233 1.00 176.07 159 SER B CA 1
ATOM 2684 C C . SER B 2 128 ? 138.766 121.467 136.036 1.00 176.07 159 SER B C 1
ATOM 2685 O O . SER B 2 128 ? 138.796 121.587 137.270 1.00 176.07 159 SER B O 1
ATOM 2688 N N . PRO B 2 129 ? 139.578 120.618 135.404 1.00 180.01 160 PRO B N 1
ATOM 2689 C CA . PRO B 2 129 ? 140.510 119.783 136.171 1.00 180.01 160 PRO B CA 1
ATOM 2690 C C . PRO B 2 129 ? 141.526 120.624 136.927 1.00 180.01 160 PRO B C 1
ATOM 2691 O O . PRO B 2 129 ? 141.931 121.701 136.485 1.00 180.01 160 PRO B O 1
ATOM 2695 N N . GLY B 2 130 ? 141.933 120.117 138.086 1.00 176.69 161 GLY B N 1
ATOM 2696 C CA . GLY B 2 130 ? 142.888 120.809 138.931 1.00 176.69 161 GLY B CA 1
ATOM 2697 C C . GLY B 2 130 ? 144.272 120.906 138.320 1.00 176.69 161 GLY B C 1
ATOM 2698 O O . GLY B 2 130 ? 144.594 121.884 137.647 1.00 176.69 161 GLY B O 1
ATOM 2699 N N . SER B 2 140 ? 132.882 125.643 146.769 1.00 167.75 171 SER B N 1
ATOM 2700 C CA . SER B 2 140 ? 133.190 125.684 145.344 1.00 167.75 171 SER B CA 1
ATOM 2701 C C . SER B 2 140 ? 133.077 124.297 144.718 1.00 167.75 171 SER B C 1
ATOM 2702 O O . SER B 2 140 ? 134.039 123.529 144.727 1.00 167.75 171 SER B O 1
ATOM 2705 N N . PRO B 2 141 ? 131.899 123.978 144.184 1.00 163.05 172 PRO B N 1
ATOM 2706 C CA . PRO B 2 141 ? 131.695 122.656 143.581 1.00 163.05 172 PRO B CA 1
ATOM 2707 C C . PRO B 2 141 ? 132.623 122.425 142.398 1.00 163.05 172 PRO B C 1
ATOM 2708 O O . PRO B 2 141 ? 132.929 123.342 141.633 1.00 163.05 172 PRO B O 1
ATOM 2712 N N . ARG B 2 142 ? 133.078 121.178 142.258 1.00 164.14 173 ARG B N 1
ATOM 2713 C CA . ARG B 2 142 ? 133.893 120.815 141.103 1.00 164.14 173 ARG B CA 1
ATOM 2714 C C . ARG B 2 142 ? 133.040 120.646 139.852 1.00 164.14 173 ARG B C 1
ATOM 2715 O O . ARG B 2 142 ? 133.453 121.034 138.753 1.00 164.14 173 ARG B O 1
ATOM 2723 N N . ALA B 2 143 ? 131.847 120.077 139.998 1.00 156.04 174 ALA B N 1
ATOM 2724 C CA . ALA B 2 143 ? 131.001 119.709 138.872 1.00 156.04 174 ALA B CA 1
ATOM 2725 C C . ALA B 2 143 ? 129.741 120.559 138.876 1.00 156.04 174 ALA B C 1
ATOM 2726 O O . ALA B 2 143 ? 129.048 120.644 139.894 1.00 156.04 174 ALA B O 1
ATOM 2728 N N . PHE B 2 144 ? 129.438 121.165 137.734 1.00 152.47 175 PHE B N 1
ATOM 2729 C CA . PHE B 2 144 ? 128.310 122.072 137.592 1.00 152.47 175 PHE B CA 1
ATOM 2730 C C . PHE B 2 144 ? 127.536 121.731 136.327 1.00 152.47 175 PHE B C 1
ATOM 2731 O O . PHE B 2 144 ? 128.130 121.515 135.266 1.00 152.47 175 PHE B O 1
ATOM 2739 N N . GLN B 2 145 ? 126.209 121.682 136.437 1.00 146.47 176 GLN B N 1
ATOM 2740 C CA . GLN B 2 145 ? 125.354 121.590 135.259 1.00 146.47 176 GLN B CA 1
ATOM 2741 C C . GLN B 2 145 ? 124.125 122.465 135.461 1.00 146.47 176 GLN B C 1
ATOM 2742 O O . GLN B 2 145 ? 123.652 122.641 136.590 1.00 146.47 176 GLN B O 1
ATOM 2748 N N . LEU B 2 146 ? 123.627 123.021 134.364 1.00 139.41 177 LEU B N 1
ATOM 2749 C CA . LEU B 2 146 ? 122.452 123.879 134.365 1.00 139.41 177 LEU B CA 1
ATOM 2750 C C . LEU B 2 146 ? 121.404 123.285 133.435 1.00 139.41 177 LEU B C 1
ATOM 2751 O O . LEU B 2 146 ? 121.707 122.957 132.284 1.00 139.41 177 LEU B O 1
ATOM 2756 N N . LEU B 2 147 ? 120.178 123.149 133.932 1.00 140.41 178 LEU B N 1
ATOM 2757 C CA . LEU B 2 147 ? 119.111 122.569 133.129 1.00 140.41 178 LEU B CA 1
ATOM 2758 C C . LEU B 2 147 ? 117.985 123.571 132.926 1.00 140.41 178 LEU B C 1
ATOM 2759 O O . LEU B 2 147 ? 118.086 124.723 133.360 1.00 140.41 178 LEU B O 1
ATOM 2764 N N . HIS B 2 148 ? 116.910 123.144 132.268 1.00 147.78 179 HIS B N 1
ATOM 2765 C CA . HIS B 2 148 ? 115.773 124.018 132.023 1.00 147.78 179 HIS B CA 1
ATOM 2766 C C . HIS B 2 148 ? 114.558 123.161 131.708 1.00 147.78 179 HIS B C 1
ATOM 2767 O O . HIS B 2 148 ? 114.683 122.065 131.157 1.00 147.78 179 HIS B O 1
ATOM 2774 N N . SER B 2 149 ? 113.382 123.674 132.061 1.00 151.20 180 SER B N 1
ATOM 2775 C CA . SER B 2 149 ? 112.141 122.937 131.876 1.00 151.20 180 SER B CA 1
ATOM 2776 C C . SER B 2 149 ? 111.566 123.066 130.473 1.00 151.20 180 SER B C 1
ATOM 2777 O O . SER B 2 149 ? 110.660 122.303 130.122 1.00 151.20 180 SER B O 1
ATOM 2780 N N . GLU B 2 150 ? 112.059 124.008 129.666 1.00 154.14 181 GLU B N 1
ATOM 2781 C CA . GLU B 2 150 ? 111.576 124.153 128.299 1.00 154.14 181 GLU B CA 1
ATOM 2782 C C . GLU B 2 150 ? 112.709 124.365 127.302 1.00 154.14 181 GLU B C 1
ATOM 2783 O O . GLU B 2 150 ? 112.435 124.658 126.132 1.00 154.14 181 GLU B O 1
ATOM 2789 N N . THR B 2 151 ? 113.961 124.230 127.724 1.00 155.11 182 THR B N 1
ATOM 2790 C CA . THR B 2 151 ? 115.119 124.368 126.853 1.00 155.11 182 THR B CA 1
ATOM 2791 C C . THR B 2 151 ? 115.907 123.068 126.878 1.00 155.11 182 THR B C 1
ATOM 2792 O O . THR B 2 151 ? 116.226 122.554 127.955 1.00 155.11 182 THR B O 1
ATOM 2796 N N . ALA B 2 152 ? 116.218 122.537 125.697 1.00 153.73 183 ALA B N 1
ATOM 2797 C CA . ALA B 2 152 ? 116.919 121.259 125.585 1.00 153.73 183 ALA B CA 1
ATOM 2798 C C . ALA B 2 152 ? 117.876 121.336 124.400 1.00 153.73 183 ALA B C 1
ATOM 2799 O O . ALA B 2 152 ? 117.446 121.276 123.244 1.00 153.73 183 ALA B O 1
ATOM 2801 N N . THR B 2 153 ? 119.172 121.465 124.691 1.00 161.77 184 THR B N 1
ATOM 2802 C CA . THR B 2 153 ? 120.178 121.452 123.636 1.00 161.77 184 THR B CA 1
ATOM 2803 C C . THR B 2 153 ? 120.316 120.082 122.989 1.00 161.77 184 THR B C 1
ATOM 2804 O O . THR B 2 153 ? 120.927 119.971 121.921 1.00 161.77 184 THR B O 1
ATOM 2808 N N . ASP B 2 154 ? 119.770 119.043 123.611 1.00 162.23 185 ASP B N 1
ATOM 2809 C CA . ASP B 2 154 ? 119.895 117.694 123.085 1.00 162.23 185 ASP B CA 1
ATOM 2810 C C . ASP B 2 154 ? 119.007 117.500 121.861 1.00 162.23 185 ASP B C 1
ATOM 2811 O O . ASP B 2 154 ? 117.915 118.063 121.759 1.00 162.23 185 ASP B O 1
ATOM 2816 N N . VAL B 2 155 ? 119.494 116.690 120.924 1.00 150.55 186 VAL B N 1
ATOM 2817 C CA . VAL B 2 155 ? 118.774 116.362 119.701 1.00 150.55 186 VAL B CA 1
ATOM 2818 C C . VAL B 2 155 ? 118.701 114.847 119.584 1.00 150.55 186 VAL B C 1
ATOM 2819 O O . VAL B 2 155 ? 119.679 114.146 119.867 1.00 150.55 186 VAL B O 1
ATOM 2823 N N . GLY B 2 156 ? 117.534 114.336 119.198 1.00 148.90 187 GLY B N 1
ATOM 2824 C CA . GLY B 2 156 ? 117.280 112.907 119.214 1.00 148.90 187 GLY B CA 1
ATOM 2825 C C . GLY B 2 156 ? 117.510 112.274 117.857 1.00 148.90 187 GLY B C 1
ATOM 2826 O O . GLY B 2 156 ? 116.982 112.735 116.844 1.00 148.90 187 GLY B O 1
ATOM 2827 N N . ILE B 2 157 ? 118.294 111.202 117.853 1.00 146.92 188 ILE B N 1
ATOM 2828 C CA . ILE B 2 157 ? 118.581 110.448 116.640 1.00 146.92 188 ILE B CA 1
ATOM 2829 C C . ILE B 2 157 ? 117.594 109.289 116.569 1.00 146.92 188 ILE B C 1
ATOM 2830 O O . ILE B 2 157 ? 117.767 108.272 117.244 1.00 146.92 188 ILE B O 1
ATOM 2835 N N . ALA B 2 158 ? 116.559 109.442 115.752 1.00 144.26 189 ALA B N 1
ATOM 2836 C CA . ALA B 2 158 ? 115.524 108.430 115.628 1.00 144.26 189 ALA B CA 1
ATOM 2837 C C . ALA B 2 158 ? 115.891 107.410 114.555 1.00 144.2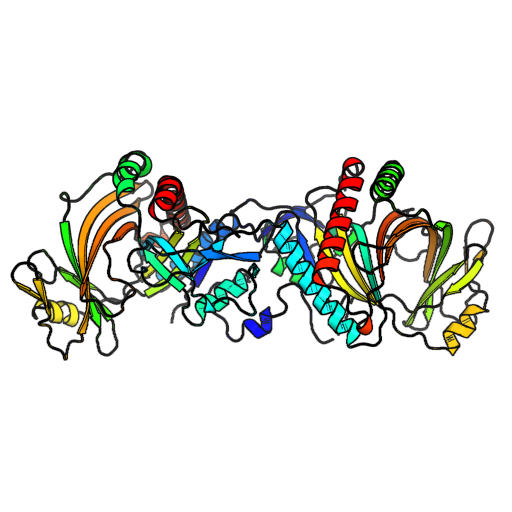6 189 ALA B C 1
ATOM 2838 O O . ALA B 2 158 ? 116.872 107.557 113.824 1.00 144.26 189 ALA B O 1
ATOM 2840 N N . SER B 2 159 ? 115.080 106.360 114.468 1.00 151.03 190 SER B N 1
ATOM 2841 C CA . SER B 2 159 ? 115.241 105.312 113.470 1.00 151.03 190 SER B CA 1
ATOM 2842 C C . SER B 2 159 ? 114.179 105.488 112.396 1.00 151.03 190 SER B C 1
ATOM 2843 O O . SER B 2 159 ? 112.988 105.592 112.707 1.00 151.03 190 SER B O 1
ATOM 2846 N N . ILE B 2 160 ? 114.611 105.517 111.136 1.00 147.83 191 ILE B N 1
ATOM 2847 C CA . ILE B 2 160 ? 113.728 105.811 110.018 1.00 147.83 191 ILE B CA 1
ATOM 2848 C C . ILE B 2 160 ? 113.841 104.692 108.991 1.00 147.83 191 ILE B C 1
ATOM 2849 O O . ILE B 2 160 ? 114.824 103.949 108.949 1.00 147.83 191 ILE B O 1
ATOM 2854 N N . ASP B 2 161 ? 112.803 104.572 108.161 1.00 156.11 192 ASP B N 1
ATOM 2855 C CA . ASP B 2 161 ? 112.698 103.517 107.156 1.00 156.11 192 ASP B CA 1
ATOM 2856 C C . ASP B 2 161 ? 112.711 104.142 105.767 1.00 156.11 192 ASP B C 1
ATOM 2857 O O . ASP B 2 161 ? 111.647 104.430 105.199 1.00 156.11 192 ASP B O 1
ATOM 2862 N N . PRO B 2 162 ? 113.880 104.367 105.171 1.00 147.86 193 PRO B N 1
ATOM 2863 C CA . PRO B 2 162 ? 113.948 104.965 103.829 1.00 147.86 193 PRO B CA 1
ATOM 2864 C C . PRO B 2 162 ? 113.829 103.921 102.721 1.00 147.86 193 PRO B C 1
ATOM 2865 O O . PRO B 2 162 ? 114.690 103.804 101.844 1.00 147.86 193 PRO B O 1
ATOM 2869 N N . SER B 2 163 ? 112.747 103.145 102.760 1.00 153.53 194 SER B N 1
ATOM 2870 C CA . SER B 2 163 ? 112.577 102.076 101.784 1.00 153.53 194 SER B CA 1
ATOM 2871 C C . SER B 2 163 ? 112.146 102.610 100.423 1.00 153.53 194 SER B C 1
ATOM 2872 O O . SER B 2 163 ? 112.537 102.057 99.389 1.00 153.53 194 SER B O 1
ATOM 2875 N N . LYS B 2 164 ? 111.349 103.676 100.397 1.00 137.62 195 LYS B N 1
ATOM 2876 C CA . LYS B 2 164 ? 110.721 104.146 99.171 1.00 137.62 195 LYS B CA 1
ATOM 2877 C C . LYS B 2 164 ? 111.370 105.399 98.596 1.00 137.62 195 LYS B C 1
ATOM 2878 O O . LYS B 2 164 ? 110.824 105.987 97.658 1.00 137.62 195 LYS B O 1
ATOM 2884 N N . LEU B 2 165 ? 112.511 105.824 99.128 1.00 145.19 196 LEU B N 1
ATOM 2885 C CA . LEU B 2 165 ? 113.181 106.997 98.594 1.00 145.19 196 LEU B CA 1
ATOM 2886 C C . LEU B 2 165 ? 113.818 106.693 97.242 1.00 145.19 196 LEU B C 1
ATOM 2887 O O . LEU B 2 165 ? 114.135 105.543 96.935 1.00 145.19 196 LEU B O 1
ATOM 2892 N N . PRO B 2 166 ? 114.012 107.718 96.411 1.00 151.35 197 PRO B N 1
ATOM 2893 C CA . PRO B 2 166 ? 114.774 107.527 95.171 1.00 151.35 197 PRO B CA 1
ATOM 2894 C C . PRO B 2 166 ? 116.260 107.412 95.479 1.00 151.35 197 PRO B C 1
ATOM 2895 O O . PRO B 2 166 ? 116.837 108.268 96.153 1.00 151.35 197 PRO B O 1
ATOM 2899 N N . GLY B 2 167 ? 116.876 106.343 94.980 1.00 155.51 198 GLY B N 1
ATOM 2900 C CA . GLY B 2 167 ? 118.268 106.063 95.248 1.00 155.51 198 GLY B CA 1
ATOM 2901 C C . GLY B 2 167 ? 118.525 105.265 96.506 1.00 155.51 198 GLY B C 1
ATOM 2902 O O . GLY B 2 167 ? 119.634 104.742 96.673 1.00 155.51 198 GLY B O 1
ATOM 2903 N N . GLN B 2 168 ? 117.536 105.148 97.392 1.00 152.44 199 GLN B N 1
ATOM 2904 C CA . GLN B 2 168 ? 117.645 104.366 98.623 1.00 152.44 199 GLN B CA 1
ATOM 2905 C C . GLN B 2 168 ? 116.504 103.355 98.616 1.00 152.44 199 GLN B C 1
ATOM 2906 O O . GLN B 2 168 ? 115.426 103.616 99.156 1.00 152.44 199 GLN B O 1
ATOM 2912 N N . SER B 2 169 ? 116.740 102.201 97.996 1.00 155.07 200 SER B N 1
ATOM 2913 C CA . SER B 2 169 ? 115.782 101.109 98.007 1.00 155.07 200 SER B CA 1
ATOM 2914 C C . SER B 2 169 ? 116.340 99.831 98.610 1.00 155.07 200 SER B C 1
ATOM 2915 O O . SER B 2 169 ? 115.566 98.907 98.881 1.00 155.07 200 SER B O 1
ATOM 2918 N N . LYS B 2 170 ? 117.653 99.751 98.826 1.00 159.42 201 LYS B N 1
ATOM 2919 C CA . LYS B 2 170 ? 118.263 98.606 99.484 1.00 159.42 201 LYS B CA 1
ATOM 2920 C C . LYS B 2 170 ? 118.529 98.841 100.962 1.00 159.42 201 LYS B C 1
ATOM 2921 O O . LYS B 2 170 ? 118.596 97.872 101.725 1.00 159.42 201 LYS B O 1
ATOM 2927 N N . VAL B 2 171 ? 118.682 100.093 101.382 1.00 155.76 202 VAL B N 1
ATOM 2928 C CA . VAL B 2 171 ? 118.899 100.411 102.788 1.00 155.76 202 VAL B CA 1
ATOM 2929 C C . VAL B 2 171 ? 117.551 100.407 103.495 1.00 155.76 202 VAL B C 1
ATOM 2930 O O . VAL B 2 171 ? 116.629 101.127 103.098 1.00 155.76 202 VAL B O 1
ATOM 2934 N N . LYS B 2 172 ? 117.430 99.591 104.539 1.00 156.66 203 LYS B N 1
ATOM 2935 C CA . LYS B 2 172 ? 116.183 99.451 105.276 1.00 156.66 203 LYS B CA 1
ATOM 2936 C C . LYS B 2 172 ? 116.239 100.092 106.655 1.00 156.66 203 LYS B C 1
ATOM 2937 O O . LYS B 2 172 ? 115.330 99.878 107.463 1.00 156.66 203 LYS B O 1
ATOM 2943 N N . ASN B 2 173 ? 117.279 100.869 106.945 1.00 158.10 204 ASN B N 1
ATOM 2944 C CA . ASN B 2 173 ? 117.403 101.517 108.243 1.00 158.10 204 ASN B CA 1
ATOM 2945 C C . ASN B 2 173 ? 118.313 102.727 108.114 1.00 158.10 204 ASN B C 1
ATOM 2946 O O . ASN B 2 173 ? 119.436 102.610 107.614 1.00 158.10 204 ASN B O 1
ATOM 2951 N N . ALA B 2 174 ? 117.829 103.878 108.570 1.00 147.69 205 ALA B N 1
ATOM 2952 C CA . ALA B 2 174 ? 118.610 105.105 108.548 1.00 147.69 205 ALA B CA 1
ATOM 2953 C C . ALA B 2 174 ? 118.206 105.958 109.741 1.00 147.69 205 ALA B C 1
ATOM 2954 O O . ALA B 2 174 ? 117.205 105.693 110.411 1.00 147.69 205 ALA B O 1
ATOM 2956 N N . LEU B 2 175 ? 119.003 106.988 110.003 1.00 139.92 206 LEU B N 1
ATOM 2957 C CA . LEU B 2 175 ? 118.845 107.824 111.183 1.00 139.92 206 LEU B CA 1
ATOM 2958 C C . LEU B 2 175 ? 118.561 109.259 110.766 1.00 139.92 206 LEU B C 1
ATOM 2959 O O . LEU B 2 175 ? 119.272 109.819 109.926 1.00 139.92 206 LEU B O 1
ATOM 2964 N N . ALA B 2 176 ? 117.521 109.847 111.352 1.00 144.17 207 ALA B N 1
ATOM 2965 C CA . ALA B 2 176 ? 117.155 111.235 111.116 1.00 144.17 207 ALA B CA 1
ATOM 2966 C C . ALA B 2 176 ? 117.062 111.969 112.446 1.00 144.17 207 ALA B C 1
ATOM 2967 O O . ALA B 2 176 ? 116.431 111.483 113.389 1.00 144.17 207 ALA B O 1
ATOM 2969 N N . ALA B 2 177 ? 117.691 113.139 112.518 1.00 145.24 208 ALA B N 1
ATOM 2970 C CA . ALA B 2 177 ? 117.712 113.934 113.738 1.00 145.24 208 ALA B CA 1
ATOM 2971 C C . ALA B 2 177 ? 116.406 114.702 113.884 1.00 145.24 208 ALA B C 1
ATOM 2972 O O . ALA B 2 177 ? 115.887 115.247 112.905 1.00 145.24 208 ALA B O 1
ATOM 2974 N N . ILE B 2 178 ? 115.874 114.741 115.104 1.00 141.54 209 ILE B N 1
ATOM 2975 C CA . ILE B 2 178 ? 114.642 115.446 115.419 1.00 141.54 209 ILE B CA 1
ATOM 2976 C C . ILE B 2 178 ? 114.786 116.097 116.790 1.00 141.54 209 ILE B C 1
ATOM 2977 O O . ILE B 2 178 ? 115.796 115.934 117.482 1.00 141.54 209 ILE B O 1
ATOM 2982 N N . HIS B 2 179 ? 113.757 116.844 117.177 1.00 147.11 210 HIS B N 1
ATOM 2983 C CA . HIS B 2 179 ? 113.704 117.463 118.490 1.00 147.11 210 HIS B CA 1
ATOM 2984 C C . HIS B 2 179 ? 113.326 116.436 119.548 1.00 147.11 210 HIS B C 1
ATOM 2985 O O . HIS B 2 179 ? 112.694 115.417 119.259 1.00 147.11 210 HIS B O 1
ATOM 2992 N N . VAL B 2 180 ? 113.716 116.718 120.787 1.00 149.80 211 VAL B N 1
ATOM 2993 C CA . VAL B 2 180 ? 113.353 115.902 121.937 1.00 149.80 211 VAL B CA 1
ATOM 2994 C C . VAL B 2 180 ? 112.571 116.763 122.915 1.00 149.80 211 VAL B C 1
ATOM 2995 O O . VAL B 2 180 ? 112.862 117.953 123.080 1.00 149.80 211 VAL B O 1
ATOM 2999 N N . ALA B 2 181 ? 111.561 116.170 123.537 1.00 157.02 212 ALA B N 1
ATOM 3000 C CA . ALA B 2 181 ? 110.876 116.844 124.626 1.00 157.02 212 ALA B CA 1
ATOM 3001 C C . ALA B 2 181 ? 111.884 117.145 125.729 1.00 157.02 212 ALA B C 1
ATOM 3002 O O . ALA B 2 181 ? 112.677 116.264 126.091 1.00 157.02 212 ALA B O 1
ATOM 3004 N N . PRO B 2 182 ? 111.903 118.363 126.273 1.00 151.32 213 PRO B N 1
ATOM 3005 C CA . PRO B 2 182 ? 112.954 118.715 127.242 1.00 151.32 213 PRO B CA 1
ATOM 3006 C C . PRO B 2 182 ? 112.956 117.839 128.478 1.00 151.32 213 PRO B C 1
ATOM 3007 O O . PRO B 2 182 ? 114.002 117.712 129.125 1.00 151.32 213 PRO B O 1
ATOM 3011 N N . ASN B 2 183 ? 111.820 117.229 128.823 1.00 155.07 214 ASN B N 1
ATOM 3012 C CA . ASN B 2 183 ? 111.780 116.312 129.956 1.00 155.07 214 ASN B CA 1
ATOM 3013 C C . ASN B 2 183 ? 112.767 115.165 129.768 1.00 155.07 214 ASN B C 1
ATOM 3014 O O . ASN B 2 183 ? 113.583 114.882 130.652 1.00 155.07 214 ASN B O 1
ATOM 3019 N N . ASP B 2 184 ? 112.717 114.503 128.610 1.00 157.63 215 ASP B N 1
ATOM 3020 C CA . ASP B 2 184 ? 113.589 113.356 128.373 1.00 157.63 215 ASP B CA 1
ATOM 3021 C C . ASP B 2 184 ? 115.049 113.775 128.262 1.00 157.63 215 ASP B C 1
ATOM 3022 O O . ASP B 2 184 ? 115.941 113.066 128.743 1.00 157.63 215 ASP B O 1
ATOM 3027 N N . ALA B 2 185 ? 115.318 114.913 127.618 1.00 155.84 216 ALA B N 1
ATOM 3028 C CA . ALA B 2 185 ? 116.695 115.384 127.510 1.00 155.84 216 ALA B CA 1
ATOM 3029 C C . ALA B 2 185 ? 117.278 115.695 128.881 1.00 155.84 216 ALA B C 1
ATOM 3030 O O . ALA B 2 185 ? 118.425 115.334 129.177 1.00 155.84 216 ALA B O 1
ATOM 3032 N N . ASN B 2 186 ? 116.499 116.364 129.734 1.00 155.00 217 ASN B N 1
ATOM 3033 C CA . ASN B 2 186 ? 116.953 116.630 131.093 1.00 155.00 217 ASN B CA 1
ATOM 3034 C C . ASN B 2 186 ? 117.146 115.334 131.867 1.00 155.00 217 ASN B C 1
ATOM 3035 O O . ASN B 2 186 ? 118.105 115.201 132.634 1.00 155.00 217 ASN B O 1
ATOM 3040 N N . LYS B 2 187 ? 116.241 114.370 131.683 1.00 154.53 218 LYS B N 1
ATOM 3041 C CA . LYS B 2 187 ? 116.399 113.069 132.322 1.00 154.53 218 LYS B CA 1
ATOM 3042 C C . LYS B 2 187 ? 117.728 112.434 131.942 1.00 154.53 218 LYS B C 1
ATOM 3043 O O . LYS B 2 187 ? 118.474 111.960 132.805 1.00 154.53 218 LYS B O 1
ATOM 3049 N N . MET B 2 188 ? 118.041 112.420 130.645 1.00 161.49 219 MET B N 1
ATOM 3050 C CA . MET B 2 188 ? 119.269 111.780 130.186 1.00 161.49 219 MET B CA 1
ATOM 3051 C C . MET B 2 188 ? 120.501 112.516 130.697 1.00 161.49 219 MET B C 1
ATOM 3052 O O . MET B 2 188 ? 121.472 111.883 131.131 1.00 161.49 219 MET B O 1
ATOM 3057 N N . ARG B 2 189 ? 120.487 113.850 130.650 1.00 159.08 220 ARG B N 1
ATOM 3058 C CA . ARG B 2 189 ? 121.630 114.611 131.145 1.00 159.08 220 ARG B CA 1
ATOM 3059 C C . ARG B 2 189 ? 121.843 114.401 132.638 1.00 159.08 220 ARG B C 1
ATOM 3060 O O . ARG B 2 189 ? 122.986 114.215 133.083 1.00 159.08 220 ARG B O 1
ATOM 3068 N N . PHE B 2 190 ? 120.761 114.414 133.417 1.00 152.35 221 PHE B N 1
ATOM 3069 C CA . PHE B 2 190 ? 120.859 114.165 134.848 1.00 152.35 221 PHE B CA 1
ATOM 3070 C C . PHE B 2 190 ? 121.373 112.758 135.118 1.00 152.35 221 PHE B C 1
ATOM 3071 O O . PHE B 2 190 ? 122.183 112.546 136.024 1.00 152.35 221 PHE B O 1
ATOM 3079 N N . ARG B 2 191 ? 120.904 111.776 134.344 1.00 155.78 222 ARG B N 1
ATOM 3080 C CA . ARG B 2 191 ? 121.378 110.409 134.523 1.00 155.78 222 ARG B CA 1
ATOM 3081 C C . ARG B 2 191 ? 122.868 110.302 134.242 1.00 155.78 222 ARG B C 1
ATOM 3082 O O . ARG B 2 191 ? 123.599 109.635 134.981 1.00 155.78 222 ARG B O 1
ATOM 3090 N N . MET B 2 192 ? 123.337 110.952 133.176 1.00 159.49 223 MET B N 1
ATOM 3091 C CA . MET B 2 192 ? 124.764 110.921 132.869 1.00 159.49 223 MET B CA 1
ATOM 3092 C C . MET B 2 192 ? 125.579 111.561 133.984 1.00 159.49 223 MET B C 1
ATOM 3093 O O . MET B 2 192 ? 126.595 111.005 134.422 1.00 159.49 223 MET B O 1
ATOM 3098 N N . ALA B 2 193 ? 125.141 112.726 134.466 1.00 158.67 224 ALA B N 1
ATOM 3099 C CA . ALA B 2 193 ? 125.869 113.396 135.539 1.00 158.67 224 ALA B CA 1
ATOM 3100 C C . ALA B 2 193 ? 125.869 112.557 136.812 1.00 158.67 224 ALA B C 1
ATOM 3101 O O . ALA B 2 193 ? 126.882 112.475 137.517 1.00 158.67 224 ALA B O 1
ATOM 3103 N N . PHE B 2 194 ? 124.735 111.927 137.121 1.00 161.98 225 PHE B N 1
ATOM 3104 C CA . PHE B 2 194 ? 124.628 111.114 138.325 1.00 161.98 225 PHE B CA 1
ATOM 3105 C C . PHE B 2 194 ? 125.514 109.881 138.236 1.00 161.98 225 PHE B C 1
ATOM 3106 O O . PHE B 2 194 ? 126.171 109.508 139.213 1.00 161.98 225 PHE B O 1
ATOM 3114 N N . GLU B 2 195 ? 125.556 109.238 137.067 1.00 163.87 226 GLU B N 1
ATOM 3115 C CA . GLU B 2 195 ? 126.457 108.106 136.885 1.00 163.87 226 GLU B CA 1
ATOM 3116 C C . GLU B 2 195 ? 127.909 108.537 137.032 1.00 163.87 226 GLU B C 1
ATOM 3117 O O . GLU B 2 195 ? 128.709 107.840 137.663 1.00 163.87 226 GLU B O 1
ATOM 3123 N N . TRP B 2 196 ? 128.263 109.690 136.462 1.00 161.45 227 TRP B N 1
ATOM 3124 C CA . TRP B 2 196 ? 129.636 110.175 136.565 1.00 161.45 227 TRP B CA 1
ATOM 3125 C C . TRP B 2 196 ? 130.025 110.450 138.014 1.00 161.45 227 TRP B C 1
ATOM 3126 O O . TRP B 2 196 ? 131.108 110.046 138.469 1.00 161.45 227 TRP B O 1
ATOM 3137 N N . CYS B 2 197 ? 129.149 111.120 138.765 1.00 171.84 228 CYS B N 1
ATOM 3138 C CA . CYS B 2 197 ? 129.472 111.431 140.153 1.00 171.84 228 CYS B CA 1
ATOM 3139 C C . CYS B 2 197 ? 129.498 110.165 141.002 1.00 171.84 228 CYS B C 1
ATOM 3140 O O . CYS B 2 197 ? 130.303 110.050 141.932 1.00 171.84 228 CYS B O 1
ATOM 3143 N N . LEU B 2 198 ? 128.630 109.199 140.693 1.00 165.76 229 LEU B N 1
ATOM 3144 C CA . LEU B 2 198 ? 128.668 107.917 141.388 1.00 165.76 229 LEU B CA 1
ATOM 3145 C C . LEU B 2 198 ? 129.984 107.197 141.134 1.00 165.76 229 LEU B C 1
ATOM 3146 O O . LEU B 2 198 ? 130.570 106.606 142.048 1.00 165.76 229 LEU B O 1
ATOM 3151 N N . MET B 2 199 ? 130.459 107.227 139.887 1.00 171.94 230 MET B N 1
ATOM 3152 C CA . MET B 2 199 ? 131.746 106.617 139.572 1.00 171.94 230 MET B CA 1
ATOM 3153 C C . MET B 2 199 ? 132.864 107.277 140.364 1.00 171.94 230 MET B C 1
ATOM 3154 O O . MET B 2 199 ? 133.733 106.595 140.918 1.00 171.94 230 MET B O 1
ATOM 3159 N N . ASN B 2 200 ? 132.854 108.609 140.436 1.00 165.31 231 ASN B N 1
ATOM 3160 C CA . ASN B 2 200 ? 133.894 109.300 141.197 1.00 165.31 231 ASN B CA 1
ATOM 3161 C C . ASN B 2 200 ? 133.823 108.954 142.680 1.00 165.31 231 ASN B C 1
ATOM 3162 O O . ASN B 2 200 ? 134.853 108.709 143.321 1.00 165.31 231 ASN B O 1
ATOM 3167 N N . ILE B 2 201 ? 132.613 108.926 143.240 1.00 168.82 232 ILE B N 1
ATOM 3168 C CA . ILE B 2 201 ? 132.450 108.608 144.655 1.00 168.82 232 ILE B CA 1
ATOM 3169 C C . ILE B 2 201 ? 132.954 107.202 144.945 1.00 168.82 232 ILE B C 1
ATOM 3170 O O . ILE B 2 201 ? 133.665 106.971 145.929 1.00 168.82 232 ILE B O 1
ATOM 3175 N N . TRP B 2 202 ? 132.602 106.242 144.088 1.00 169.39 233 TRP B N 1
ATOM 3176 C CA . TRP B 2 202 ? 133.032 104.866 144.306 1.00 169.39 233 TRP B CA 1
ATOM 3177 C C . TRP B 2 202 ? 134.534 104.716 144.102 1.00 169.39 233 TRP B C 1
ATOM 3178 O O . TRP B 2 202 ? 135.173 103.873 144.740 1.00 169.39 233 TRP B O 1
ATOM 3189 N N . ASN B 2 203 ? 135.117 105.523 143.211 1.00 171.07 234 ASN B N 1
ATOM 3190 C CA . ASN B 2 203 ? 136.571 105.564 143.104 1.00 171.07 234 ASN B CA 1
ATOM 3191 C C . ASN B 2 203 ? 137.190 106.048 144.406 1.00 171.07 234 ASN B C 1
ATOM 3192 O O . ASN B 2 203 ? 138.216 105.520 144.851 1.00 171.07 234 ASN B O 1
ATOM 3197 N N . MET B 2 204 ? 136.585 107.055 145.026 1.00 173.77 235 MET B N 1
ATOM 3198 C CA . MET B 2 204 ? 136.993 107.445 146.365 1.00 173.77 235 MET B CA 1
ATOM 3199 C C . MET B 2 204 ? 136.413 106.483 147.394 1.00 173.77 235 MET B C 1
ATOM 3200 O O . MET B 2 204 ? 135.661 105.562 147.068 1.00 173.77 235 MET B O 1
ATOM 3205 N N . ASN B 2 205 ? 136.789 106.695 148.655 1.00 180.19 236 ASN B N 1
ATOM 3206 C CA . ASN B 2 205 ? 136.149 105.966 149.742 1.00 180.19 236 ASN B CA 1
ATOM 3207 C C . ASN B 2 205 ? 135.032 106.795 150.362 1.00 180.19 236 ASN B C 1
ATOM 3208 O O . ASN B 2 205 ? 134.453 106.410 151.385 1.00 180.19 236 ASN B O 1
ATOM 3213 N N . MET B 2 206 ? 134.725 107.936 149.758 1.00 181.37 237 MET B N 1
ATOM 3214 C CA . MET B 2 206 ? 133.774 108.873 150.336 1.00 181.37 237 MET B CA 1
ATOM 3215 C C . MET B 2 206 ? 132.376 108.261 150.384 1.00 181.37 237 MET B C 1
ATOM 3216 O O . MET B 2 206 ? 131.911 107.697 149.385 1.00 181.37 237 MET B O 1
ATOM 3221 N N . PRO B 2 207 ? 131.687 108.344 151.514 1.00 166.41 238 PRO B N 1
ATOM 3222 C CA . PRO B 2 207 ? 130.233 108.185 151.508 1.00 166.41 238 PRO B CA 1
ATOM 3223 C C . PRO B 2 207 ? 129.565 109.520 151.218 1.00 166.41 238 PRO B C 1
ATOM 3224 O O . PRO B 2 207 ? 130.059 110.587 151.585 1.00 166.41 238 PRO B O 1
ATOM 3228 N N . GLY B 2 208 ? 128.424 109.449 150.546 1.00 166.58 239 GLY B N 1
ATOM 3229 C CA . GLY B 2 208 ? 127.795 110.669 150.099 1.00 166.58 239 GLY B CA 1
ATOM 3230 C C . GLY B 2 208 ? 126.290 110.551 150.034 1.00 166.58 239 GLY B C 1
ATOM 3231 O O . GLY B 2 208 ? 125.710 109.516 150.370 1.00 166.58 239 GLY B O 1
ATOM 3232 N N . GLU B 2 209 ? 125.666 111.641 149.597 1.00 164.64 240 GLU B N 1
ATOM 3233 C CA . GLU B 2 209 ? 124.219 111.701 149.479 1.00 164.64 240 GLU B CA 1
ATOM 3234 C C . GLU B 2 209 ? 123.839 112.744 148.439 1.00 164.64 240 GLU B C 1
ATOM 3235 O O . GLU B 2 209 ? 124.587 113.687 148.165 1.00 164.64 240 GLU B O 1
ATOM 3241 N N . LEU B 2 210 ? 122.649 112.566 147.876 1.00 157.95 241 LEU B N 1
ATOM 3242 C CA . LEU B 2 210 ? 122.069 113.492 146.915 1.00 157.95 241 LEU B CA 1
ATOM 3243 C C . LEU B 2 210 ? 120.854 114.160 147.540 1.00 157.95 241 LEU B C 1
ATOM 3244 O O . LEU B 2 210 ? 119.940 113.475 148.012 1.00 157.95 241 LEU B O 1
ATOM 3249 N N . ASN B 2 211 ? 120.844 115.489 147.541 1.00 158.32 242 ASN B N 1
ATOM 3250 C CA . ASN B 2 211 ? 119.719 116.250 148.065 1.00 158.32 242 ASN B CA 1
ATOM 3251 C C . ASN B 2 211 ? 119.077 117.060 146.949 1.00 158.32 242 ASN B C 1
ATOM 3252 O O . ASN B 2 211 ? 119.771 117.678 146.132 1.00 158.32 242 ASN B O 1
ATOM 3257 N N . ILE B 2 212 ? 117.752 117.028 146.918 1.00 151.71 243 ILE B N 1
ATOM 3258 C CA . ILE B 2 212 ? 116.936 117.784 145.981 1.00 151.71 243 ILE B CA 1
ATOM 3259 C C . ILE B 2 212 ? 116.304 118.913 146.784 1.00 151.71 243 ILE B C 1
ATOM 3260 O O . ILE B 2 212 ? 115.375 118.688 147.561 1.00 151.71 243 ILE B O 1
ATOM 3265 N N . GLY B 2 213 ? 116.819 120.124 146.614 1.00 154.13 244 GLY B N 1
ATOM 3266 C CA . GLY B 2 213 ? 116.280 121.271 147.306 1.00 154.13 244 GLY B CA 1
ATOM 3267 C C . GLY B 2 213 ? 115.377 122.117 146.430 1.00 154.13 244 GLY B C 1
ATOM 3268 O O . GLY B 2 213 ? 115.456 122.085 145.203 1.00 154.13 244 GLY B O 1
ATOM 3269 N N . ALA B 2 214 ? 114.518 122.893 147.086 1.00 158.04 245 ALA B N 1
ATOM 3270 C CA . ALA B 2 214 ? 113.571 123.768 146.414 1.00 158.04 245 ALA B CA 1
ATOM 3271 C C . ALA B 2 214 ? 113.923 125.220 146.702 1.00 158.04 245 ALA B C 1
ATOM 3272 O O . ALA B 2 214 ? 114.440 125.544 147.775 1.00 158.04 245 ALA B O 1
ATOM 3274 N N . GLY B 2 215 ? 113.645 126.083 145.736 1.00 162.25 246 GLY B N 1
ATOM 3275 C CA . GLY B 2 215 ? 113.967 127.488 145.885 1.00 162.25 246 GLY B CA 1
ATOM 3276 C C . GLY B 2 215 ? 114.032 128.171 144.540 1.00 162.25 246 GLY B C 1
ATOM 3277 O O . GLY B 2 215 ? 113.434 127.711 143.565 1.00 162.25 246 GLY B O 1
ATOM 3278 N N . LYS B 2 216 ? 114.764 129.282 144.497 1.00 166.69 247 LYS B N 1
ATOM 3279 C CA . LYS B 2 216 ? 114.970 130.037 143.270 1.00 166.69 247 LYS B CA 1
ATOM 3280 C C . LYS B 2 216 ? 116.434 130.437 143.154 1.00 166.69 247 LYS B C 1
ATOM 3281 O O . LYS B 2 216 ? 117.078 130.796 144.142 1.00 166.69 247 LYS B O 1
ATOM 3287 N N . ALA B 2 217 ? 116.955 130.378 141.933 1.00 161.99 248 ALA B N 1
ATOM 3288 C CA . ALA B 2 217 ? 118.350 130.688 141.660 1.00 161.99 248 ALA B CA 1
ATOM 3289 C C . ALA B 2 217 ? 118.446 132.071 141.039 1.00 161.99 248 ALA B C 1
ATOM 3290 O O . ALA B 2 217 ? 117.703 132.389 140.105 1.00 161.99 248 ALA B O 1
ATOM 3292 N N . LEU B 2 218 ? 119.357 132.891 141.558 1.00 167.49 249 LEU B N 1
ATOM 3293 C CA . LEU B 2 218 ? 119.597 134.222 141.024 1.00 167.49 249 LEU B CA 1
ATOM 3294 C C . LEU B 2 218 ? 121.079 134.392 140.732 1.00 167.49 249 LEU B C 1
ATOM 3295 O O . LEU B 2 218 ? 121.936 134.012 141.533 1.00 167.49 249 LEU B O 1
ATOM 3300 N N . TYR B 2 219 ? 121.370 134.981 139.582 1.00 168.08 250 TYR B N 1
ATOM 3301 C CA . TYR B 2 219 ? 122.732 135.170 139.111 1.00 168.08 250 TYR B CA 1
ATOM 3302 C C . TYR B 2 219 ? 123.036 136.666 139.070 1.00 168.08 250 TYR B C 1
ATOM 3303 O O . TYR B 2 219 ? 122.210 137.497 139.457 1.00 168.08 250 TYR B O 1
ATOM 3312 N N . TYR B 2 220 ? 124.231 137.010 138.599 1.00 177.25 251 TYR B N 1
ATOM 3313 C CA . TYR B 2 220 ? 124.578 138.416 138.433 1.00 177.25 251 TYR B CA 1
ATOM 3314 C C . TYR B 2 220 ? 125.659 138.545 137.372 1.00 177.25 251 TYR B C 1
ATOM 3315 O O . TYR B 2 220 ? 126.608 137.756 137.351 1.00 177.25 251 TYR B O 1
ATOM 3324 N N . ARG B 2 221 ? 125.501 139.527 136.490 1.00 188.12 252 ARG B N 1
ATOM 3325 C CA . ARG B 2 221 ? 126.517 139.835 135.497 1.00 188.12 252 ARG B CA 1
ATOM 3326 C C . ARG B 2 221 ? 127.573 140.753 136.096 1.00 188.12 252 ARG B C 1
ATOM 3327 O O . ARG B 2 221 ? 127.260 141.652 136.882 1.00 188.12 252 ARG B O 1
ATOM 3335 N N . SER B 2 222 ? 128.832 140.518 135.722 1.00 204.58 253 SER B N 1
ATOM 3336 C CA . SER B 2 222 ? 129.929 141.304 136.277 1.00 204.58 253 SER B CA 1
ATOM 3337 C C . SER B 2 222 ? 129.803 142.775 135.899 1.00 204.58 253 SER B C 1
ATOM 3338 O O . SER B 2 222 ? 129.871 143.659 136.761 1.00 204.58 253 SER B O 1
ATOM 3341 N N . VAL B 2 223 ? 129.613 143.056 134.614 1.00 213.17 254 VAL B N 1
ATOM 3342 C CA . VAL B 2 223 ? 129.497 144.418 134.109 1.00 213.17 254 VAL B CA 1
ATOM 3343 C C . VAL B 2 223 ? 128.239 144.509 133.256 1.00 213.17 254 VAL B C 1
ATOM 3344 O O . VAL B 2 223 ? 127.889 143.560 132.546 1.00 213.17 254 VAL B O 1
ATOM 3348 N N . ALA B 2 224 ? 127.547 145.647 133.345 1.00 215.88 255 ALA B N 1
ATOM 3349 C CA . ALA B 2 224 ? 126.311 145.829 132.593 1.00 215.88 255 ALA B CA 1
ATOM 3350 C C . ALA B 2 224 ? 126.534 145.808 131.086 1.00 215.88 255 ALA B C 1
ATOM 3351 O O . ALA B 2 224 ? 125.590 145.533 130.337 1.00 215.88 255 ALA B O 1
ATOM 3353 N N . LYS B 2 225 ? 127.748 146.085 130.626 1.00 215.35 256 LYS B N 1
ATOM 3354 C CA . LYS B 2 225 ? 128.042 146.104 129.202 1.00 215.35 256 LYS B CA 1
ATOM 3355 C C . LYS B 2 225 ? 128.385 144.702 128.707 1.00 215.35 256 LYS B C 1
ATOM 3356 O O . LYS B 2 225 ? 128.705 143.801 129.487 1.00 215.35 256 LYS B O 1
ATOM 3362 N N . GLN B 2 226 ? 128.307 144.528 127.385 1.00 211.68 257 GLN B N 1
ATOM 3363 C CA . GLN B 2 226 ? 128.574 143.248 126.728 1.00 211.68 257 GLN B CA 1
ATOM 3364 C C . GLN B 2 226 ? 127.680 142.140 127.271 1.00 211.68 257 GLN B C 1
ATOM 3365 O O . GLN B 2 226 ? 128.102 140.987 127.395 1.00 211.68 257 GLN B O 1
ATOM 3371 N N . ASN B 2 227 ? 126.440 142.483 127.599 1.00 204.12 258 ASN B N 1
ATOM 3372 C CA . ASN B 2 227 ? 125.469 141.535 128.130 1.00 204.12 258 ASN B CA 1
ATOM 3373 C C . ASN B 2 227 ? 124.477 141.209 127.023 1.00 204.12 258 ASN B C 1
ATOM 3374 O O . ASN B 2 227 ? 123.652 142.050 126.650 1.00 204.12 258 ASN B O 1
ATOM 3379 N N . ARG B 2 228 ? 124.557 139.990 126.504 1.00 177.43 259 ARG B N 1
ATOM 3380 C CA . ARG B 2 228 ? 123.698 139.539 125.420 1.00 177.43 259 ARG B CA 1
ATOM 3381 C C . ARG B 2 228 ? 122.437 138.918 126.002 1.00 177.43 259 ARG B C 1
ATOM 3382 O O . ARG B 2 228 ? 122.512 138.078 126.905 1.00 177.43 259 ARG B O 1
ATOM 3390 N N . ASN B 2 229 ? 121.283 139.338 125.485 1.00 173.06 260 ASN B N 1
ATOM 3391 C CA . ASN B 2 229 ? 120.011 138.952 126.084 1.00 173.06 260 ASN B CA 1
ATOM 3392 C C . ASN B 2 229 ? 119.737 137.458 125.961 1.00 173.06 260 ASN B C 1
ATOM 3393 O O . ASN B 2 229 ? 119.156 136.864 126.874 1.00 173.06 260 ASN B O 1
ATOM 3398 N N . VAL B 2 230 ? 120.121 136.834 124.850 1.00 168.59 261 VAL B N 1
ATOM 3399 C CA . VAL B 2 230 ? 119.749 135.451 124.573 1.00 168.59 261 VAL B CA 1
ATOM 3400 C C . VAL B 2 230 ? 121.002 134.660 124.220 1.00 168.59 261 VAL B C 1
ATOM 3401 O O . VAL B 2 230 ? 121.611 134.896 123.170 1.00 168.59 261 VAL B O 1
ATOM 3405 N N . MET B 2 231 ? 121.352 133.693 125.068 1.00 168.79 262 MET B N 1
ATOM 3406 C CA . MET B 2 231 ? 122.508 132.813 124.960 1.00 168.79 262 MET B CA 1
ATOM 3407 C C . MET B 2 231 ? 122.100 131.351 125.055 1.00 168.79 262 MET B C 1
ATOM 3408 O O . MET B 2 231 ? 121.090 131.019 125.683 1.00 168.79 262 MET B O 1
ATOM 3413 N N . PRO B 2 232 ? 122.875 130.457 124.445 1.00 157.01 263 PRO B N 1
ATOM 3414 C CA . PRO B 2 232 ? 122.662 129.020 124.650 1.00 157.01 263 PRO B CA 1
ATOM 3415 C C . PRO B 2 232 ? 123.127 128.590 126.034 1.00 157.01 263 PRO B C 1
ATOM 3416 O O . PRO B 2 232 ? 123.811 129.321 126.751 1.00 157.01 263 PRO B O 1
ATOM 3420 N N . LEU B 2 233 ? 122.736 127.369 126.409 1.00 152.61 264 LEU B N 1
ATOM 3421 C CA . LEU B 2 233 ? 122.972 126.909 127.774 1.00 152.61 264 LEU B CA 1
ATOM 3422 C C . LEU B 2 233 ? 124.456 126.777 128.096 1.00 152.61 264 LEU B C 1
ATOM 3423 O O . LEU B 2 233 ? 124.883 127.149 129.192 1.00 152.61 264 LEU B O 1
ATOM 3428 N N . TRP B 2 234 ? 125.255 126.228 127.175 1.00 162.43 265 TRP B N 1
ATOM 3429 C CA . TRP B 2 234 ? 126.619 125.851 127.545 1.00 162.43 265 TRP B CA 1
ATOM 3430 C C . TRP B 2 234 ? 127.479 127.065 127.883 1.00 162.43 265 TRP B C 1
ATOM 3431 O O . TRP B 2 234 ? 128.281 127.015 128.824 1.00 162.43 265 TRP B O 1
ATOM 3442 N N . THR B 2 235 ? 127.339 128.162 127.138 1.00 161.01 266 THR B N 1
ATOM 3443 C CA . THR B 2 235 ? 128.107 129.354 127.486 1.00 161.01 266 THR B CA 1
ATOM 3444 C C . THR B 2 235 ? 127.647 129.942 128.815 1.00 161.01 266 THR B C 1
ATOM 3445 O O . THR B 2 235 ? 128.469 130.461 129.583 1.00 161.01 266 THR B O 1
ATOM 3449 N N . VAL B 2 236 ? 126.349 129.850 129.113 1.00 158.76 267 VAL B N 1
ATOM 3450 C CA . VAL B 2 236 ? 125.854 130.278 130.417 1.00 158.76 267 VAL B CA 1
ATOM 3451 C C . VAL B 2 236 ? 126.465 129.425 131.520 1.00 158.76 267 VAL B C 1
ATOM 3452 O O . VAL B 2 236 ? 126.840 129.934 132.581 1.00 158.76 267 VAL B O 1
ATOM 3456 N N . GLN B 2 237 ? 126.565 128.115 131.291 1.00 158.60 268 GLN B N 1
ATOM 3457 C CA . GLN B 2 237 ? 127.193 127.226 132.262 1.00 158.60 268 GLN B CA 1
ATOM 3458 C C . GLN B 2 237 ? 128.653 127.601 132.471 1.00 158.60 268 GLN B C 1
ATOM 3459 O O . GLN B 2 237 ? 129.151 127.616 133.602 1.00 158.60 268 GLN B O 1
ATOM 3465 N N . LYS B 2 238 ? 129.358 127.898 131.380 1.00 159.80 269 LYS B N 1
ATOM 3466 C CA . LYS B 2 238 ? 130.759 128.289 131.487 1.00 159.80 269 LYS B CA 1
ATOM 3467 C C . LYS B 2 238 ? 130.907 129.558 132.315 1.00 159.80 269 LYS B C 1
ATOM 3468 O O . LYS B 2 238 ? 131.771 129.646 133.196 1.00 159.80 269 LYS B O 1
ATOM 3474 N N . HIS B 2 239 ? 130.055 130.551 132.055 1.00 167.86 270 HIS B N 1
ATOM 3475 C CA . HIS B 2 239 ? 130.122 131.794 132.816 1.00 167.86 270 HIS B CA 1
ATOM 3476 C C . HIS B 2 239 ? 129.765 131.571 134.281 1.00 167.86 270 HIS B C 1
ATOM 3477 O O . HIS B 2 239 ? 130.398 132.146 135.174 1.00 167.86 270 HIS B O 1
ATOM 3484 N N . LEU B 2 240 ? 128.756 130.739 134.549 1.00 163.92 271 LEU B N 1
ATOM 3485 C CA . LEU B 2 240 ? 128.309 130.504 135.916 1.00 163.92 271 LEU B CA 1
ATOM 3486 C C . LEU B 2 240 ? 129.269 129.624 136.704 1.00 163.92 271 LEU B C 1
ATOM 3487 O O . LEU B 2 240 ? 129.224 129.631 137.938 1.00 163.92 271 LEU B O 1
ATOM 3492 N N . TYR B 2 241 ? 130.115 128.853 136.028 1.00 173.18 272 TYR B N 1
ATOM 3493 C CA . TYR B 2 241 ? 131.096 128.014 136.698 1.00 173.18 272 TYR B CA 1
ATOM 3494 C C . TYR B 2 241 ? 132.476 128.655 136.749 1.00 173.18 272 TYR B C 1
ATOM 3495 O O . TYR B 2 241 ? 133.326 128.206 137.525 1.00 173.18 272 TYR B O 1
ATOM 3504 N N . ALA B 2 242 ? 132.714 129.706 135.960 1.00 177.07 273 ALA B N 1
ATOM 3505 C CA . ALA B 2 242 ? 134.027 130.346 135.951 1.00 177.07 273 ALA B CA 1
ATOM 3506 C C . ALA B 2 242 ? 134.366 130.942 137.313 1.00 177.07 273 ALA B C 1
ATOM 3507 O O . ALA B 2 242 ? 135.441 130.681 137.865 1.00 177.07 273 ALA B O 1
ATOM 3509 N N . GLN B 2 243 ? 133.459 131.747 137.874 1.00 177.56 274 GLN B N 1
ATOM 3510 C CA . GLN B 2 243 ? 133.689 132.382 139.167 1.00 177.56 274 GLN B CA 1
ATOM 3511 C C . GLN B 2 243 ? 132.570 132.080 140.156 1.00 177.56 274 GLN B C 1
ATOM 3512 O O . GLN B 2 243 ? 132.488 132.726 141.206 1.00 177.56 274 GLN B O 1
ATOM 3518 N N . HIS B 2 244 ? 131.715 131.110 139.842 1.00 176.04 275 HIS B N 1
ATOM 3519 C CA . HIS B 2 244 ? 130.563 130.755 140.662 1.00 176.04 275 HIS B CA 1
ATOM 3520 C C . HIS B 2 244 ? 129.676 131.953 141.018 1.00 176.04 275 HIS B C 1
ATOM 3521 O O . HIS B 2 244 ? 129.355 132.165 142.191 1.00 176.04 275 HIS B O 1
ATOM 3528 N N . PRO B 2 245 ? 129.255 132.758 140.027 1.00 168.58 276 PRO B N 1
ATOM 3529 C CA . PRO B 2 245 ? 128.400 133.917 140.348 1.00 168.58 276 PRO B CA 1
ATOM 3530 C C . PRO B 2 245 ? 126.910 133.573 140.378 1.00 168.58 276 PRO B C 1
ATOM 3531 O O . PRO B 2 245 ? 126.130 133.883 139.475 1.00 168.58 276 PRO B O 1
ATOM 3535 N N . TYR B 2 246 ? 126.491 132.914 141.453 1.00 161.70 277 TYR B N 1
ATOM 3536 C CA . TYR B 2 246 ? 125.102 132.497 141.585 1.00 161.70 277 TYR B CA 1
ATOM 3537 C C . TYR B 2 246 ? 124.753 132.411 143.062 1.00 161.70 277 TYR B C 1
ATOM 3538 O O . TYR B 2 246 ? 125.628 132.421 143.931 1.00 161.70 277 TYR B O 1
ATOM 3547 N N . ALA B 2 247 ? 123.453 132.331 143.335 1.00 155.68 278 ALA B N 1
ATOM 3548 C CA . ALA B 2 247 ? 122.977 132.213 144.704 1.00 155.68 278 ALA B CA 1
ATOM 3549 C C . ALA B 2 247 ? 121.629 131.510 144.702 1.00 155.68 278 ALA B C 1
ATOM 3550 O O . ALA B 2 247 ? 120.762 131.814 143.877 1.00 155.68 278 ALA B O 1
ATOM 3552 N N . TRP B 2 248 ? 121.460 130.578 145.633 1.00 157.56 279 TRP B N 1
ATOM 3553 C CA . TRP B 2 248 ? 120.232 129.811 145.780 1.00 157.56 279 TRP B CA 1
ATOM 3554 C C . TRP B 2 248 ? 119.465 130.321 146.991 1.00 157.56 279 TRP B C 1
ATOM 3555 O O . TRP B 2 248 ? 120.017 130.392 148.094 1.00 157.56 279 TRP B O 1
ATOM 3566 N N . PHE B 2 249 ? 118.199 130.670 146.787 1.00 165.40 280 PHE B N 1
ATOM 3567 C CA . PHE B 2 249 ? 117.332 131.179 147.844 1.00 165.40 280 PHE B CA 1
ATOM 3568 C C . PHE B 2 249 ? 116.239 130.141 148.068 1.00 165.40 280 PHE B C 1
ATOM 3569 O O . PHE B 2 249 ? 115.307 130.024 147.267 1.00 165.40 280 PHE B O 1
ATOM 3577 N N . ALA B 2 250 ? 116.365 129.382 149.152 1.00 171.59 281 ALA B N 1
ATOM 3578 C CA . ALA B 2 250 ? 115.356 128.396 149.512 1.00 171.59 281 ALA B CA 1
ATOM 3579 C C . ALA B 2 250 ? 114.217 129.095 150.240 1.00 171.59 281 ALA B C 1
ATOM 3580 O O . ALA B 2 250 ? 114.434 129.738 151.272 1.00 171.59 281 ALA B O 1
ATOM 3582 N N . ILE B 2 251 ? 113.007 128.981 149.700 1.00 169.89 282 ILE B N 1
ATOM 3583 C CA . ILE B 2 251 ? 111.841 129.673 150.234 1.00 169.89 282 ILE B CA 1
ATOM 3584 C C . ILE B 2 251 ? 110.702 128.670 150.349 1.00 169.89 282 ILE B C 1
ATOM 3585 O O . ILE B 2 251 ? 110.675 127.663 149.634 1.00 169.89 282 ILE B O 1
ATOM 3590 N N . ALA B 2 252 ? 109.772 128.935 151.264 1.00 181.42 283 ALA B N 1
ATOM 3591 C CA . ALA B 2 252 ? 108.560 128.140 151.409 1.00 181.42 283 ALA B CA 1
ATOM 3592 C C . ALA B 2 252 ? 107.507 128.999 152.101 1.00 181.42 283 ALA B C 1
ATOM 3593 O O . ALA B 2 252 ? 107.750 130.164 152.428 1.00 181.42 283 ALA B O 1
ATOM 3595 N N . SER B 2 253 ? 106.329 128.420 152.326 1.00 184.87 284 SER B N 1
ATOM 3596 C CA . SER B 2 253 ? 105.233 129.115 152.985 1.00 184.87 284 SER B CA 1
ATOM 3597 C C . SER B 2 253 ? 104.556 128.154 153.952 1.00 184.87 284 SER B C 1
ATOM 3598 O O . SER B 2 253 ? 104.886 126.967 154.017 1.00 184.87 284 SER B O 1
ATOM 3601 N N . GLU B 2 254 ? 103.597 128.679 154.715 1.00 192.44 285 GLU B N 1
ATOM 3602 C CA . GLU B 2 254 ? 102.865 127.841 155.657 1.00 192.44 285 GLU B CA 1
ATOM 3603 C C . GLU B 2 254 ? 101.841 126.960 154.956 1.00 192.44 285 GLU B C 1
ATOM 3604 O O . GLU B 2 254 ? 101.571 125.846 155.418 1.00 192.44 285 GLU B O 1
ATOM 3610 N N . SER B 2 255 ? 101.260 127.436 153.852 1.00 191.40 286 SER B N 1
ATOM 3611 C CA . SER B 2 255 ? 100.421 126.568 153.034 1.00 191.40 286 SER B CA 1
ATOM 3612 C C . SER B 2 255 ? 101.232 125.426 152.438 1.00 191.40 286 SER B C 1
ATOM 3613 O O . SER B 2 255 ? 100.699 124.330 152.211 1.00 191.40 286 SER B O 1
ATOM 3616 N N . ASN B 2 256 ? 102.521 125.664 152.182 1.00 185.46 287 ASN B N 1
ATOM 3617 C CA . ASN B 2 256 ? 103.390 124.598 151.703 1.00 185.46 287 ASN B CA 1
ATOM 3618 C C . ASN B 2 256 ? 103.463 123.451 152.699 1.00 185.46 287 ASN B C 1
ATOM 3619 O O . ASN B 2 256 ? 103.690 122.305 152.302 1.00 185.46 287 ASN B O 1
ATOM 3624 N N . VAL B 2 257 ? 103.263 123.730 153.988 1.00 182.73 288 VAL B N 1
ATOM 3625 C CA . VAL B 2 257 ? 103.249 122.659 154.982 1.00 182.73 288 VAL B CA 1
ATOM 3626 C C . VAL B 2 257 ? 102.105 121.693 154.703 1.00 182.73 288 VAL B C 1
ATOM 3627 O O . VAL B 2 257 ? 102.299 120.473 154.641 1.00 182.73 288 VAL B O 1
ATOM 3631 N N . ALA B 2 258 ? 100.897 122.228 154.514 1.00 180.22 289 ALA B N 1
ATOM 3632 C CA . ALA B 2 258 ? 99.754 121.375 154.204 1.00 180.22 289 ALA B CA 1
ATOM 3633 C C . ALA B 2 258 ? 99.930 120.685 152.858 1.00 180.22 289 ALA B C 1
ATOM 3634 O O . ALA B 2 258 ? 99.571 119.511 152.700 1.00 180.22 289 ALA B O 1
ATOM 3636 N N . ALA B 2 259 ? 100.477 121.401 151.872 1.00 178.22 290 ALA B N 1
ATOM 3637 C CA . ALA B 2 259 ? 100.681 120.802 150.556 1.00 178.22 290 ALA B CA 1
ATOM 3638 C C . ALA B 2 259 ? 101.644 119.620 150.630 1.00 178.22 290 ALA B C 1
ATOM 3639 O O . ALA B 2 259 ? 101.383 118.553 150.061 1.00 178.22 290 ALA B O 1
ATOM 3641 N N . MET B 2 260 ? 102.762 119.788 151.339 1.00 175.71 291 MET B N 1
ATOM 3642 C CA . MET B 2 260 ? 103.719 118.700 151.491 1.00 175.71 291 MET B CA 1
ATOM 3643 C C . MET B 2 260 ? 103.155 117.564 152.330 1.00 175.71 291 MET B C 1
ATOM 3644 O O . MET B 2 260 ? 103.472 116.399 152.077 1.00 175.71 291 MET B O 1
ATOM 3649 N N . GLU B 2 261 ? 102.332 117.875 153.333 1.00 179.16 292 GLU B N 1
ATOM 3650 C CA . GLU B 2 261 ? 101.677 116.819 154.097 1.00 179.16 292 GLU B CA 1
ATOM 3651 C C . GLU B 2 261 ? 100.780 115.980 153.197 1.00 179.16 292 GLU B C 1
ATOM 3652 O O . GLU B 2 261 ? 100.788 114.744 153.264 1.00 179.16 292 GLU B O 1
ATOM 3658 N N . SER B 2 262 ? 100.000 116.640 152.338 1.00 175.97 293 SER B N 1
ATOM 3659 C CA . SER B 2 262 ? 99.147 115.912 151.405 1.00 175.97 293 SER B CA 1
ATOM 3660 C C . SER B 2 262 ? 99.976 115.097 150.421 1.00 175.97 293 SER B C 1
ATOM 3661 O O . SER B 2 262 ? 99.616 113.963 150.081 1.00 175.97 293 SER B O 1
ATOM 3664 N N . LEU B 2 263 ? 101.091 115.660 149.949 1.00 167.89 294 LEU B N 1
ATOM 3665 C CA . LEU B 2 263 ? 101.974 114.929 149.045 1.00 167.89 294 LEU B CA 1
ATOM 3666 C C . LEU B 2 263 ? 102.523 113.673 149.711 1.00 167.89 294 LEU B C 1
ATOM 3667 O O . LEU B 2 263 ? 102.540 112.591 149.112 1.00 167.89 294 LEU B O 1
ATOM 3672 N N . ALA B 2 264 ? 102.980 113.803 150.958 1.00 178.90 295 ALA B N 1
ATOM 3673 C CA . ALA B 2 264 ? 103.500 112.651 151.686 1.00 178.90 295 ALA B CA 1
ATOM 3674 C C . ALA B 2 264 ? 102.420 111.601 151.899 1.00 178.90 295 ALA B C 1
ATOM 3675 O O . ALA B 2 264 ? 102.674 110.401 151.749 1.00 178.90 295 ALA B O 1
ATOM 3677 N N . ALA B 2 265 ? 101.208 112.034 152.254 1.00 180.10 296 ALA B N 1
ATOM 3678 C CA . ALA B 2 265 ? 100.118 111.083 152.443 1.00 180.10 296 ALA B CA 1
ATOM 3679 C C . ALA B 2 265 ? 99.801 110.346 151.148 1.00 180.10 296 ALA B C 1
ATOM 3680 O O . ALA B 2 265 ? 99.557 109.134 151.158 1.00 180.10 296 ALA B O 1
ATOM 3682 N N . ALA B 2 266 ? 99.799 111.063 150.022 1.00 174.36 297 ALA B N 1
ATOM 3683 C CA . ALA B 2 266 ? 99.543 110.421 148.737 1.00 174.36 297 ALA B CA 1
ATOM 3684 C C . ALA B 2 266 ? 100.648 109.436 148.378 1.00 174.36 297 ALA B C 1
ATOM 3685 O O . ALA B 2 266 ? 100.374 108.361 147.833 1.00 174.36 297 ALA B O 1
ATOM 3687 N N . LEU B 2 267 ? 101.899 109.782 148.673 1.00 170.25 298 LEU B N 1
ATOM 3688 C CA . LEU B 2 267 ? 103.025 108.920 148.338 1.00 170.25 298 LEU B CA 1
ATOM 3689 C C . LEU B 2 267 ? 103.230 107.785 149.334 1.00 170.25 298 LEU B C 1
ATOM 3690 O O . LEU B 2 267 ? 104.240 107.079 149.236 1.00 170.25 298 LEU B O 1
ATOM 3695 N N . ASN B 2 268 ? 102.312 107.599 150.284 1.00 175.27 299 ASN B N 1
ATOM 3696 C CA . ASN B 2 268 ? 102.408 106.567 151.316 1.00 175.27 299 ASN B CA 1
ATOM 3697 C C . ASN B 2 268 ? 103.665 106.714 152.162 1.00 175.27 299 ASN B C 1
ATOM 3698 O O . ASN B 2 268 ? 104.220 105.717 152.637 1.00 175.27 299 ASN B O 1
ATOM 3703 N N . MET B 2 269 ? 104.126 107.945 152.354 1.00 175.48 300 MET B N 1
ATOM 3704 C CA . MET B 2 269 ? 105.353 108.187 153.097 1.00 175.48 300 MET B CA 1
ATOM 3705 C C . MET B 2 269 ? 105.165 107.840 154.570 1.00 175.48 300 MET B C 1
ATOM 3706 O O . MET B 2 269 ? 104.072 107.966 155.128 1.00 175.48 300 MET B O 1
ATOM 3711 N N . SER B 2 270 ? 106.246 107.397 155.203 1.00 179.00 301 SER B N 1
ATOM 3712 C CA . SER B 2 270 ? 106.206 107.147 156.635 1.00 179.00 301 SER B CA 1
ATOM 3713 C C . SER B 2 270 ? 106.418 108.444 157.411 1.00 179.00 301 SER B C 1
ATOM 3714 O O . SER B 2 270 ? 107.101 109.367 156.960 1.00 179.00 301 SER B O 1
ATOM 3717 N N . ILE B 2 271 ? 105.814 108.505 158.599 1.00 180.37 302 ILE B N 1
ATOM 3718 C CA . ILE B 2 271 ? 105.917 109.707 159.421 1.00 180.37 302 ILE B CA 1
ATOM 3719 C C . ILE B 2 271 ? 107.321 109.855 159.998 1.00 180.37 302 ILE B C 1
ATOM 3720 O O . ILE B 2 271 ? 107.894 110.950 159.988 1.00 180.37 302 ILE B O 1
ATOM 3725 N N . GLN B 2 272 ? 107.894 108.760 160.503 1.00 178.04 303 GLN B N 1
ATOM 3726 C CA . GLN B 2 272 ? 109.252 108.698 161.075 1.00 178.04 303 GLN B CA 1
ATOM 3727 C C . GLN B 2 272 ? 109.431 109.859 162.056 1.00 178.04 303 GLN B C 1
ATOM 3728 O O . GLN B 2 272 ? 108.660 109.959 163.020 1.00 178.04 303 GLN B O 1
ATOM 3734 N N . GLN B 2 273 ? 110.417 110.731 161.866 1.00 181.76 304 GLN B N 1
ATOM 3735 C CA . GLN B 2 273 ? 110.716 111.783 162.826 1.00 181.76 304 GLN B CA 1
ATOM 3736 C C . GLN B 2 273 ? 109.678 112.899 162.756 1.00 181.76 304 GLN B C 1
ATOM 3737 O O . GLN B 2 273 ? 109.157 113.226 161.687 1.00 181.76 304 GLN B O 1
ATOM 3743 N N . GLU B 2 274 ? 109.376 113.486 163.915 1.00 188.43 305 GLU B N 1
ATOM 3744 C CA . GLU B 2 274 ? 108.413 114.578 164.011 1.00 188.43 305 GLU B CA 1
ATOM 3745 C C . GLU B 2 274 ? 109.000 115.716 164.832 1.00 188.43 305 GLU B C 1
ATOM 3746 O O . GLU B 2 274 ? 109.295 115.539 166.019 1.00 188.43 305 GLU B O 1
ATOM 3752 N N . ARG B 2 275 ? 109.163 116.878 164.197 1.00 191.63 306 ARG B N 1
ATOM 3753 C CA . ARG B 2 275 ? 109.384 118.155 164.883 1.00 191.63 306 ARG B CA 1
ATOM 3754 C C . ARG B 2 275 ? 110.581 118.120 165.831 1.00 191.63 306 ARG B C 1
ATOM 3755 O O . ARG B 2 275 ? 110.550 118.726 166.904 1.00 191.63 306 ARG B O 1
ATOM 3763 N N . THR B 2 276 ? 111.645 117.419 165.455 1.00 193.55 307 THR B N 1
ATOM 3764 C CA . THR B 2 276 ? 112.845 117.380 166.279 1.00 193.55 307 THR B CA 1
ATOM 3765 C C . THR B 2 276 ? 113.648 118.663 166.107 1.00 193.55 307 THR B C 1
ATOM 3766 O O . THR B 2 276 ? 113.765 119.198 165.001 1.00 193.55 307 THR B O 1
ATOM 3770 N N . THR B 2 277 ? 114.199 119.158 167.212 1.00 195.49 308 THR B N 1
ATOM 3771 C CA . THR B 2 277 ? 114.955 120.402 167.237 1.00 195.49 308 THR B CA 1
ATOM 3772 C C . THR B 2 277 ? 116.441 120.101 167.375 1.00 195.49 308 THR B C 1
ATOM 3773 O O . THR B 2 277 ? 116.841 119.307 168.233 1.00 195.49 308 THR B O 1
ATOM 3777 N N . SER B 2 278 ? 117.252 120.738 166.533 1.00 211.24 309 SER B N 1
ATOM 3778 C CA . SER B 2 278 ? 118.696 120.559 166.564 1.00 211.24 309 SER B CA 1
ATOM 3779 C C . SER B 2 278 ? 119.359 121.863 166.148 1.00 211.24 309 SER B C 1
ATOM 3780 O O . SER B 2 278 ? 118.693 122.828 165.764 1.00 211.24 309 SER B O 1
ATOM 3783 N N . TYR B 2 279 ? 120.690 121.889 166.229 1.00 214.84 310 TYR B N 1
ATOM 3784 C CA . TYR B 2 279 ? 121.458 123.085 165.925 1.00 214.84 310 TYR B CA 1
ATOM 3785 C C . TYR B 2 279 ? 122.642 122.728 165.038 1.00 214.84 310 TYR B C 1
ATOM 3786 O O . TYR B 2 279 ? 123.142 121.602 165.067 1.00 214.84 310 TYR B O 1
ATOM 3795 N N . LYS B 2 280 ? 123.086 123.701 164.246 1.00 211.76 311 LYS B N 1
ATOM 3796 C CA . LYS B 2 280 ? 124.266 123.558 163.405 1.00 211.76 311 LYS B CA 1
ATOM 3797 C C . LYS B 2 280 ? 125.190 124.742 163.633 1.00 211.76 311 LYS B C 1
ATOM 3798 O O . LYS B 2 280 ? 124.730 125.882 163.749 1.00 211.76 311 LYS B O 1
ATOM 3804 N N . VAL B 2 281 ? 126.473 124.428 163.787 1.00 220.77 312 VAL B N 1
ATOM 3805 C CA . VAL B 2 281 ? 127.479 125.479 164.081 1.00 220.77 312 VAL B CA 1
ATOM 3806 C C . VAL B 2 281 ? 128.749 125.196 163.299 1.00 220.77 312 VAL B C 1
ATOM 3807 O O . VAL B 2 281 ? 128.947 124.050 162.884 1.00 220.77 312 VAL B O 1
ATOM 3811 N N . THR B 2 282 ? 129.575 126.212 163.121 1.00 223.48 313 THR B N 1
ATOM 3812 C CA . THR B 2 282 ? 130.848 125.993 162.412 1.00 223.48 313 THR B CA 1
ATOM 3813 C C . THR B 2 282 ? 131.979 126.613 163.204 1.00 223.48 313 THR B C 1
ATOM 3814 O O . THR B 2 282 ? 131.817 127.742 163.672 1.00 223.48 313 THR B O 1
ATOM 3818 N N . ILE B 2 283 ? 133.078 125.903 163.318 1.00 224.64 314 ILE B N 1
ATOM 3819 C CA . ILE B 2 283 ? 134.225 126.374 164.125 1.00 224.64 314 ILE B CA 1
ATOM 3820 C C . ILE B 2 283 ? 135.409 126.544 163.181 1.00 224.64 314 ILE B C 1
ATOM 3821 O O . ILE B 2 283 ? 135.662 125.613 162.401 1.00 224.64 314 ILE B O 1
ATOM 3826 N N . ARG B 2 284 ? 136.098 127.680 163.237 1.00 223.79 315 ARG B N 1
ATOM 3827 C CA . ARG B 2 284 ? 137.228 127.926 162.312 1.00 223.79 315 ARG B CA 1
ATOM 3828 C C . ARG B 2 284 ? 138.561 127.941 163.045 1.00 223.79 315 ARG B C 1
ATOM 3829 O O . ARG B 2 284 ? 138.766 128.875 163.802 1.00 223.79 315 ARG B O 1
ATOM 3837 N N . ARG B 2 285 ? 139.501 127.083 162.669 1.00 220.43 316 ARG B N 1
ATOM 3838 C CA . ARG B 2 285 ? 140.863 127.140 163.253 1.00 220.43 316 ARG B CA 1
ATOM 3839 C C . ARG B 2 285 ? 141.784 127.486 162.103 1.00 220.43 316 ARG B C 1
ATOM 3840 O O . ARG B 2 285 ? 141.583 126.902 161.042 1.00 220.43 316 ARG B O 1
ATOM 3848 N N . MET B 2 286 ? 142.630 128.504 162.280 0.00 221.14 317 MET B N 1
ATOM 3849 C CA . MET B 2 286 ? 143.454 128.987 161.144 0.00 221.14 317 MET B CA 1
ATOM 3850 C C . MET B 2 286 ? 142.404 129.323 160.090 0.00 221.14 317 MET B C 1
ATOM 3851 O O . MET B 2 286 ? 141.466 130.068 160.423 0.00 221.14 317 MET B O 1
ATOM 3856 N N . ALA B 2 287 ? 142.583 128.866 158.854 0.00 221.03 318 ALA B N 1
ATOM 3857 C CA . ALA B 2 287 ? 141.486 129.009 157.871 0.00 221.03 318 ALA B CA 1
ATOM 3858 C C . ALA B 2 287 ? 140.705 127.695 157.797 0.00 221.03 318 ALA B C 1
ATOM 3859 O O . ALA B 2 287 ? 139.742 127.636 157.023 0.00 221.03 318 ALA B O 1
ATOM 3861 N N . GLU B 2 288 ? 141.109 126.671 158.557 1.00 219.88 319 GLU B N 1
ATOM 3862 C CA . GLU B 2 288 ? 140.500 125.335 158.367 1.00 219.88 319 GLU B CA 1
ATOM 3863 C C . GLU B 2 288 ? 139.079 125.439 158.907 1.00 219.88 319 GLU B C 1
ATOM 3864 O O . GLU B 2 288 ? 138.910 126.139 159.915 1.00 219.88 319 GLU B O 1
ATOM 3870 N N . PHE B 2 289 ? 138.103 124.761 158.301 1.00 217.87 320 PHE B N 1
ATOM 3871 C CA . PHE B 2 289 ? 136.735 124.939 158.836 1.00 217.87 320 PHE B CA 1
ATOM 3872 C C . PHE B 2 289 ? 136.073 123.619 159.242 1.00 217.87 320 PHE B C 1
ATOM 3873 O O . PHE B 2 289 ? 136.183 122.670 158.455 1.00 217.87 320 PHE B O 1
ATOM 3881 N N . PHE B 2 290 ? 135.406 123.554 160.402 1.00 220.04 321 PHE B N 1
ATOM 3882 C CA . PHE B 2 290 ? 134.653 122.382 160.837 1.00 220.04 321 PHE B CA 1
ATOM 3883 C C . PHE B 2 290 ? 133.165 122.690 160.903 1.00 220.04 321 PHE B C 1
ATOM 3884 O O . PHE B 2 290 ? 132.762 123.705 161.479 1.00 220.04 321 PHE B O 1
ATOM 3892 N N . ASP B 2 291 ? 132.358 121.811 160.319 1.00 220.06 322 ASP B N 1
ATOM 3893 C CA . ASP B 2 291 ? 130.920 121.807 160.536 1.00 220.06 322 ASP B CA 1
ATOM 3894 C C . ASP B 2 291 ? 130.595 120.935 161.743 1.00 220.06 322 ASP B C 1
ATOM 3895 O O . ASP B 2 291 ? 131.291 119.959 162.030 1.00 220.06 322 ASP B O 1
ATOM 3900 N N . CYS B 2 292 ? 129.531 121.295 162.455 1.00 223.50 323 CYS B N 1
ATOM 3901 C CA . CYS B 2 292 ? 129.178 120.571 163.666 1.00 223.50 323 CYS B CA 1
ATOM 3902 C C . CYS B 2 292 ? 127.669 120.584 163.846 1.00 223.50 323 CYS B C 1
ATOM 3903 O O . CYS B 2 292 ? 127.020 121.609 163.616 1.00 223.50 323 CYS B O 1
ATOM 3906 N N . GLU B 2 293 ? 127.120 119.446 164.264 1.00 226.48 324 GLU B N 1
ATOM 3907 C CA . GLU B 2 293 ? 125.697 119.310 164.538 1.00 226.48 324 GLU B CA 1
ATOM 3908 C C . GLU B 2 293 ? 125.513 118.996 166.015 1.00 226.48 324 GLU B C 1
ATOM 3909 O O . GLU B 2 293 ? 126.172 118.097 166.549 1.00 226.48 324 GLU B O 1
ATOM 3915 N N . LEU B 2 294 ? 124.623 119.736 166.669 1.00 223.15 325 LEU B N 1
ATOM 3916 C CA . LEU B 2 294 ? 124.418 119.645 168.105 1.00 223.15 325 LEU B CA 1
ATOM 3917 C C . LEU B 2 294 ? 122.963 119.321 168.412 1.00 223.15 325 LEU B C 1
ATOM 3918 O O . LEU B 2 294 ? 122.045 119.768 167.716 1.00 223.15 325 LEU B O 1
ATOM 3923 N N . ASN B 2 295 ? 122.767 118.543 169.472 1.00 226.75 326 ASN B N 1
ATOM 3924 C CA . ASN B 2 295 ? 121.432 118.179 169.909 1.00 226.75 326 ASN B CA 1
ATOM 3925 C C . ASN B 2 295 ? 120.732 119.394 170.516 1.00 226.75 326 ASN B C 1
ATOM 3926 O O . ASN B 2 295 ? 121.356 120.412 170.830 1.00 226.75 326 ASN B O 1
ATOM 3931 N N . GLY B 2 296 ? 119.411 119.276 170.671 1.00 222.71 327 GLY B N 1
ATOM 3932 C CA . GLY B 2 296 ? 118.618 120.412 171.115 1.00 222.71 327 GLY B CA 1
ATOM 3933 C C . GLY B 2 296 ? 119.034 120.945 172.474 1.00 222.71 327 GLY B C 1
ATOM 3934 O O . GLY B 2 296 ? 119.133 122.159 172.669 1.00 222.71 327 GLY B O 1
ATOM 3935 N N . GLN B 2 297 ? 119.288 120.054 173.427 1.00 227.47 328 GLN B N 1
ATOM 3936 C CA . GLN B 2 297 ? 119.622 120.476 174.788 1.00 227.47 328 GLN B CA 1
ATOM 3937 C C . GLN B 2 297 ? 121.116 120.764 174.955 1.00 227.47 328 GLN B C 1
ATOM 3938 O O . GLN B 2 297 ? 121.766 120.325 175.903 1.00 227.47 328 GLN B O 1
ATOM 3944 N N . LEU B 2 298 ? 121.656 121.560 174.028 1.00 236.91 329 LEU B N 1
ATOM 3945 C CA . LEU B 2 298 ? 123.046 122.022 174.083 1.00 236.91 329 LEU B CA 1
ATOM 3946 C C . LEU B 2 298 ? 124.030 120.857 174.153 1.00 236.91 329 LEU B C 1
ATOM 3947 O O . LEU B 2 298 ? 125.092 120.958 174.771 1.00 236.91 329 LEU B O 1
ATOM 3952 N N . LYS B 2 299 ? 123.684 119.743 173.518 1.00 226.84 330 LYS B N 1
ATOM 3953 C CA . LYS B 2 299 ? 124.515 118.549 173.542 1.00 226.84 330 LYS B CA 1
ATOM 3954 C C . LYS B 2 299 ? 125.264 118.420 172.224 1.00 226.84 330 LYS B C 1
ATOM 3955 O O . LYS B 2 299 ? 124.650 118.416 171.152 1.00 226.84 330 LYS B O 1
ATOM 3961 N N . CYS B 2 300 ? 126.587 118.318 172.313 1.00 229.13 331 CYS B N 1
ATOM 3962 C CA . CYS B 2 300 ? 127.423 118.117 171.137 1.00 229.13 331 CYS B CA 1
ATOM 3963 C C . CYS B 2 300 ? 127.195 116.718 170.578 1.00 229.13 331 CYS B C 1
ATOM 3964 O O . CYS B 2 300 ? 127.352 115.725 171.296 1.00 229.13 331 CYS B O 1
ATOM 3967 N N . THR B 2 301 ? 126.827 116.629 169.298 1.00 229.83 332 THR B N 1
ATOM 3968 C CA . THR B 2 301 ? 126.377 115.358 168.737 1.00 229.83 332 THR B CA 1
ATOM 3969 C C . THR B 2 301 ? 127.306 114.809 167.662 1.00 229.83 332 THR B C 1
ATOM 3970 O O . THR B 2 301 ? 127.802 113.687 167.814 1.00 229.83 332 THR B O 1
ATOM 3974 N N . MET B 2 302 ? 127.567 115.544 166.580 1.00 222.70 333 MET B N 1
ATOM 3975 C CA . MET B 2 302 ? 128.290 114.952 165.459 1.00 222.70 333 MET B CA 1
ATOM 3976 C C . MET B 2 302 ? 129.237 115.968 164.836 1.00 222.70 333 MET B C 1
ATOM 3977 O O . MET B 2 302 ? 128.850 117.113 164.580 1.00 222.70 333 MET B O 1
ATOM 3982 N N . MET B 2 303 ? 130.457 115.519 164.538 1.00 219.77 334 MET B N 1
ATOM 3983 C CA . MET B 2 303 ? 131.578 116.396 164.213 1.00 219.77 334 MET B CA 1
ATOM 3984 C C . MET B 2 303 ? 132.107 116.178 162.801 1.00 219.77 334 MET B C 1
ATOM 3985 O O . MET B 2 303 ? 133.322 116.068 162.603 1.00 219.77 334 MET B O 1
ATOM 3990 N N . ASN B 2 304 ? 131.216 116.110 161.816 1.00 200.94 335 ASN B N 1
ATOM 3991 C CA . ASN B 2 304 ? 131.633 115.872 160.442 1.00 200.94 335 ASN B CA 1
ATOM 3992 C C . ASN B 2 304 ? 132.432 117.049 159.888 1.00 200.94 335 ASN B C 1
ATOM 3993 O O . ASN B 2 304 ? 132.387 118.168 160.400 1.00 200.94 335 ASN B O 1
ATOM 3998 N N . LYS B 2 305 ? 133.177 116.775 158.825 1.00 184.79 336 LYS B N 1
ATOM 3999 C CA . LYS B 2 305 ? 133.803 117.825 158.046 1.00 184.79 336 LYS B CA 1
ATOM 4000 C C . LYS B 2 305 ? 132.759 118.474 157.141 1.00 184.79 336 LYS B C 1
ATOM 4001 O O . LYS B 2 305 ? 131.722 117.873 156.851 1.00 184.79 336 LYS B O 1
ATOM 4007 N N . PRO B 2 306 ? 132.994 119.708 156.697 1.00 179.77 337 PRO B N 1
ATOM 4008 C CA . PRO B 2 306 ? 132.013 120.375 155.832 1.00 179.77 337 PRO B CA 1
ATOM 4009 C C . PRO B 2 306 ? 131.757 119.587 154.556 1.00 179.77 337 PRO B C 1
ATOM 4010 O O . PRO B 2 306 ? 132.660 118.962 153.997 1.00 179.77 337 PRO B O 1
ATOM 4014 N N . TRP B 2 307 ? 130.503 119.613 154.107 1.00 165.48 338 TRP B N 1
ATOM 4015 C CA . TRP B 2 307 ? 130.116 118.924 152.884 1.00 165.48 338 TRP B CA 1
ATOM 4016 C C . TRP B 2 307 ? 130.951 119.402 151.705 1.00 165.48 338 TRP B C 1
ATOM 4017 O O . TRP B 2 307 ? 131.192 120.600 151.539 1.00 165.48 338 TRP B O 1
ATOM 4028 N N . ASP B 2 308 ? 131.399 118.454 150.888 1.00 164.24 339 ASP B N 1
ATOM 4029 C CA . ASP B 2 308 ? 132.035 118.755 149.614 1.00 164.24 339 ASP B CA 1
ATOM 4030 C C . ASP B 2 308 ? 131.115 118.285 148.500 1.00 164.24 339 ASP B C 1
ATOM 4031 O O . ASP B 2 308 ? 130.907 117.080 148.332 1.00 164.24 339 ASP B O 1
ATOM 4036 N N . ARG B 2 309 ? 130.552 119.232 147.757 1.00 159.19 340 ARG B N 1
ATOM 4037 C CA . ARG B 2 309 ? 129.603 118.933 146.691 1.00 159.19 340 ARG B CA 1
ATOM 4038 C C . ARG B 2 309 ? 130.384 118.704 145.406 1.00 159.19 340 ARG B C 1
ATOM 4039 O O . ARG B 2 309 ? 131.011 119.630 144.879 1.00 159.19 340 ARG B O 1
ATOM 4047 N N . PHE B 2 310 ? 130.349 117.469 144.906 1.00 153.25 341 PHE B N 1
ATOM 4048 C CA . PHE B 2 310 ? 131.052 117.162 143.667 1.00 153.25 341 PHE B CA 1
ATOM 4049 C C . PHE B 2 310 ? 130.231 117.565 142.451 1.00 153.25 341 PHE B C 1
ATOM 4050 O O . PHE B 2 310 ? 130.782 117.765 141.364 1.00 153.25 341 PHE B O 1
ATOM 4058 N N . PHE B 2 311 ? 128.917 117.688 142.612 1.00 149.11 342 PHE B N 1
ATOM 4059 C CA . PHE B 2 311 ? 128.019 117.931 141.493 1.00 149.11 342 PHE B CA 1
ATOM 4060 C C . PHE B 2 311 ? 126.837 118.770 141.949 1.00 149.11 342 PHE B C 1
ATOM 4061 O O . PHE B 2 311 ? 126.141 118.403 142.901 1.00 149.11 342 PHE B O 1
ATOM 4069 N N . VAL B 2 312 ? 126.617 119.892 141.269 1.00 148.69 343 VAL B N 1
ATOM 4070 C CA . VAL B 2 312 ? 125.492 120.780 141.534 1.00 148.69 343 VAL B CA 1
ATOM 4071 C C . VAL B 2 312 ? 124.752 121.019 140.225 1.00 148.69 343 VAL B C 1
ATOM 4072 O O . VAL B 2 312 ? 125.372 121.329 139.201 1.00 148.69 343 VAL B O 1
ATOM 4076 N N . SER B 2 313 ? 123.431 120.860 140.256 1.00 146.61 344 SER B N 1
ATOM 4077 C CA . SER B 2 313 ? 122.591 121.015 139.075 1.00 146.61 344 SER B CA 1
ATOM 4078 C C . SER B 2 313 ? 121.525 122.058 139.361 1.00 146.61 344 SER B C 1
ATOM 4079 O O . SER B 2 313 ? 120.767 121.925 140.327 1.00 146.61 344 SER B O 1
ATOM 4082 N N . HIS B 2 314 ? 121.462 123.085 138.522 1.00 143.99 345 HIS B N 1
ATOM 4083 C CA . HIS B 2 314 ? 120.446 124.128 138.645 1.00 143.99 345 HIS B CA 1
ATOM 4084 C C . HIS B 2 314 ? 119.323 123.871 137.646 1.00 143.99 345 HIS B C 1
ATOM 4085 O O . HIS B 2 314 ? 119.248 124.483 136.581 1.00 143.99 345 HIS B O 1
ATOM 4092 N N . TYR B 2 315 ? 118.433 122.948 138.002 1.00 144.93 346 TYR B N 1
ATOM 4093 C CA . TYR B 2 315 ? 117.291 122.652 137.147 1.00 144.93 346 TYR B CA 1
ATOM 4094 C C . TYR B 2 315 ? 116.266 123.773 137.238 1.00 144.93 346 TYR B C 1
ATOM 4095 O O . TYR B 2 315 ? 115.456 123.808 138.170 1.00 144.93 346 TYR B O 1
ATOM 4104 N N . ILE B 2 316 ? 116.292 124.692 136.274 1.00 145.07 347 ILE B N 1
ATOM 4105 C CA . ILE B 2 316 ? 115.449 125.886 136.303 1.00 145.07 347 ILE B CA 1
ATOM 4106 C C . ILE B 2 316 ? 114.097 125.515 135.701 1.00 145.07 347 ILE B C 1
ATOM 4107 O O . ILE B 2 316 ? 113.983 125.303 134.494 1.00 145.07 347 ILE B O 1
ATOM 4112 N N . ARG B 2 317 ? 113.065 125.442 136.535 1.00 144.99 348 ARG B N 1
ATOM 4113 C CA . ARG B 2 317 ? 111.729 125.192 136.023 1.00 144.99 348 ARG B CA 1
ATOM 4114 C C . ARG B 2 317 ? 111.141 126.475 135.442 1.00 144.99 348 ARG B C 1
ATOM 4115 O O . ARG B 2 317 ? 111.684 127.572 135.597 1.00 144.99 348 ARG B O 1
ATOM 4123 N N . SER B 2 318 ? 110.009 126.328 134.755 1.00 147.71 349 SER B N 1
ATOM 4124 C CA . SER B 2 318 ? 109.334 127.480 134.168 1.00 147.71 349 SER B CA 1
ATOM 4125 C C . SER B 2 318 ? 108.663 128.332 135.239 1.00 147.71 349 SER B C 1
ATOM 4126 O O . SER B 2 318 ? 108.785 129.561 135.238 1.00 147.71 349 SER B O 1
ATOM 4129 N N . LYS B 2 319 ? 107.957 127.691 136.165 1.00 158.84 350 LYS B N 1
ATOM 4130 C CA . LYS B 2 319 ? 107.190 128.420 137.160 1.00 158.84 350 LYS B CA 1
ATOM 4131 C C . LYS B 2 319 ? 108.082 128.867 138.318 1.00 158.84 350 LYS B C 1
ATOM 4132 O O . LYS B 2 319 ? 109.313 128.784 138.268 1.00 158.84 350 LYS B O 1
ATOM 4138 N N . MET B 2 320 ? 107.430 129.358 139.371 1.00 173.38 351 MET B N 1
ATOM 4139 C CA . MET B 2 320 ? 108.159 129.896 140.516 1.00 173.38 351 MET B CA 1
ATOM 4140 C C . MET B 2 320 ? 109.019 128.845 141.213 1.00 173.38 351 MET B C 1
ATOM 4141 O O . MET B 2 320 ? 110.235 129.076 141.334 1.00 173.38 351 MET B O 1
ATOM 4146 N N . PRO B 2 321 ? 108.505 127.684 141.635 1.00 158.50 352 PRO B N 1
ATOM 4147 C CA . PRO B 2 321 ? 109.371 126.717 142.323 1.00 158.50 352 PRO B CA 1
ATOM 4148 C C . PRO B 2 321 ? 110.504 126.248 141.424 1.00 158.50 352 PRO B C 1
ATOM 4149 O O . PRO B 2 321 ? 110.348 126.123 140.208 1.00 158.50 352 PRO B O 1
ATOM 4153 N N . ASP B 2 322 ? 111.657 125.997 142.036 1.00 157.74 353 ASP B N 1
ATOM 4154 C CA . ASP B 2 322 ? 112.859 125.640 141.300 1.00 157.74 353 ASP B CA 1
ATOM 4155 C C . ASP B 2 322 ? 113.590 124.537 142.049 1.00 157.74 353 ASP B C 1
ATOM 4156 O O . ASP B 2 322 ? 113.707 124.588 143.275 1.00 157.74 353 ASP B O 1
ATOM 4161 N N . LEU B 2 323 ? 114.090 123.551 141.309 1.00 147.78 354 LEU B N 1
ATOM 4162 C CA . LEU B 2 323 ? 114.723 122.372 141.887 1.00 147.78 354 LEU B CA 1
ATOM 4163 C C . LEU B 2 323 ? 116.231 122.437 141.694 1.00 147.78 354 LEU B C 1
ATOM 4164 O O . LEU B 2 323 ? 116.708 122.850 140.632 1.00 147.78 354 LEU B O 1
ATOM 4169 N N . ARG B 2 324 ? 116.975 122.034 142.720 1.00 145.44 355 ARG B N 1
ATOM 4170 C CA . ARG B 2 324 ? 118.424 121.895 142.641 1.00 145.44 355 ARG B CA 1
ATOM 4171 C C . ARG B 2 324 ? 118.825 120.523 143.164 1.00 145.44 355 ARG B C 1
ATOM 4172 O O . ARG B 2 324 ? 118.521 120.182 144.310 1.00 145.44 355 ARG B O 1
ATOM 4180 N N . TYR B 2 325 ? 119.518 119.747 142.337 1.00 147.65 356 TYR B N 1
ATOM 4181 C CA . TYR B 2 325 ? 120.061 118.459 142.745 1.00 147.65 356 TYR B CA 1
ATOM 4182 C C . TYR B 2 325 ? 121.539 118.636 143.062 1.00 147.65 356 TYR B C 1
ATOM 4183 O O . TYR B 2 325 ? 122.287 119.186 142.248 1.00 147.65 356 TYR B O 1
ATOM 4192 N N . VAL B 2 326 ? 121.960 118.178 144.239 1.00 147.36 357 VAL B N 1
ATOM 4193 C CA . VAL B 2 326 ? 123.358 118.293 144.633 1.00 147.36 357 VAL B CA 1
ATOM 4194 C C . VAL B 2 326 ? 123.831 116.973 145.224 1.00 147.36 357 VAL B C 1
ATOM 4195 O O . VAL B 2 326 ? 123.189 116.398 146.106 1.00 147.36 357 VAL B O 1
ATOM 4199 N N . VAL B 2 327 ? 124.975 116.500 144.737 1.00 151.23 358 VAL B N 1
ATOM 4200 C CA . VAL B 2 327 ? 125.614 115.291 145.242 1.00 151.23 358 VAL B CA 1
ATOM 4201 C C . VAL B 2 327 ? 126.823 115.719 146.058 1.00 151.23 358 VAL B C 1
ATOM 4202 O O . VAL B 2 327 ? 127.739 116.359 145.528 1.00 151.23 358 VAL B O 1
ATOM 4206 N N . ARG B 2 328 ? 126.826 115.369 147.342 1.00 158.08 359 ARG B N 1
ATOM 4207 C CA . ARG B 2 328 ? 127.845 115.845 148.263 1.00 158.08 359 ARG B CA 1
ATOM 4208 C C . ARG B 2 328 ? 128.345 114.694 149.122 1.00 158.08 359 ARG B C 1
ATOM 4209 O O . ARG B 2 328 ? 127.590 113.796 149.500 1.00 158.08 359 ARG B O 1
ATOM 4217 N N . ALA B 2 329 ? 129.634 114.750 149.449 1.00 165.28 360 ALA B N 1
ATOM 4218 C CA . ALA B 2 329 ? 130.275 113.733 150.267 1.00 165.28 360 ALA B CA 1
ATOM 4219 C C . ALA B 2 329 ? 131.102 114.410 151.349 1.00 165.28 360 ALA B C 1
ATOM 4220 O O . ALA B 2 329 ? 131.532 115.558 151.204 1.00 165.28 360 ALA B O 1
ATOM 4222 N N . ARG B 2 330 ? 131.316 113.681 152.441 1.00 171.62 361 ARG B N 1
ATOM 4223 C CA . ARG B 2 330 ? 132.079 114.158 153.587 1.00 171.62 361 ARG B CA 1
ATOM 4224 C C . ARG B 2 330 ? 133.405 113.419 153.678 1.00 171.62 361 ARG B C 1
ATOM 4225 O O . ARG B 2 330 ? 133.441 112.186 153.613 1.00 171.62 361 ARG B O 1
ATOM 4233 N N . HIS B 2 331 ? 134.487 114.177 153.827 1.00 184.21 362 HIS B N 1
ATOM 4234 C CA . HIS B 2 331 ? 135.787 113.586 154.070 1.00 184.21 362 HIS B CA 1
ATOM 4235 C C . HIS B 2 331 ? 135.800 112.900 155.432 1.00 184.21 362 HIS B C 1
ATOM 4236 O O . HIS B 2 331 ? 135.044 113.271 156.333 1.00 184.21 362 HIS B O 1
ATOM 4243 N N . PRO B 2 332 ? 136.641 111.881 155.601 1.00 195.65 363 PRO B N 1
ATOM 4244 C CA . PRO B 2 332 ? 136.797 111.280 156.929 1.00 195.65 363 PRO B CA 1
ATOM 4245 C C . PRO B 2 332 ? 137.315 112.302 157.929 1.00 195.65 363 PRO B C 1
ATOM 4246 O O . PRO B 2 332 ? 138.138 113.161 157.606 1.00 195.65 363 PRO B O 1
ATOM 4250 N N . ILE B 2 333 ? 136.817 112.203 159.157 1.00 202.01 364 ILE B N 1
ATOM 4251 C CA . ILE B 2 333 ? 137.183 113.111 160.237 1.00 202.01 364 ILE B CA 1
ATOM 4252 C C . ILE B 2 333 ? 138.266 112.451 161.076 1.00 202.01 364 ILE B C 1
ATOM 4253 O O . ILE B 2 333 ? 138.114 111.301 161.508 1.00 202.01 364 ILE B O 1
ATOM 4258 N N . LYS B 2 334 ? 139.366 113.169 161.290 1.00 224.52 365 LYS B N 1
ATOM 4259 C CA . LYS B 2 334 ? 140.463 112.619 162.071 1.00 224.52 365 LYS B CA 1
ATOM 4260 C C . LYS B 2 334 ? 140.047 112.503 163.534 1.00 224.52 365 LYS B C 1
ATOM 4261 O O . LYS B 2 334 ? 139.385 113.384 164.088 1.00 224.52 365 LYS B O 1
ATOM 4267 N N . LYS B 2 335 ? 140.447 111.391 164.155 1.00 236.66 366 LYS B N 1
ATOM 4268 C CA . LYS B 2 335 ? 139.751 110.892 165.339 1.00 236.66 366 LYS B CA 1
ATOM 4269 C C . LYS B 2 335 ? 139.881 111.836 166.530 1.00 236.66 366 LYS B C 1
ATOM 4270 O O . LYS B 2 335 ? 138.879 112.174 167.172 1.00 236.66 366 LYS B O 1
ATOM 4276 N N . ARG B 2 336 ? 141.107 112.256 166.854 1.00 235.75 367 ARG B N 1
ATOM 4277 C CA . ARG B 2 336 ? 141.340 112.910 168.139 1.00 235.75 367 ARG B CA 1
ATOM 4278 C C . ARG B 2 336 ? 140.608 114.245 168.241 1.00 235.75 367 ARG B C 1
ATOM 4279 O O . ARG B 2 336 ? 140.046 114.565 169.293 1.00 235.75 367 ARG B O 1
ATOM 4287 N N . ILE B 2 337 ? 140.597 115.034 167.164 1.00 237.00 368 ILE B N 1
ATOM 4288 C CA . ILE B 2 337 ? 139.929 116.334 167.209 1.00 237.00 368 ILE B CA 1
ATOM 4289 C C . ILE B 2 337 ? 138.428 116.157 167.403 1.00 237.00 368 ILE B C 1
ATOM 4290 O O . ILE B 2 337 ? 137.806 116.835 168.231 1.00 237.00 368 ILE B O 1
ATOM 4295 N N . ALA B 2 338 ? 137.824 115.244 166.640 1.00 235.08 369 ALA B N 1
ATOM 4296 C CA . ALA B 2 338 ? 136.391 115.006 166.778 1.00 235.08 369 ALA B CA 1
ATOM 4297 C C . ALA B 2 338 ? 136.052 114.506 168.175 1.00 235.08 369 ALA B C 1
ATOM 4298 O O . ALA B 2 338 ? 135.074 114.957 168.785 1.00 235.08 369 ALA B O 1
ATOM 4300 N N . ASP B 2 339 ? 136.859 113.582 168.703 1.00 240.39 370 ASP B N 1
ATOM 4301 C CA . ASP B 2 339 ? 136.615 113.067 170.045 1.00 240.39 370 ASP B CA 1
ATOM 4302 C C . ASP B 2 339 ? 136.721 114.172 171.086 1.00 240.39 370 ASP B C 1
ATOM 4303 O O . ASP B 2 339 ? 135.886 114.262 171.992 1.00 240.39 370 ASP B O 1
ATOM 4308 N N . ALA B 2 340 ? 137.738 115.030 170.967 1.00 236.22 371 ALA B N 1
ATOM 4309 C CA . ALA B 2 340 ? 137.874 116.150 171.890 1.00 236.22 371 ALA B CA 1
ATOM 4310 C C . ALA B 2 340 ? 136.672 117.079 171.804 1.00 236.22 371 ALA B C 1
ATOM 4311 O O . ALA B 2 340 ? 136.199 117.595 172.824 1.00 236.22 371 ALA B O 1
ATOM 4313 N N . TYR B 2 341 ? 136.162 117.304 170.592 1.00 234.06 372 TYR B N 1
ATOM 4314 C CA . TYR B 2 341 ? 134.995 118.163 170.434 1.00 234.06 372 TYR B CA 1
ATOM 4315 C C . TYR B 2 341 ? 133.755 117.545 171.067 1.00 234.06 372 TYR B C 1
ATOM 4316 O O . TYR B 2 341 ? 132.904 118.266 171.600 1.00 234.06 372 TYR B O 1
ATOM 4325 N N . LEU B 2 342 ? 133.630 116.215 171.008 1.00 236.44 373 LEU B N 1
ATOM 4326 C CA . LEU B 2 342 ? 132.399 115.565 171.456 1.00 236.44 373 LEU B CA 1
ATOM 4327 C C . LEU B 2 342 ? 132.064 115.904 172.905 1.00 236.44 373 LEU B C 1
ATOM 4328 O O . LEU B 2 342 ? 130.948 116.342 173.208 1.00 236.44 373 LEU B O 1
ATOM 4333 N N . GLU B 2 343 ? 133.016 115.714 173.817 1.00 243.50 374 GLU B N 1
ATOM 4334 C CA . GLU B 2 343 ? 132.740 115.967 175.227 1.00 243.50 374 GLU B CA 1
ATOM 4335 C C . GLU B 2 343 ? 132.842 117.439 175.601 1.00 243.50 374 GLU B C 1
ATOM 4336 O O . GLU B 2 343 ? 132.153 117.880 176.528 1.00 243.50 374 GLU B O 1
ATOM 4342 N N . ALA B 2 344 ? 133.682 118.205 174.910 1.00 243.31 375 ALA B N 1
ATOM 4343 C CA . ALA B 2 344 ? 133.871 119.607 175.256 1.00 243.31 375 ALA B CA 1
ATOM 4344 C C . ALA B 2 344 ? 132.597 120.404 175.007 1.00 243.31 375 ALA B C 1
ATOM 4345 O O . ALA B 2 344 ? 131.918 120.223 173.992 1.00 243.31 375 ALA B O 1
ATOM 4347 N N . ASP B 2 345 ? 132.270 121.287 175.947 1.00 249.42 376 ASP B N 1
ATOM 4348 C CA . ASP B 2 345 ? 131.127 122.177 175.794 1.00 249.42 376 ASP B CA 1
ATOM 4349 C C . ASP B 2 345 ? 131.524 123.343 174.897 1.00 249.42 376 ASP B C 1
ATOM 4350 O O . ASP B 2 345 ? 132.471 124.076 175.203 1.00 249.42 376 ASP B O 1
ATOM 4355 N N . ILE B 2 346 ? 130.802 123.513 173.793 1.00 246.27 377 ILE B N 1
ATOM 4356 C CA . ILE B 2 346 ? 131.133 124.511 172.791 1.00 246.27 377 ILE B CA 1
ATOM 4357 C C . ILE B 2 346 ? 130.078 125.608 172.710 1.00 246.27 377 ILE B C 1
ATOM 4358 O O . ILE B 2 346 ? 130.406 126.764 172.433 1.00 246.27 377 ILE B O 1
ATOM 4363 N N . LEU B 2 347 ? 128.814 125.273 172.949 1.00 249.09 378 LEU B N 1
ATOM 4364 C CA . LEU B 2 347 ? 127.705 126.209 172.783 1.00 249.09 378 LEU B CA 1
ATOM 4365 C C . LEU B 2 347 ? 126.962 126.334 174.110 1.00 249.09 378 LEU B C 1
ATOM 4366 O O . LEU B 2 347 ? 126.194 125.443 174.487 1.00 249.09 378 LEU B O 1
ATOM 4371 N N . ARG B 2 348 ? 127.202 127.433 174.819 1.00 244.40 379 ARG B N 1
ATOM 4372 C CA . ARG B 2 348 ? 126.369 127.793 175.953 1.00 244.40 379 ARG B CA 1
ATOM 4373 C C . ARG B 2 348 ? 125.109 128.489 175.446 1.00 244.40 379 ARG B C 1
ATOM 4374 O O . ARG B 2 348 ? 125.052 128.962 174.310 1.00 244.40 379 ARG B O 1
ATOM 4382 N N . SER B 2 349 ? 124.083 128.541 176.291 1.00 244.08 380 SER B N 1
ATOM 4383 C CA . SER B 2 349 ? 122.821 129.173 175.919 1.00 244.08 380 SER B CA 1
ATOM 4384 C C . SER B 2 349 ? 122.377 130.117 177.025 1.00 244.08 380 SER B C 1
ATOM 4385 O O . SER B 2 349 ? 121.949 129.669 178.094 1.00 244.08 380 SER B O 1
ATOM 4388 N N . THR B 2 350 ? 122.477 131.417 176.770 1.00 247.79 381 THR B N 1
ATOM 4389 C CA . THR B 2 350 ? 121.785 132.379 177.607 1.00 247.79 381 THR B CA 1
ATOM 4390 C C . THR B 2 350 ? 120.308 132.410 177.222 1.00 247.79 381 THR B C 1
ATOM 4391 O O . THR B 2 350 ? 119.899 131.884 176.182 1.00 247.79 381 THR B O 1
ATOM 4395 N N . ARG B 2 351 ? 119.494 133.028 178.081 0.00 243.92 382 ARG B N 1
ATOM 4396 C CA . ARG B 2 351 ? 118.054 133.028 177.844 0.00 243.92 382 ARG B CA 1
ATOM 4397 C C . ARG B 2 351 ? 117.700 133.748 176.549 0.00 243.92 382 ARG B C 1
ATOM 4398 O O . ARG B 2 351 ? 116.647 133.482 175.957 0.00 243.92 382 ARG B O 1
ATOM 4406 N N . ASP B 2 352 ? 118.567 134.650 176.086 0.00 240.53 383 ASP B N 1
ATOM 4407 C CA . ASP B 2 352 ? 118.309 1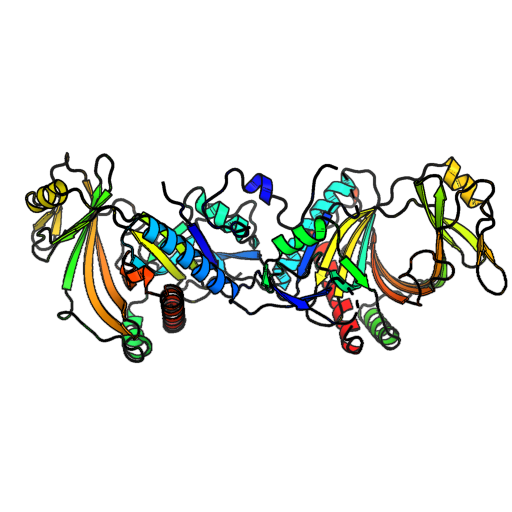35.348 174.831 0.00 240.53 383 ASP B CA 1
ATOM 4408 C C . ASP B 2 352 ? 118.610 134.456 173.632 0.00 240.53 383 ASP B C 1
ATOM 4409 O O . ASP B 2 352 ? 117.728 134.188 172.808 0.00 240.53 383 ASP B O 1
ATOM 4414 N N . SER B 2 353 ? 119.848 133.982 173.519 1.00 233.63 384 SER B N 1
ATOM 4415 C CA . SER B 2 353 ? 120.266 133.185 172.371 1.00 233.63 384 SER B CA 1
ATOM 4416 C C . SER B 2 353 ? 121.471 132.342 172.775 1.00 233.63 384 SER B C 1
ATOM 4417 O O . SER B 2 353 ? 121.799 132.219 173.960 1.00 233.63 384 SER B O 1
ATOM 4420 N N . VAL B 2 354 ? 122.127 131.748 171.780 1.00 234.15 385 VAL B N 1
ATOM 4421 C CA . VAL B 2 354 ? 123.297 130.906 172.003 1.00 234.15 385 VAL B CA 1
ATOM 4422 C C . VAL B 2 354 ? 124.536 131.778 172.151 1.00 234.15 385 VAL B C 1
ATOM 4423 O O . VAL B 2 354 ? 124.500 132.983 171.877 1.00 234.15 385 VAL B O 1
ATOM 4427 N N . GLN B 2 355 ? 125.635 131.177 172.600 1.00 234.32 386 GLN B N 1
ATOM 4428 C CA . GLN B 2 355 ? 126.879 131.893 172.839 1.00 234.32 386 GLN B CA 1
ATOM 4429 C C . GLN B 2 355 ? 128.013 130.876 172.846 1.00 234.32 386 GLN B C 1
ATOM 4430 O O . GLN B 2 355 ? 127.799 129.685 173.087 1.00 234.32 386 GLN B O 1
ATOM 4436 N N . SER B 2 356 ? 129.222 131.358 172.576 1.00 229.90 387 SER B N 1
ATOM 4437 C CA . SER B 2 356 ? 130.389 130.502 172.408 1.00 229.90 387 SER B CA 1
ATOM 4438 C C . SER B 2 356 ? 131.144 130.356 173.723 1.00 229.90 387 SER B C 1
ATOM 4439 O O . SER B 2 356 ? 131.450 131.352 174.386 1.00 229.90 387 SER B O 1
ATOM 4442 N N . VAL B 2 357 ? 131.448 129.112 174.089 1.00 232.98 388 VAL B N 1
ATOM 4443 C CA . VAL B 2 357 ? 132.297 128.817 175.238 1.00 232.98 388 VAL B CA 1
ATOM 4444 C C . VAL B 2 357 ? 133.393 127.860 174.790 1.00 232.98 388 VAL B C 1
ATOM 4445 O O . VAL B 2 357 ? 133.983 127.141 175.605 1.00 232.98 388 VAL B O 1
ATOM 4449 N N . LEU B 2 358 ? 133.666 127.850 173.489 1.00 239.44 389 LEU B N 1
ATOM 4450 C CA . LEU B 2 358 ? 134.615 126.937 172.869 1.00 239.44 389 LEU B CA 1
ATOM 4451 C C . LEU B 2 358 ? 135.962 127.585 172.573 1.00 239.44 389 LEU B C 1
ATOM 4452 O O . LEU B 2 358 ? 136.805 126.965 171.917 1.00 239.44 389 LEU B O 1
ATOM 4457 N N . SER B 2 359 ? 136.184 128.808 173.049 1.00 243.44 390 SER B N 1
ATOM 4458 C CA . SER B 2 359 ? 137.393 129.549 172.688 1.00 243.44 390 SER B CA 1
ATOM 4459 C C . SER B 2 359 ? 138.701 128.860 173.073 1.00 243.44 390 SER B C 1
ATOM 4460 O O . SER B 2 359 ? 139.617 128.834 172.233 1.00 243.44 390 SER B O 1
ATOM 4463 N N . PRO B 2 360 ? 138.874 128.304 174.285 1.00 240.75 391 PRO B N 1
ATOM 4464 C CA . PRO B 2 360 ? 140.242 127.962 174.727 1.00 240.75 391 PRO B CA 1
ATOM 4465 C C . PRO B 2 360 ? 140.991 127.001 173.816 1.00 240.75 391 PRO B C 1
ATOM 4466 O O . PRO B 2 360 ? 142.201 127.168 173.623 1.00 240.75 391 PRO B O 1
ATOM 4470 N N . GLU B 2 361 ? 140.318 126.001 173.245 1.00 237.20 392 GLU B N 1
ATOM 4471 C CA . GLU B 2 361 ? 140.997 124.990 172.441 1.00 237.20 392 GLU B CA 1
ATOM 4472 C C . GLU B 2 361 ? 140.391 124.840 171.050 1.00 237.20 392 GLU B C 1
ATOM 4473 O O . GLU B 2 361 ? 140.640 123.836 170.375 1.00 237.20 392 GLU B O 1
ATOM 4479 N N . LEU B 2 362 ? 139.601 125.813 170.605 1.00 233.25 393 LEU B N 1
ATOM 4480 C CA . LEU B 2 362 ? 139.021 125.783 169.271 1.00 233.25 393 LEU B CA 1
ATOM 4481 C C . LEU B 2 362 ? 139.133 127.160 168.637 1.00 233.25 393 LEU B C 1
ATOM 4482 O O . LEU B 2 362 ? 139.254 128.177 169.324 1.00 233.25 393 LEU B O 1
ATOM 4487 N N . GLY B 2 363 ? 139.013 127.167 167.325 1.00 230.08 394 GLY B N 1
ATOM 4488 C CA . GLY B 2 363 ? 138.970 128.484 166.687 1.00 230.08 394 GLY B CA 1
ATOM 4489 C C . GLY B 2 363 ? 137.608 129.096 166.917 1.00 230.08 394 GLY B C 1
ATOM 4490 O O . GLY B 2 363 ? 136.723 128.419 167.391 1.00 230.08 394 GLY B O 1
ATOM 4491 N N . ASP B 2 364 ? 137.410 130.324 166.499 1.00 228.73 395 ASP B N 1
ATOM 4492 C CA . ASP B 2 364 ? 136.140 130.978 166.864 1.00 228.73 395 ASP B CA 1
ATOM 4493 C C . ASP B 2 364 ? 134.979 130.362 166.095 1.00 228.73 395 ASP B C 1
ATOM 4494 O O . ASP B 2 364 ? 135.193 129.798 165.015 1.00 228.73 395 ASP B O 1
ATOM 4499 N N . VAL B 2 365 ? 133.795 130.469 166.659 1.00 226.96 396 VAL B N 1
ATOM 4500 C CA . VAL B 2 365 ? 132.571 130.072 165.977 1.00 226.96 396 VAL B CA 1
ATOM 4501 C C . VAL B 2 365 ? 132.210 131.129 164.943 1.00 226.96 396 VAL B C 1
ATOM 4502 O O . VAL B 2 365 ? 132.342 132.337 165.184 1.00 226.96 396 VAL B O 1
ATOM 4506 N N . VAL B 2 366 ? 131.732 130.675 163.800 1.00 224.14 397 VAL B N 1
ATOM 4507 C CA . VAL B 2 366 ? 131.414 131.616 162.703 1.00 224.14 397 VAL B CA 1
ATOM 4508 C C . VAL B 2 366 ? 129.911 131.572 162.442 1.00 224.14 397 VAL B C 1
ATOM 4509 O O . VAL B 2 366 ? 129.307 132.634 162.285 1.00 224.14 397 VAL B O 1
ATOM 4513 N N . TYR B 2 367 ? 129.313 130.399 162.441 1.00 217.41 398 TYR B N 1
ATOM 4514 C CA . TYR B 2 367 ? 127.913 130.294 162.069 1.00 217.41 398 TYR B CA 1
ATOM 4515 C C . TYR B 2 367 ? 127.173 129.516 163.144 1.00 217.41 398 TYR B C 1
ATOM 4516 O O . TYR B 2 367 ? 127.750 128.666 163.826 1.00 217.41 398 TYR B O 1
ATOM 4525 N N . CYS B 2 368 ? 125.891 129.831 163.294 1.00 217.27 399 CYS B N 1
ATOM 4526 C CA . CYS B 2 368 ? 125.001 129.111 164.188 1.00 217.27 399 CYS B CA 1
ATOM 4527 C C . CYS B 2 368 ? 123.666 128.943 163.482 1.00 217.27 399 CYS B C 1
ATOM 4528 O O . CYS B 2 368 ? 123.421 129.543 162.433 1.00 217.27 399 CYS B O 1
ATOM 4531 N N . CYS B 2 369 ? 122.805 128.108 164.057 1.00 217.10 400 CYS B N 1
ATOM 4532 C CA . CYS B 2 369 ? 121.475 127.885 163.504 1.00 217.10 400 CYS B CA 1
ATOM 4533 C C . CYS B 2 369 ? 120.679 127.023 164.467 1.00 217.10 400 CYS B C 1
ATOM 4534 O O . CYS B 2 369 ? 121.242 126.262 165.258 1.00 217.10 400 CYS B O 1
ATOM 4537 N N . GLU B 2 370 ? 119.358 127.154 164.387 1.00 214.27 401 GLU B N 1
ATOM 4538 C CA . GLU B 2 370 ? 118.439 126.242 165.052 1.00 214.27 401 GLU B CA 1
ATOM 4539 C C . GLU B 2 370 ? 117.523 125.635 164.002 1.00 214.27 401 GLU B C 1
ATOM 4540 O O . GLU B 2 370 ? 117.003 126.347 163.141 1.00 214.27 401 GLU B O 1
ATOM 4546 N N . ARG B 2 371 ? 117.326 124.322 164.075 1.00 205.73 402 ARG B N 1
ATOM 4547 C CA . ARG B 2 371 ? 116.599 123.591 163.045 1.00 205.73 402 ARG B CA 1
ATOM 4548 C C . ARG B 2 371 ? 115.434 122.843 163.669 1.00 205.73 402 ARG B C 1
ATOM 4549 O O . ARG B 2 371 ? 115.631 122.036 164.583 1.00 205.73 402 ARG B O 1
ATOM 4557 N N . VAL B 2 372 ? 114.230 123.104 163.174 1.00 194.37 403 VAL B N 1
ATOM 4558 C CA . VAL B 2 372 ? 113.085 122.233 163.407 1.00 194.37 403 VAL B CA 1
ATOM 4559 C C . VAL B 2 372 ? 113.016 121.289 162.215 1.00 194.37 403 VAL B C 1
ATOM 4560 O O . VAL B 2 372 ? 112.779 121.722 161.085 1.00 194.37 403 VAL B O 1
ATOM 4564 N N . VAL B 2 373 ? 113.235 120.000 162.462 1.00 186.83 404 VAL B N 1
ATOM 4565 C CA . VAL B 2 373 ? 113.422 119.011 161.407 1.00 186.83 404 VAL B CA 1
ATOM 4566 C C . VAL B 2 373 ? 112.272 118.017 161.455 1.00 186.83 404 VAL B C 1
ATOM 4567 O O . VAL B 2 373 ? 111.890 117.546 162.533 1.00 186.83 404 VAL B O 1
ATOM 4571 N N . ARG B 2 374 ? 111.720 117.705 160.285 1.00 182.03 405 ARG B N 1
ATOM 4572 C CA . ARG B 2 374 ? 110.602 116.772 160.165 1.00 182.03 405 ARG B CA 1
ATOM 4573 C C . ARG B 2 374 ? 110.876 115.880 158.961 1.00 182.03 405 ARG B C 1
ATOM 4574 O O . ARG B 2 374 ? 110.878 116.357 157.824 1.00 182.03 405 ARG B O 1
ATOM 4582 N N . LYS B 2 375 ? 111.119 114.595 159.205 1.00 174.80 406 LYS B N 1
ATOM 4583 C CA . LYS B 2 375 ? 111.589 113.678 158.174 1.00 174.80 406 LYS B CA 1
ATOM 4584 C C . LYS B 2 375 ? 110.537 112.619 157.874 1.00 174.80 406 LYS B C 1
ATOM 4585 O O . LYS B 2 375 ? 110.079 111.917 158.780 1.00 174.80 406 LYS B O 1
ATOM 4591 N N . TRP B 2 376 ? 110.173 112.504 156.601 1.00 177.18 407 TRP B N 1
ATOM 4592 C CA . TRP B 2 376 ? 109.297 111.45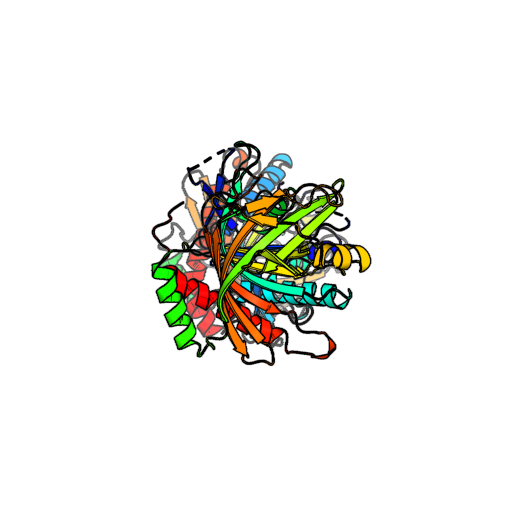0 156.102 1.00 177.18 407 TRP B CA 1
ATOM 4593 C C . TRP B 2 376 ? 110.122 110.508 155.236 1.00 177.18 407 TRP B C 1
ATOM 4594 O O . TRP B 2 376 ? 110.588 110.906 154.170 1.00 177.18 407 TRP B O 1
ATOM 4605 N N . ALA B 2 377 ? 110.294 109.267 155.674 1.00 175.88 408 ALA B N 1
ATOM 4606 C CA . ALA B 2 377 ? 111.136 108.328 154.947 1.00 175.88 408 ALA B CA 1
ATOM 4607 C C . ALA B 2 377 ? 110.295 107.247 154.282 1.00 175.88 408 ALA B C 1
ATOM 4608 O O . ALA B 2 377 ? 109.195 106.925 154.738 1.00 175.88 408 ALA B O 1
ATOM 4610 N N . LYS B 2 378 ? 110.817 106.703 153.184 1.00 171.17 409 LYS B N 1
ATOM 4611 C CA . LYS B 2 378 ? 110.197 105.543 152.556 1.00 171.17 409 LYS B CA 1
ATOM 4612 C C . LYS B 2 378 ? 111.218 104.830 151.684 1.00 171.17 409 LYS B C 1
ATOM 4613 O O . LYS B 2 378 ? 112.216 105.412 151.253 1.00 171.17 409 LYS B O 1
ATOM 4619 N N . LYS B 2 379 ? 110.932 103.562 151.406 1.00 177.17 410 LYS B N 1
ATOM 4620 C CA . LYS B 2 379 ? 111.714 102.781 150.461 1.00 177.17 410 LYS B CA 1
ATOM 4621 C C . LYS B 2 379 ? 111.131 102.965 149.067 1.00 177.17 410 LYS B C 1
ATOM 4622 O O . LYS B 2 379 ? 109.921 102.813 148.869 1.00 177.17 410 LYS B O 1
ATOM 4628 N N . THR B 2 380 ? 111.988 103.294 148.108 1.00 181.02 411 THR B N 1
ATOM 4629 C CA . THR B 2 380 ? 111.540 103.571 146.751 1.00 181.02 411 THR B CA 1
ATOM 4630 C C . THR B 2 380 ? 111.186 102.259 146.053 1.00 181.02 411 THR B C 1
ATOM 4631 O O . THR B 2 380 ? 111.167 101.183 146.656 1.00 181.02 411 THR B O 1
ATOM 4635 N N . ALA B 2 381 ? 110.886 102.349 144.756 1.00 178.63 412 ALA B N 1
ATOM 4636 C CA . ALA B 2 381 ? 110.607 101.147 143.979 1.00 178.63 412 ALA B CA 1
ATOM 4637 C C . ALA B 2 381 ? 111.811 100.216 143.962 1.00 178.63 412 ALA B C 1
ATOM 4638 O O . ALA B 2 381 ? 111.665 98.997 144.106 1.00 178.63 412 ALA B O 1
ATOM 4640 N N . THR B 2 382 ? 113.006 100.771 143.785 1.00 180.65 413 THR B N 1
ATOM 4641 C CA . THR B 2 382 ? 114.227 99.995 143.912 1.00 180.65 413 THR B CA 1
ATOM 4642 C C . THR B 2 382 ? 114.597 99.856 145.388 1.00 180.65 413 THR B C 1
ATOM 4643 O O . THR B 2 382 ? 113.863 100.278 146.285 1.00 180.65 413 THR B O 1
ATOM 4647 N N . GLY B 2 383 ? 115.756 99.257 145.645 1.00 182.32 414 GLY B N 1
ATOM 4648 C CA . GLY B 2 383 ? 116.211 99.064 147.007 1.00 182.32 414 GLY B CA 1
ATOM 4649 C C . GLY B 2 383 ? 116.976 100.250 147.558 1.00 182.32 414 GLY B C 1
ATOM 4650 O O . GLY B 2 383 ? 118.139 100.117 147.950 1.00 182.32 414 GLY B O 1
ATOM 4651 N N . VAL B 2 384 ? 116.335 101.417 147.591 1.00 175.02 415 VAL B N 1
ATOM 4652 C CA . VAL B 2 384 ? 116.946 102.643 148.091 1.00 175.02 415 VAL B CA 1
ATOM 4653 C C . VAL B 2 384 ? 115.971 103.324 149.040 1.00 175.02 415 VAL B C 1
ATOM 4654 O O . VAL B 2 384 ? 114.763 103.365 148.783 1.00 175.02 415 VAL B O 1
ATOM 4658 N N . THR B 2 385 ? 116.496 103.852 150.142 1.00 168.44 416 THR B N 1
ATOM 4659 C CA . THR B 2 385 ? 115.706 104.593 151.115 1.00 168.44 416 THR B CA 1
ATOM 4660 C C . THR B 2 385 ? 115.843 106.085 150.846 1.00 168.44 416 THR B C 1
ATOM 4661 O O . THR B 2 385 ? 116.960 106.599 150.729 1.00 168.44 416 THR B O 1
ATOM 4665 N N . LEU B 2 386 ? 114.710 106.776 150.753 1.00 168.31 417 LEU B N 1
ATOM 4666 C CA . LEU B 2 386 ? 114.675 108.208 150.513 1.00 168.31 417 LEU B CA 1
ATOM 4667 C C . LEU B 2 386 ? 113.964 108.900 151.667 1.00 168.31 417 LEU B C 1
ATOM 4668 O O . LEU B 2 386 ? 113.116 108.307 152.343 1.00 168.31 417 LEU B O 1
ATOM 4673 N N . GLN B 2 387 ? 114.326 110.162 151.893 1.00 162.61 418 GLN B N 1
ATOM 4674 C CA . GLN B 2 387 ? 113.785 110.950 152.986 1.00 162.61 418 GLN B CA 1
ATOM 4675 C C . GLN B 2 387 ? 113.321 112.303 152.470 1.00 162.61 418 GLN B C 1
ATOM 4676 O O . GLN B 2 387 ? 113.863 112.839 151.503 1.00 162.61 418 GLN B O 1
ATOM 4682 N N . LEU B 2 388 ? 112.304 112.841 153.131 1.00 165.63 419 LEU B N 1
ATOM 4683 C CA . LEU B 2 388 ? 111.762 114.168 152.873 1.00 165.63 419 LEU B CA 1
ATOM 4684 C C . LEU B 2 388 ? 111.999 114.980 154.136 1.00 165.63 419 LEU B C 1
ATOM 4685 O O . LEU B 2 388 ? 111.355 114.737 155.162 1.00 165.63 419 LEU B O 1
ATOM 4690 N N . VAL B 2 389 ? 112.936 115.915 154.065 1.00 172.41 420 VAL B N 1
ATOM 4691 C CA . VAL B 2 389 ? 113.350 116.710 155.211 1.00 172.41 420 VAL B CA 1
ATOM 4692 C C . VAL B 2 389 ? 112.702 118.081 155.107 1.00 172.41 420 VAL B C 1
ATOM 4693 O O . VAL B 2 389 ? 112.906 118.805 154.123 1.00 172.41 420 VAL B O 1
ATOM 4697 N N . GLU B 2 390 ? 111.909 118.427 156.116 1.00 183.03 421 GLU B N 1
ATOM 4698 C CA . GLU B 2 390 ? 111.356 119.762 156.282 1.00 183.03 421 GLU B CA 1
ATOM 4699 C C . GLU B 2 390 ? 112.163 120.445 157.376 1.00 183.03 421 GLU B C 1
ATOM 4700 O O . GLU B 2 390 ? 112.172 119.988 158.524 1.00 183.03 421 GLU B O 1
ATOM 4706 N N . THR B 2 391 ? 112.852 121.523 157.017 1.00 190.72 422 THR B N 1
ATOM 4707 C CA . THR B 2 391 ? 113.762 122.217 157.920 1.00 190.72 422 THR B CA 1
ATOM 4708 C C . THR B 2 391 ? 113.299 123.658 158.078 1.00 190.72 422 THR B C 1
ATOM 4709 O O . THR B 2 391 ? 113.353 124.440 157.124 1.00 190.72 422 THR B O 1
ATOM 4713 N N . LYS B 2 392 ? 112.833 123.999 159.274 1.00 195.66 423 LYS B N 1
ATOM 4714 C CA . LYS B 2 392 ? 112.581 125.388 159.646 1.00 195.66 423 LYS B CA 1
ATOM 4715 C C . LYS B 2 392 ? 113.816 125.870 160.393 1.00 195.66 423 LYS B C 1
ATOM 4716 O O . LYS B 2 392 ? 114.046 125.488 161.541 1.00 195.66 423 LYS B O 1
ATOM 4722 N N . ARG B 2 393 ? 114.632 126.686 159.735 1.00 197.55 424 ARG B N 1
ATOM 4723 C CA . ARG B 2 393 ? 115.914 127.099 160.280 1.00 197.55 424 ARG B CA 1
ATOM 4724 C C . ARG B 2 393 ? 115.873 128.569 160.674 1.00 197.55 424 ARG B C 1
ATOM 4725 O O . ARG B 2 393 ? 115.406 129.418 159.904 1.00 197.55 424 ARG B O 1
ATOM 4733 N N . THR B 2 394 ? 116.346 128.852 161.884 1.00 207.95 425 THR B N 1
ATOM 4734 C CA . THR B 2 394 ? 116.492 130.202 162.407 1.00 207.95 425 THR B CA 1
ATOM 4735 C C . THR B 2 394 ? 117.980 130.501 162.527 1.00 207.95 425 THR B C 1
ATOM 4736 O O . THR B 2 394 ? 118.705 129.743 163.195 1.00 207.95 425 THR B O 1
ATOM 4740 N N . PRO B 2 395 ? 118.474 131.565 161.890 1.00 208.34 426 PRO B N 1
ATOM 4741 C CA . PRO B 2 395 ? 119.932 131.763 161.801 1.00 208.34 426 PRO B CA 1
ATOM 4742 C C . PRO B 2 395 ? 120.640 131.901 163.139 1.00 208.34 426 PRO B C 1
ATOM 4743 O O . PRO B 2 395 ? 121.777 131.434 163.270 1.00 208.34 426 PRO B O 1
ATOM 4747 N N . LEU B 2 396 ? 120.014 132.530 164.131 1.00 206.36 427 LEU B N 1
ATOM 4748 C CA . LEU B 2 396 ? 120.646 132.788 165.437 1.00 206.36 427 LEU B CA 1
ATOM 4749 C C . LEU B 2 396 ? 121.929 133.576 165.172 1.00 206.36 427 LEU B C 1
ATOM 4750 O O . LEU B 2 396 ? 121.890 134.553 164.408 1.00 206.36 427 LEU B O 1
ATOM 4755 N N . ILE B 2 397 ? 123.067 133.202 165.759 1.00 210.19 428 ILE B N 1
ATOM 4756 C CA . ILE B 2 397 ? 124.307 133.934 165.525 1.00 210.19 428 ILE B CA 1
ATOM 4757 C C . ILE B 2 397 ? 124.806 133.662 164.114 1.00 210.19 428 ILE B C 1
ATOM 4758 O O . ILE B 2 397 ? 124.917 132.506 163.687 1.00 210.19 428 ILE B O 1
ATOM 4763 N N . ILE B 2 398 ? 125.114 134.734 163.382 1.00 217.87 429 ILE B N 1
ATOM 4764 C CA . ILE B 2 398 ? 125.652 134.642 162.032 1.00 217.87 429 ILE B CA 1
ATOM 4765 C C . ILE B 2 398 ? 126.757 135.675 161.866 1.00 217.87 429 ILE B C 1
ATOM 4766 O O . ILE B 2 398 ? 126.892 136.612 162.656 1.00 217.87 429 ILE B O 1
ATOM 4771 N N . THR B 2 399 ? 127.557 135.486 160.817 1.00 226.50 430 THR B N 1
ATOM 4772 C CA . THR B 2 399 ? 128.535 136.477 160.398 1.00 226.50 430 THR B CA 1
ATOM 4773 C C . THR B 2 399 ? 128.395 136.882 158.940 1.00 226.50 430 THR B C 1
ATOM 4774 O O . THR B 2 399 ? 128.992 137.888 158.541 1.00 226.50 430 THR B O 1
ATOM 4778 N N . LYS B 2 400 ? 127.637 136.142 158.138 1.00 230.40 431 LYS B N 1
ATOM 4779 C CA . LYS B 2 400 ? 127.393 136.484 156.745 1.00 230.40 431 LYS B CA 1
ATOM 4780 C C . LYS B 2 400 ? 126.181 137.399 156.649 1.00 230.40 431 LYS B C 1
ATOM 4781 O O . LYS B 2 400 ? 125.177 137.195 157.338 1.00 230.40 431 LYS B O 1
ATOM 4787 N N . ALA B 2 401 ? 126.280 138.410 155.784 1.00 233.69 432 ALA B N 1
ATOM 4788 C CA . ALA B 2 401 ? 125.266 139.454 155.708 1.00 233.69 432 ALA B CA 1
ATOM 4789 C C . ALA B 2 401 ? 123.955 138.983 155.093 1.00 233.69 432 ALA B C 1
ATOM 4790 O O . ALA B 2 401 ? 122.973 139.731 155.140 1.00 233.69 432 ALA B O 1
ATOM 4792 N N . GLY B 2 402 ? 123.908 137.787 154.514 1.00 232.29 433 GLY B N 1
ATOM 4793 C CA . GLY B 2 402 ? 122.697 137.329 153.862 1.00 232.29 433 GLY B CA 1
ATOM 4794 C C . GLY B 2 402 ? 121.985 136.190 154.563 1.00 232.29 433 GLY B C 1
ATOM 4795 O O . GLY B 2 402 ? 120.901 135.778 154.140 1.00 232.29 433 GLY B O 1
ATOM 4796 N N . ASP B 2 403 ? 122.579 135.672 155.639 1.00 232.15 434 ASP B N 1
ATOM 4797 C CA . ASP B 2 403 ? 122.035 134.483 156.286 1.00 232.15 434 ASP B CA 1
ATOM 4798 C C . ASP B 2 403 ? 120.795 134.775 157.123 1.00 232.15 434 ASP B C 1
ATOM 4799 O O . ASP B 2 403 ? 119.997 133.863 157.365 1.00 232.15 434 ASP B O 1
ATOM 4804 N N . GLU B 2 404 ? 120.611 136.018 157.566 1.00 229.58 435 GLU B N 1
ATOM 4805 C CA . GLU B 2 404 ? 119.553 136.318 158.523 1.00 229.58 435 GLU B CA 1
ATOM 4806 C C . GLU B 2 404 ? 118.176 136.060 157.922 1.00 229.58 435 GLU B C 1
ATOM 4807 O O . GLU B 2 404 ? 117.978 136.121 156.706 1.00 229.58 435 GLU B O 1
ATOM 4813 N N . GLY B 2 405 ? 117.220 135.760 158.798 1.00 212.85 436 GLY B N 1
ATOM 4814 C CA . GLY B 2 405 ? 115.867 135.454 158.380 1.00 212.85 436 GLY B CA 1
ATOM 4815 C C . GLY B 2 405 ? 115.536 133.982 158.503 1.00 212.85 436 GLY B C 1
ATOM 4816 O O . GLY B 2 405 ? 116.305 133.129 158.052 1.00 212.85 436 GLY B O 1
ATOM 4817 N N . GLU B 2 406 ? 114.399 133.670 159.120 1.00 201.05 437 GLU B N 1
ATOM 4818 C CA . GLU B 2 406 ? 113.973 132.283 159.247 1.00 201.05 437 GLU B CA 1
ATOM 4819 C C . GLU B 2 406 ? 113.581 131.733 157.883 1.00 201.05 437 GLU B C 1
ATOM 4820 O O . GLU B 2 406 ? 112.794 132.348 157.157 1.00 201.05 437 GLU B O 1
ATOM 4826 N N . ARG B 2 407 ? 114.126 130.570 157.533 1.00 189.16 438 ARG B N 1
ATOM 4827 C CA . ARG B 2 407 ? 113.900 129.964 156.228 1.00 189.16 438 ARG B CA 1
ATOM 4828 C C . ARG B 2 407 ? 113.291 128.581 156.402 1.00 189.16 438 ARG B C 1
ATOM 4829 O O . ARG B 2 407 ? 113.762 127.789 157.222 1.00 189.16 438 ARG B O 1
ATOM 4837 N N . LEU B 2 408 ? 112.252 128.292 155.628 1.00 182.52 439 LEU B N 1
ATOM 4838 C CA . LEU B 2 408 ? 111.633 126.973 155.607 1.00 182.52 439 LEU B CA 1
ATOM 4839 C C . LEU B 2 408 ? 112.026 126.285 154.307 1.00 182.52 439 LEU B C 1
ATOM 4840 O O . LEU B 2 408 ? 111.859 126.857 153.225 1.00 182.52 439 LEU B O 1
ATOM 4845 N N . GLU B 2 409 ? 112.556 125.071 154.415 1.00 184.91 440 GLU B N 1
ATOM 4846 C CA . GLU B 2 409 ? 113.065 124.333 153.269 1.00 184.91 440 GLU B CA 1
ATOM 4847 C C . GLU B 2 409 ? 112.466 122.936 153.234 1.00 184.91 440 GLU B C 1
ATOM 4848 O O . GLU B 2 409 ? 112.313 122.287 154.273 1.00 184.91 440 GLU B O 1
ATOM 4854 N N . TYR B 2 410 ? 112.129 122.482 152.033 1.00 174.77 441 TYR B N 1
ATOM 4855 C CA . TYR B 2 410 ? 111.682 121.118 151.792 1.00 174.77 441 TYR B CA 1
ATOM 4856 C C . TYR B 2 410 ? 112.664 120.450 150.843 1.00 174.77 441 TYR B C 1
ATOM 4857 O O . TYR B 2 410 ? 112.924 120.968 149.752 1.00 174.77 441 TYR B O 1
ATOM 4866 N N . GLU B 2 411 ? 113.211 119.309 151.254 1.00 169.41 442 GLU B N 1
ATOM 4867 C CA . GLU B 2 411 ? 114.246 118.656 150.468 1.00 169.41 442 GLU B CA 1
ATOM 4868 C C . GLU B 2 411 ? 114.000 117.158 150.399 1.00 169.41 442 GLU B C 1
ATOM 4869 O O . GLU B 2 411 ? 113.449 116.557 151.322 1.00 169.41 442 GLU B O 1
ATOM 4875 N N . TRP B 2 412 ? 114.407 116.568 149.282 1.00 156.12 443 TRP B N 1
ATOM 4876 C CA . TRP B 2 412 ? 114.635 115.134 149.205 1.00 156.12 443 TRP B CA 1
ATOM 4877 C C . TRP B 2 412 ? 116.078 114.846 149.592 1.00 156.12 443 TRP B C 1
ATOM 4878 O O . TRP B 2 412 ? 116.981 115.612 149.257 1.00 156.12 443 TRP B O 1
ATOM 4889 N N . ILE B 2 413 ? 116.290 113.746 150.303 1.00 156.28 444 ILE B N 1
ATOM 4890 C CA . ILE B 2 413 ? 117.630 113.293 150.652 1.00 156.28 444 ILE B CA 1
ATOM 4891 C C . ILE B 2 413 ? 117.712 111.798 150.392 1.00 156.28 444 ILE B C 1
ATOM 4892 O O . ILE B 2 413 ? 116.891 111.027 150.898 1.00 156.28 444 ILE B O 1
ATOM 4897 N N . VAL B 2 414 ? 118.699 111.387 149.597 1.00 157.54 445 VAL B N 1
ATOM 4898 C CA . VAL B 2 414 ? 118.913 109.987 149.271 1.00 157.54 445 VAL B CA 1
ATOM 4899 C C . VAL B 2 414 ? 120.377 109.662 149.534 1.00 157.54 445 VAL B C 1
ATOM 4900 O O . VAL B 2 414 ? 121.260 110.240 148.893 1.00 157.54 445 VAL B O 1
ATOM 4904 N N . PRO B 2 415 ? 120.692 108.772 150.471 1.00 162.42 446 PRO B N 1
ATOM 4905 C CA . PRO B 2 415 ? 122.084 108.344 150.630 1.00 162.42 446 PRO B CA 1
ATOM 4906 C C . PRO B 2 415 ? 122.573 107.651 149.370 1.00 162.42 446 PRO B C 1
ATOM 4907 O O . PRO B 2 415 ? 121.832 106.907 148.723 1.00 162.42 446 PRO B O 1
ATOM 4911 N N . LEU B 2 416 ? 123.823 107.905 149.022 1.00 167.61 447 LEU B N 1
ATOM 4912 C CA . LEU B 2 416 ? 124.379 107.336 147.802 1.00 167.61 447 LEU B CA 1
ATOM 4913 C C . LEU B 2 416 ? 124.515 105.828 147.953 1.00 167.61 447 LEU B C 1
ATOM 4914 O O . LEU B 2 416 ? 125.187 105.367 148.885 1.00 167.61 447 LEU B O 1
ATOM 4919 N N . PRO B 2 417 ? 123.894 105.031 147.086 1.00 172.88 448 PRO B N 1
ATOM 4920 C CA . PRO B 2 417 ? 124.036 103.575 147.195 1.00 172.88 448 PRO B CA 1
ATOM 4921 C C . PRO B 2 417 ? 125.480 103.147 146.985 1.00 172.88 448 PRO B C 1
ATOM 4922 O O . PRO B 2 417 ? 126.217 103.741 146.196 1.00 172.88 448 PRO B O 1
ATOM 4926 N N . GLN B 2 418 ? 125.881 102.109 147.710 1.00 176.34 449 GLN B N 1
ATOM 4927 C CA . GLN B 2 418 ? 127.243 101.616 147.611 1.00 176.34 449 GLN B CA 1
ATOM 4928 C C . GLN B 2 418 ? 127.435 100.819 146.324 1.00 176.34 449 GLN B C 1
ATOM 4929 O O . GLN B 2 418 ? 126.478 100.369 145.688 1.00 176.34 449 GLN B O 1
ATOM 4935 N N . GLN B 2 419 ? 128.703 100.656 145.942 1.00 178.12 450 GLN B N 1
ATOM 4936 C CA . GLN B 2 419 ? 129.022 99.896 144.738 1.00 178.12 450 GLN B CA 1
ATOM 4937 C C . GLN B 2 419 ? 128.569 98.448 144.862 1.00 178.12 450 GLN B C 1
ATOM 4938 O O . GLN B 2 419 ? 128.028 97.875 143.909 1.00 178.12 450 GLN B O 1
ATOM 4944 N N . ALA B 2 420 ? 128.781 97.840 146.031 1.00 185.37 451 ALA B N 1
ATOM 4945 C CA . ALA B 2 420 ? 128.456 96.428 146.206 1.00 185.37 451 ALA B CA 1
ATOM 4946 C C . ALA B 2 420 ? 126.958 96.179 146.084 1.00 185.37 451 ALA B C 1
ATOM 4947 O O . ALA B 2 420 ? 126.536 95.101 145.647 1.00 185.37 451 ALA B O 1
ATOM 4949 N N . GLU B 2 421 ? 126.137 97.159 146.468 1.00 187.81 452 GLU B N 1
ATOM 4950 C CA . GLU B 2 421 ? 124.691 96.973 146.412 1.00 187.81 452 GLU B CA 1
ATOM 4951 C C . GLU B 2 421 ? 124.217 96.751 144.981 1.00 187.81 452 GLU B C 1
ATOM 4952 O O . GLU B 2 421 ? 123.267 95.995 144.747 1.00 187.81 452 GLU B O 1
ATOM 4958 N N . ARG B 2 422 ? 124.869 97.399 144.015 1.00 185.21 453 ARG B N 1
ATOM 4959 C CA . ARG B 2 422 ? 124.585 97.215 142.591 1.00 185.21 453 ARG B CA 1
ATOM 4960 C C . ARG B 2 422 ? 123.111 97.484 142.281 1.00 185.21 453 ARG B C 1
ATOM 4961 O O . ARG B 2 422 ? 122.396 96.648 141.725 1.00 185.21 453 ARG B O 1
ATOM 4969 N N . ILE B 2 423 ? 122.665 98.675 142.657 1.00 182.56 454 ILE B N 1
ATOM 4970 C CA . ILE B 2 423 ? 121.289 99.083 142.408 1.00 182.56 454 ILE B CA 1
ATOM 4971 C C . ILE B 2 423 ? 121.157 99.558 140.967 1.00 182.56 454 ILE B C 1
ATOM 4972 O O . ILE B 2 423 ? 122.120 100.030 140.351 1.00 182.56 454 ILE B O 1
ATOM 4977 N N . ASP B 2 424 ? 119.954 99.418 140.414 1.00 176.12 455 ASP B N 1
ATOM 4978 C CA . ASP B 2 424 ? 119.681 99.831 139.040 1.00 176.12 455 ASP B CA 1
ATOM 4979 C C . ASP B 2 424 ? 119.780 101.348 138.961 1.00 176.12 455 ASP B C 1
ATOM 4980 O O . ASP B 2 424 ? 118.907 102.067 139.452 1.00 176.12 455 ASP B O 1
ATOM 4985 N N . ILE B 2 425 ? 120.852 101.840 138.338 1.00 163.73 456 ILE B N 1
ATOM 4986 C CA . ILE B 2 425 ? 121.113 103.276 138.330 1.00 163.73 456 ILE B CA 1
ATOM 4987 C C . ILE B 2 425 ? 120.076 104.013 137.491 1.00 163.73 456 ILE B C 1
ATOM 4988 O O . ILE B 2 425 ? 119.598 105.085 137.877 1.00 163.73 456 ILE B O 1
ATOM 4993 N N . ALA B 2 426 ? 119.719 103.462 136.329 1.00 162.24 457 ALA B N 1
ATOM 4994 C CA . ALA B 2 426 ? 118.774 104.141 135.447 1.00 162.24 457 ALA B CA 1
ATOM 4995 C C . ALA B 2 426 ? 117.402 104.271 136.100 1.00 162.24 457 ALA B C 1
ATOM 4996 O O . ALA B 2 426 ? 116.790 105.347 136.082 1.00 162.24 457 ALA B O 1
ATOM 4998 N N . ALA B 2 427 ? 116.900 103.179 136.681 1.00 165.31 458 ALA B N 1
ATOM 4999 C CA . ALA B 2 427 ? 115.601 103.227 137.343 1.00 165.31 458 ALA B CA 1
ATOM 5000 C C . ALA B 2 427 ? 115.633 104.158 138.547 1.00 165.31 458 ALA B C 1
ATOM 5001 O O . ALA B 2 427 ? 114.669 104.891 138.800 1.00 165.31 458 ALA B O 1
ATOM 5003 N N . LEU B 2 428 ? 116.732 104.140 139.304 1.00 167.58 459 LEU B N 1
ATOM 5004 C CA . LEU B 2 428 ? 116.860 105.047 140.439 1.00 167.58 459 LEU B CA 1
ATOM 5005 C C . LEU B 2 428 ? 116.831 106.500 139.988 1.00 167.58 459 LEU B C 1
ATOM 5006 O O . LEU B 2 428 ? 116.171 107.338 140.612 1.00 167.58 459 LEU B O 1
ATOM 5011 N N . THR B 2 429 ? 117.548 106.819 138.909 1.00 164.38 460 THR B N 1
ATOM 5012 C CA . THR B 2 429 ? 117.550 108.183 138.393 1.00 164.38 460 THR B CA 1
ATOM 5013 C C . THR B 2 429 ? 116.164 108.595 137.918 1.00 164.38 460 THR B C 1
ATOM 5014 O O . THR B 2 429 ? 115.724 109.726 138.164 1.00 164.38 460 THR B O 1
ATOM 5018 N N . ASP B 2 430 ? 115.462 107.692 137.231 1.00 167.13 461 ASP B N 1
ATOM 5019 C CA . ASP B 2 430 ? 114.107 108.000 136.788 1.00 167.13 461 ASP B CA 1
ATOM 5020 C C . ASP B 2 430 ? 113.190 108.266 137.974 1.00 167.13 461 ASP B C 1
ATOM 5021 O O . ASP B 2 430 ? 112.408 109.225 137.963 1.00 167.13 461 ASP B O 1
ATOM 5026 N N . GLU B 2 431 ? 113.281 107.433 139.014 1.00 166.00 462 GLU B N 1
ATOM 5027 C CA . GLU B 2 431 ? 112.449 107.628 140.196 1.00 166.00 462 GLU B CA 1
ATOM 5028 C C . GLU B 2 431 ? 112.777 108.932 140.909 1.00 166.00 462 GLU B C 1
ATOM 5029 O O . GLU B 2 431 ? 111.865 109.637 141.356 1.00 166.00 462 GLU B O 1
ATOM 5035 N N . LEU B 2 432 ? 114.061 109.268 141.033 1.00 155.62 463 LEU B N 1
ATOM 5036 C CA . LEU B 2 432 ? 114.446 110.530 141.649 1.00 155.62 463 LEU B CA 1
ATOM 5037 C C . LEU B 2 432 ? 113.959 111.736 140.863 1.00 155.62 463 LEU B C 1
ATOM 5038 O O . LEU B 2 432 ? 113.460 112.690 141.469 1.00 155.62 463 LEU B O 1
ATOM 5043 N N . TRP B 2 433 ? 114.080 111.715 139.534 1.00 151.06 464 TRP B N 1
ATOM 5044 C CA . TRP B 2 433 ? 113.542 112.807 138.733 1.00 151.06 464 TRP B CA 1
ATOM 5045 C C . TRP B 2 433 ? 112.032 112.918 138.883 1.00 151.06 464 TRP B C 1
ATOM 5046 O O . TRP B 2 433 ? 111.498 114.026 139.016 1.00 151.06 464 TRP B O 1
ATOM 5057 N N . GLU B 2 434 ? 111.331 111.782 138.871 1.00 159.49 465 GLU B N 1
ATOM 5058 C CA . GLU B 2 434 ? 109.881 111.811 139.016 1.00 159.49 465 GLU B CA 1
ATOM 5059 C C . GLU B 2 434 ? 109.476 112.377 140.370 1.00 159.49 465 GLU B C 1
ATOM 5060 O O . GLU B 2 434 ? 108.534 113.172 140.464 1.00 159.49 465 GLU B O 1
ATOM 5066 N N . TYR B 2 435 ? 110.184 111.991 141.432 1.00 158.90 466 TYR B N 1
ATOM 5067 C CA . TYR B 2 435 ? 109.834 112.477 142.762 1.00 158.90 466 TYR B CA 1
ATOM 5068 C C . TYR B 2 435 ? 110.173 113.953 142.922 1.00 158.90 466 TYR B C 1
ATOM 5069 O O . TYR B 2 435 ? 109.434 114.695 143.578 1.00 158.90 466 TYR B O 1
ATOM 5078 N N . GLY B 2 436 ? 111.283 114.402 142.332 1.00 156.01 467 GLY B N 1
ATOM 5079 C CA . GLY B 2 436 ? 111.578 115.825 142.338 1.00 156.01 467 GLY B CA 1
ATOM 5080 C C . GLY B 2 436 ? 110.517 116.632 141.616 1.00 156.01 467 GLY B C 1
ATOM 5081 O O . GLY B 2 436 ? 110.093 117.691 142.091 1.00 156.01 467 GLY B O 1
ATOM 5082 N N . ASN B 2 437 ? 110.062 116.136 140.463 1.00 155.26 468 ASN B N 1
ATOM 5083 C CA . ASN B 2 437 ? 108.987 116.813 139.749 1.00 155.26 468 ASN B CA 1
ATOM 5084 C C . ASN B 2 437 ? 107.692 116.811 140.551 1.00 155.26 468 ASN B C 1
ATOM 5085 O O . ASN B 2 437 ? 106.959 117.803 140.534 1.00 155.26 468 ASN B O 1
ATOM 5090 N N . LYS B 2 438 ? 107.392 115.714 141.250 1.00 156.55 469 LYS B N 1
ATOM 5091 C CA . LYS B 2 438 ? 106.204 115.683 142.098 1.00 156.55 469 LYS B CA 1
ATOM 5092 C C . LYS B 2 438 ? 106.301 116.708 143.220 1.00 156.55 469 LYS B C 1
ATOM 5093 O O . LYS B 2 438 ? 105.324 117.403 143.523 1.00 156.55 469 LYS B O 1
ATOM 5099 N N . LEU B 2 439 ? 107.472 116.809 143.850 1.00 157.09 470 LEU B N 1
ATOM 5100 C CA . LEU B 2 439 ? 107.690 117.814 144.885 1.00 157.09 470 LEU B CA 1
ATOM 5101 C C . LEU B 2 439 ? 107.462 119.216 144.337 1.00 157.09 470 LEU B C 1
ATOM 5102 O O . LEU B 2 439 ? 106.763 120.036 144.947 1.00 157.09 470 LEU B O 1
ATOM 5107 N N . ALA B 2 440 ? 108.054 119.507 143.177 1.00 154.56 471 ALA B N 1
ATOM 5108 C CA . ALA B 2 440 ? 107.909 120.829 142.580 1.00 154.56 471 ALA B CA 1
ATOM 5109 C C . ALA B 2 440 ? 106.452 121.126 142.247 1.00 154.56 471 ALA B C 1
ATOM 5110 O O . ALA B 2 440 ? 105.959 122.229 142.499 1.00 154.56 471 ALA B O 1
ATOM 5112 N N . ALA B 2 441 ? 105.746 120.144 141.682 1.00 157.88 472 ALA B N 1
ATOM 5113 C CA . ALA B 2 441 ? 104.348 120.350 141.321 1.00 157.88 472 ALA B CA 1
ATOM 5114 C C . ALA B 2 441 ? 103.489 120.591 142.554 1.00 157.88 472 ALA B C 1
ATOM 5115 O O . ALA B 2 441 ? 102.592 121.442 142.538 1.00 157.88 472 ALA B O 1
ATOM 5117 N N . ALA B 2 442 ? 103.740 119.845 143.631 1.00 158.79 473 ALA B N 1
ATOM 5118 C CA . ALA B 2 442 ? 102.980 120.053 144.858 1.00 158.79 473 ALA B CA 1
ATOM 5119 C C . ALA B 2 442 ? 103.259 121.426 145.453 1.00 158.79 473 ALA B C 1
ATOM 5120 O O . ALA B 2 442 ? 102.348 122.083 145.971 1.00 158.79 473 ALA B O 1
ATOM 5122 N N . LEU B 2 443 ? 104.513 121.878 145.392 1.00 163.87 474 LEU B N 1
ATOM 5123 C CA . LEU B 2 443 ? 104.858 123.164 145.990 1.00 163.87 474 LEU B CA 1
ATOM 5124 C C . LEU B 2 443 ? 104.398 124.330 145.120 1.00 163.87 474 LEU B C 1
ATOM 5125 O O . LEU B 2 443 ? 104.226 125.452 145.614 1.00 163.87 474 LEU B O 1
ATOM 5130 N N . GLU B 2 444 ? 104.192 124.081 143.824 1.00 171.55 475 GLU B N 1
ATOM 5131 C CA . GLU B 2 444 ? 103.960 125.170 142.879 1.00 171.55 475 GLU B CA 1
ATOM 5132 C C . GLU B 2 444 ? 102.683 125.940 143.187 1.00 171.55 475 GLU B C 1
ATOM 5133 O O . GLU B 2 444 ? 102.683 127.177 143.176 1.00 171.55 475 GLU B O 1
ATOM 5139 N N . GLU B 2 445 ? 101.583 125.233 143.458 1.00 183.62 476 GLU B N 1
ATOM 5140 C CA . GLU B 2 445 ? 100.304 125.913 143.640 1.00 183.62 476 GLU B CA 1
ATOM 5141 C C . GLU B 2 445 ? 100.352 126.870 144.825 1.00 183.62 476 GLU B C 1
ATOM 5142 O O . GLU B 2 445 ? 99.698 127.919 144.813 1.00 183.62 476 GLU B O 1
ATOM 5148 N N . GLY B 2 446 ? 101.118 126.524 145.859 1.00 185.60 477 GLY B N 1
ATOM 5149 C CA . GLY B 2 446 ? 101.301 127.446 146.965 1.00 185.60 477 GLY B CA 1
ATOM 5150 C C . GLY B 2 446 ? 102.325 128.523 146.664 1.00 185.60 477 GLY B C 1
ATOM 5151 O O . GLY B 2 446 ? 102.258 129.627 147.209 1.00 185.60 477 GLY B O 1
ATOM 5152 N N . MET B 2 447 ? 103.286 128.220 145.791 1.00 183.31 478 MET B N 1
ATOM 5153 C CA . MET B 2 447 ? 104.375 129.152 145.497 1.00 183.31 478 MET B CA 1
ATOM 5154 C C . MET B 2 447 ? 104.092 129.958 144.227 1.00 183.31 478 MET B C 1
ATOM 5155 O O . MET B 2 447 ? 104.486 129.597 143.119 1.00 183.31 478 MET B O 1
ATOM 5160 N N . GLU B 2 448 ? 103.388 131.076 144.408 1.00 197.83 479 GLU B N 1
ATOM 5161 C CA . GLU B 2 448 ? 103.197 132.045 143.338 1.00 197.83 479 GLU B CA 1
ATOM 5162 C C . GLU B 2 448 ? 103.366 133.489 143.794 1.00 197.83 479 GLU B C 1
ATOM 5163 O O . GLU B 2 448 ? 103.490 134.379 142.946 1.00 197.83 479 GLU B O 1
ATOM 5169 N N . GLU B 2 449 ? 103.376 133.742 145.104 1.00 202.54 480 GLU B N 1
ATOM 5170 C CA . GLU B 2 449 ? 103.322 135.116 145.595 1.00 202.54 480 GLU B CA 1
ATOM 5171 C C . GLU B 2 449 ? 104.707 135.747 145.672 1.00 202.54 480 GLU B C 1
ATOM 5172 O O . GLU B 2 449 ? 104.830 136.960 145.878 1.00 202.54 480 GLU B O 1
ATOM 5178 N N . LEU B 2 450 ? 105.763 134.942 145.522 1.00 195.03 481 LEU B N 1
ATOM 5179 C CA . LEU B 2 450 ? 107.111 135.447 145.772 1.00 195.03 481 LEU B CA 1
ATOM 5180 C C . LEU B 2 450 ? 107.492 136.553 144.796 1.00 195.03 481 LEU B C 1
ATOM 5181 O O . LEU B 2 450 ? 107.910 137.639 145.216 1.00 195.03 481 LEU B O 1
ATOM 5186 N N . MET B 2 451 ? 107.352 136.295 143.491 1.00 199.88 482 MET B N 1
ATOM 5187 C CA . MET B 2 451 ? 107.658 137.238 142.414 1.00 199.88 482 MET B CA 1
ATOM 5188 C C . MET B 2 451 ? 108.922 138.057 142.661 1.00 199.88 482 MET B C 1
ATOM 5189 O O . MET B 2 451 ? 109.002 139.219 142.251 1.00 199.88 482 MET B O 1
ATOM 5194 N N . VAL B 2 452 ? 109.937 137.420 143.248 1.00 192.78 483 VAL B N 1
ATOM 5195 C CA . VAL B 2 452 ? 111.197 138.045 143.678 1.00 192.78 483 VAL B CA 1
ATOM 5196 C C . VAL B 2 452 ? 111.027 139.497 144.117 1.00 192.78 483 VAL B C 1
ATOM 5197 O O . VAL B 2 452 ? 110.742 139.774 145.282 1.00 192.78 483 VAL B O 1
#

Secondary structure (DSSP, 8-state):
----EEEEEETT---EEEEEE-----EEEEEE--SSHHHHHHHHHHHHHHHHHHHHTT---EEEEEEEEEEE-GGG-SSS-SEEEHHHHHHHHHHH--EEEEE---TTHHHHHIIIIITTSS-EE-SSS-EEEEEEEEE-SS-EEEEEE-SS--EEEEE---EEEEEEEEE-SSSPEEEEEEEE-PPPPHHHHHHHHHS--EEEETTEEEE---TTS-EEEEEEEEEEEEEEEEETTTEEEEEEEEEEEEEE-SSTT--S-EEEEEEE----HHHHHTS-HHHHHHHHHHHHHHHHHHHHHHHHHHH------/-TTSSS-SS--TTHHHHTTT-SSEE-----SEEEEEESS---EEEEEEE--SSBTTBSS---EEEEEE--HHHHHHHHHHHHHHHHHHHHHHS---EEEEEEEEEEEEE-SSSSS--SEEEHHHHHHHHHHS--EEEE----SHHHHHHHHHHHHTT----S-SEEEEEEEEEETTEEEEEEEETTTEEEE-PPPPEEEEEEEEE-SSS-EEEEEEEE-PPPPHHHHHHHHHS--EEE-SSSEEE--TTTS--EEE--EEEEEEEEEE-SSS-EEEEEEEEEE--S--STT--S-EEEEEEEEEPPPTTT---HHHHHHHHHHHHHHHHHHHHTTTTS---

B-factor: mean 172.58, std 28.09, range [123.69, 249.42]

Sequence (654 aa):
MVPKAFQLLVSDTAPDVVVSRVNTTECYTLGASEKDVAIRSRYSKVLQWCCLNMSNLQMDGELYVDFGKLLLKPSVMRKNRRIVSSYTLQQRLQVNHPYTWVPTLPESCLSKIQEQFLQPEGFAPIGKGVQLTYSGTIKRSKDQLHVDLDNKGKVLAVNSAWVNLQTAWCTHAKGPDVRLLLRSRPPIRRQDVELFASTPIIKLADDDVADVLPPEHGQLVYLSEDETRLFERVSDRGVTITVREVKRQPLIILRDEEEDPRVEYSLSAHIPANAAKATDVRAVGLTAFELAGRLAGLVAEDFVREYGCEAKLEADEYGDWGAEPGFEDRRELDFMELSPGSPRAFQLLHSETATDVGIASIDPSKLPGQSKVKNALAAIHVAPNDANKMRFRMAFEWCLMNIWNMNMPGELNIGAGKALYYRSVAKQNRNVMPLWTVQKHLYAQHPYAWFAIASESNVAAMESLAAALNMSIQQERTTSYKVTIRRMAEFFDCELNGQLKCTMMNKPWDRFFVSHYIRSKMPDLRYVVRARHPIKKRIADAYLEADILRSTRDSVQSVLSPELGDVVYCCERVVRKWAKKTATGVTLQLVETKRTPLIITKAGDEGERLEYEWIVPLPQQAERIDIAALTDELWEYGNKLAAALEEGMEELMV

Solvent-accessible surface area: 31011 Å² total; per-residue (Å²): 200,17,62,107,9,22,0,2,2,7,16,55,10,12,14,6,0,46,10,47,130,30,135,165,135,36,15,17,28,10,22,42,17,116,118,46,73,3,8,96,63,27,1,12,113,11,7,46,108,8,9,87,34,3,29,106,73,143,45,82,2,24,5,34,0,3,0,0,1,6,6,3,102,75,75,2,40,98,163,117,93,98,26,8,6,11,33,5,0,2,2,12,2,41,96,121,103,14,43,26,36,5,18,1,2,0,93,75,0,23,74,54,0,70,101,90,2,4,124,88,38,49,9,50,103,64,47,166,59,73,80,79,22,25,27,5,16,0,72,61,90,178,42,75,6,53,7,46,1,38,101,136,9,80,19,96,45,12,38,13,36,66,32,53,3,0,14,0,8,4,2,42,29,91,5,0,1,2,42,0,5,2,28,1,97,50,126,36,182,193,74,11,71,97,78,4,32,78,34,71,3,11,96,62,52,123,133,86,22,58,70,59,13,35,104,128,70,6,103,12,25,35,0,0,49,11,64,21,67,54,8,58,41,97,23,99,155,66,24,45,9,21,0,92,1,10,77,51,92,16,69,62,66,122,126,83,81,39,54,46,84,20,14,14,1,3,4,6,4,122,7,43,22,108,41,12,159,101,33,99,16,103,28,8,1,67,40,3,22,71,2,2,31,98,0,4,55,35,0,16,99,22,0,27,153,74,19,35,0,65,4,160,95,188,97,92,50,35,3,19,121,24,48,54,114,39,26,79,106,173,42,101,54,38,22,6,40,41,66,112,117,113,7,120,0,1,0,0,1,2,29,96,1,11,8,1,1,0,0,0,52,7,76,0,33,122,3,8,2,18,57,111,58,129,79,5,5,1,3,8,72,15,57,38,74,73,0,5,51,38,21,0,73,41,0,0,57,51,0,0,89,39,3,31,128,102,158,17,85,12,26,1,18,1,11,6,1,26,0,36,4,111,36,96,84,63,136,134,48,126,90,61,20,3,10,53,16,12,6,131,105,0,27,64,142,51,14,41,44,41,78,13,54,21,22,118,65,0,37,61,18,4,76,64,17,0,68,77,17,132,16,56,109,88,50,93,114,59,60,12,36,59,3,36,1,97,52,160,64,68,104,29,23,2,56,3,53,16,129,77,98,11,65,82,11,27,64,47,59,52,89,24,0,3,0,0,12,5,34,67,105,25,1,1,0,62,0,6,0,45,0,70,66,114,60,105,145,169,41,8,44,40,6,67,138,23,90,4,11,92,47,53,225,133,46,15,73,34,54,6,82,121,108,17,17,100,20,46,45,4,2,51,38,40,11,40,60,27,8,42,125,12,92,24,45,8,61,3,44,3,5,6,5,48,55,51,12,51,63,47,93,132,100,58,33,100,41,116,71,13,14,3,38,3,25,2,72,12,6,88,96,98,101,158,25,81,25,39,34,0,3,46,44,4,2,70,24,0,37,88,0,1,64,24,2,44,121,11,6,118,123,48,151,94